Protein AF-A0A183BZL5-F1 (afdb_monomer_lite)

Organism: Globodera pallida (NCBI:txid36090)

Secondary structure (DSSP, 8-state):
----------------------PPPHHHHHHHHHHHHHHHHHHHHHHHHS-TTSHHHHHHHHHHHHHHHHHHHHTHHHHHHHHHHHHHHHHHHHHHHHHHHHSTT---SSHHHHHHHHTTSS-HHHHHHHHHHHHHHHHHHHHHHHHHHHHTTTT-HHHHHHHH--------SS-HHHHHHHHHHHHHHHHHHHHHS-GGGHHHHHHHHHHHHHHHIIIIIS---SSHHHHHHHHTT-TTS-HHHHHIIIIIHHHHHHHHHHHHHHHHHHHHHHHHHHTT-SS-------S----S-----SS-EEEEEEEEETTEEEEEEEEE---EEEEEEEETTTTEEEEEEEE-HHHHHHHHHHSTTTTT--GGGS-GGGS-GGGGEEEE-EEEE---TTS-HHHHHHHHIIIII-B---GGG-EEEEEEESSTTTT--EEEEEEEEE-GGGB-TT--S--GGGT---EEEEEEHHHHHHHHT-SS-SS-HHHHHHHHHHHHHTGGG-

Foldseek 3Di:
DDDDDDDDDDDDDDDDDDDDPLDDDVVLVVVLCVLLVVLLVQLVVLVVPDDCPDLVNLLSLLLSLLLSLLLNVVCLVVQCVPPNLVSLLVSQLVSVLVSLVRSVPHDSFLQVLVLCVVVVNDDPSSSVSNVVSSQNSLQCNVVVNLVVLVVCCVPDPVSVCCNVDDQDAQDFPDPVVVLQVLLQQVLLVLLLVLVPPDPVCSSVVNRSSLSVSQSCCCVHTVGRQLGLSSCCSRPPPHPPDDNVVSCSRRPVRNNNSNNVNVVVVVVVVVVVVVCVVVVVPPPDDQDFDPPDDDDPDDDDDPFKAWDKDWDDDPNDIDIAIAIAGFAKEFEFEQAPVVQWIKWKKWFDVVQLLVQQCPDPVNPPPDPVPRPRRVDGSVSRIATETQMDGPPPPVDDNLRVSQVSCCAAVQFRDDSVQKAWDDKDFDPVRHHRHIYTYIYGYHYPVRGHPPHHQHDVVVVGGMDMDIGHLSRLVVQLVDPDHRYDVVSNVVNVCCVVPPVVVD

Structure (mmCIF, N/CA/C/O backbone):
data_AF-A0A183BZL5-F1
#
_entry.id   AF-A0A183BZL5-F1
#
loop_
_atom_site.group_PDB
_atom_site.id
_atom_site.type_symbol
_atom_site.label_atom_id
_atom_site.label_alt_id
_atom_site.label_comp_id
_atom_site.label_asym_id
_atom_site.label_entity_id
_atom_site.label_seq_id
_atom_site.pdbx_PDB_ins_code
_atom_site.Cartn_x
_atom_site.Cartn_y
_atom_site.Cartn_z
_atom_site.occupancy
_atom_site.B_iso_or_equiv
_atom_site.auth_seq_id
_atom_site.auth_comp_id
_atom_site.auth_asym_id
_atom_site.auth_atom_id
_atom_site.pdbx_PDB_model_num
ATOM 1 N N . MET A 1 1 ? 44.400 -7.873 -55.104 1.00 34.97 1 MET A N 1
ATOM 2 C CA . MET A 1 1 ? 43.386 -8.747 -54.471 1.00 34.97 1 MET A CA 1
ATOM 3 C C . MET A 1 1 ? 42.611 -7.901 -53.474 1.00 34.97 1 MET A C 1
ATOM 5 O O . MET A 1 1 ? 43.172 -7.515 -52.461 1.00 34.97 1 MET A O 1
ATOM 9 N N . GLY A 1 2 ? 41.400 -7.480 -53.845 1.00 29.94 2 GLY A N 1
ATOM 10 C CA . GLY A 1 2 ? 40.611 -6.498 -53.097 1.00 29.94 2 GLY A CA 1
ATOM 11 C C . GLY A 1 2 ? 39.711 -7.141 -52.043 1.00 29.94 2 GLY A C 1
ATOM 12 O O . GLY A 1 2 ? 38.963 -8.066 -52.351 1.00 29.94 2 GLY A O 1
ATOM 13 N N . GLN A 1 3 ? 39.760 -6.620 -50.817 1.00 27.05 3 GLN A N 1
ATOM 14 C CA . GLN A 1 3 ? 38.771 -6.879 -49.772 1.00 27.05 3 GLN A CA 1
ATOM 15 C C . GLN A 1 3 ? 37.568 -5.956 -49.995 1.00 27.05 3 GLN A C 1
ATOM 17 O O . GLN A 1 3 ? 37.682 -4.733 -49.921 1.00 27.05 3 GLN A O 1
ATOM 22 N N . LYS A 1 4 ? 36.416 -6.551 -50.320 1.00 26.05 4 LYS A N 1
ATOM 23 C CA . LYS A 1 4 ? 35.144 -5.839 -50.462 1.00 26.05 4 LYS A CA 1
ATOM 24 C C . LYS A 1 4 ? 34.584 -5.482 -49.085 1.00 26.05 4 LYS A C 1
ATOM 26 O O . LYS A 1 4 ? 34.374 -6.344 -48.240 1.00 26.05 4 LYS A O 1
ATOM 31 N N . ILE A 1 5 ? 34.323 -4.192 -48.928 1.00 29.77 5 ILE A N 1
ATOM 32 C CA . ILE A 1 5 ? 33.533 -3.549 -47.879 1.00 29.77 5 ILE A CA 1
ATOM 33 C C . ILE A 1 5 ? 32.061 -3.953 -48.074 1.00 29.77 5 ILE A C 1
ATOM 35 O O . ILE A 1 5 ? 31.515 -3.751 -49.158 1.00 29.77 5 ILE A O 1
ATOM 39 N N . CYS A 1 6 ? 31.402 -4.494 -47.045 1.00 23.70 6 CYS A N 1
ATOM 40 C CA . CYS A 1 6 ? 29.946 -4.666 -47.042 1.00 23.70 6 CYS A CA 1
ATOM 41 C C . CYS A 1 6 ? 29.282 -3.441 -46.399 1.00 23.70 6 CYS A C 1
ATOM 43 O O . CYS A 1 6 ? 29.187 -3.336 -45.180 1.00 23.70 6 CYS A O 1
ATOM 45 N N . HIS A 1 7 ? 28.807 -2.526 -47.246 1.00 26.36 7 HIS A N 1
ATOM 46 C CA . HIS A 1 7 ? 27.697 -1.633 -46.920 1.00 26.36 7 HIS A CA 1
ATOM 47 C C . HIS A 1 7 ? 26.419 -2.469 -46.765 1.00 26.36 7 HIS A C 1
ATOM 49 O O . HIS A 1 7 ? 26.113 -3.276 -47.640 1.00 26.36 7 HIS A O 1
ATOM 55 N N . ALA A 1 8 ? 25.641 -2.235 -45.709 1.00 25.78 8 ALA A N 1
ATOM 56 C CA . ALA A 1 8 ? 24.261 -2.704 -45.623 1.00 25.78 8 ALA A CA 1
ATOM 57 C C . ALA A 1 8 ? 23.355 -1.515 -45.287 1.00 25.78 8 ALA A C 1
ATOM 59 O O . ALA A 1 8 ? 23.268 -1.077 -44.141 1.00 25.78 8 ALA A O 1
ATOM 60 N N . SER A 1 9 ? 22.727 -0.976 -46.334 1.00 21.95 9 SER A N 1
ATOM 61 C CA . SER A 1 9 ? 21.537 -0.132 -46.253 1.00 21.95 9 SER A CA 1
ATOM 62 C C . SER A 1 9 ? 20.292 -1.019 -46.375 1.00 21.95 9 SER A C 1
ATOM 64 O O . SER A 1 9 ? 20.323 -2.069 -47.012 1.00 21.95 9 SER A O 1
ATOM 66 N N . VAL A 1 10 ? 19.227 -0.564 -45.727 1.00 38.84 10 VAL A N 1
ATOM 67 C CA . VAL A 1 10 ? 17.870 -1.113 -45.582 1.00 38.84 10 VAL A CA 1
ATOM 68 C C . VAL A 1 10 ? 17.249 -1.571 -46.913 1.00 38.84 10 VAL A C 1
ATOM 70 O O . VAL A 1 10 ? 17.376 -0.841 -47.883 1.00 38.84 10 VAL A O 1
ATOM 73 N N . TYR A 1 11 ? 16.556 -2.725 -46.940 1.00 26.97 11 TYR A N 1
ATOM 74 C CA . TYR A 1 11 ? 15.213 -2.972 -47.529 1.00 26.97 11 TYR A CA 1
ATOM 75 C C . TYR A 1 11 ? 14.882 -4.487 -47.550 1.00 26.97 11 TYR A C 1
ATOM 77 O O . TYR A 1 11 ? 15.689 -5.291 -47.993 1.00 26.97 11 TYR A O 1
ATOM 85 N N . GLY A 1 12 ? 13.682 -4.833 -47.054 1.00 27.41 12 GLY A N 1
ATOM 86 C CA . GLY A 1 12 ? 12.854 -6.034 -47.304 1.00 27.41 12 GLY A CA 1
ATOM 87 C C . GLY A 1 12 ? 13.486 -7.415 -47.559 1.00 27.41 12 GLY A C 1
ATOM 88 O O . GLY A 1 12 ? 14.089 -7.644 -48.598 1.00 27.41 12 GLY A O 1
ATOM 89 N N . GLY A 1 13 ? 13.174 -8.401 -46.704 1.00 22.75 13 GLY A N 1
ATOM 90 C CA . GLY A 1 13 ? 13.340 -9.818 -47.056 1.00 22.75 13 GLY A CA 1
ATOM 91 C C . GLY A 1 13 ? 13.371 -10.789 -45.874 1.00 22.75 13 GLY A C 1
ATOM 92 O O . GLY A 1 13 ? 14.402 -10.956 -45.243 1.00 22.75 13 GLY A O 1
ATOM 93 N N . ILE A 1 14 ? 12.215 -11.398 -45.598 1.00 25.92 14 ILE A N 1
ATOM 94 C CA . ILE A 1 14 ? 11.967 -12.775 -45.121 1.00 25.92 14 ILE A CA 1
ATOM 95 C C . ILE A 1 14 ? 13.046 -13.424 -44.222 1.00 25.92 14 ILE A C 1
ATOM 97 O O . ILE A 1 14 ? 14.122 -13.822 -44.659 1.00 25.92 14 ILE A O 1
ATOM 101 N N . PHE A 1 15 ? 12.656 -13.627 -42.959 1.00 35.44 15 PHE A N 1
ATOM 102 C CA . PHE A 1 15 ? 13.316 -14.434 -41.931 1.00 35.44 15 PHE A CA 1
ATOM 103 C C . PHE A 1 15 ? 13.811 -15.796 -42.443 1.00 35.44 15 PHE A C 1
ATOM 105 O O . PHE A 1 15 ? 12.994 -16.682 -42.681 1.00 35.44 15 PHE A O 1
ATOM 112 N N . HIS A 1 16 ? 15.128 -16.007 -42.446 1.00 30.09 16 HIS A N 1
ATOM 113 C CA . HIS A 1 16 ? 15.766 -17.308 -42.214 1.00 30.09 16 HIS A CA 1
ATOM 114 C C . HIS A 1 16 ? 17.109 -17.078 -41.502 1.00 30.09 16 HIS A C 1
ATOM 116 O O . HIS A 1 16 ? 18.087 -16.653 -42.107 1.00 30.09 16 HIS A O 1
ATOM 122 N N . GLY A 1 17 ? 17.136 -17.317 -40.190 1.00 29.19 17 GLY A N 1
ATOM 123 C CA . GLY A 1 17 ? 18.330 -17.224 -39.351 1.00 29.19 17 GLY A CA 1
ATOM 124 C C . GLY A 1 17 ? 18.094 -17.965 -38.037 1.00 29.19 17 GLY A C 1
ATOM 125 O O . GLY A 1 17 ? 17.090 -17.736 -37.367 1.00 29.19 17 GLY A O 1
ATOM 126 N N . GLU A 1 18 ? 18.978 -18.911 -37.737 1.00 30.56 18 GLU A N 1
ATOM 127 C CA . GLU A 1 18 ? 18.892 -19.927 -36.685 1.00 30.56 18 GLU A CA 1
ATOM 128 C C . GLU A 1 18 ? 18.429 -19.404 -35.316 1.00 30.56 18 GLU A C 1
ATOM 130 O O . GLU A 1 18 ? 18.935 -18.414 -34.784 1.00 30.56 18 GLU A O 1
ATOM 135 N N . LYS A 1 19 ? 17.495 -20.141 -34.701 1.00 34.91 19 LYS A N 1
ATOM 136 C CA . LYS A 1 19 ? 17.029 -19.945 -33.324 1.00 34.91 19 LYS A CA 1
ATOM 137 C C . LYS A 1 19 ? 18.171 -20.211 -32.330 1.00 34.91 19 LYS A C 1
ATOM 139 O O . LYS A 1 19 ? 18.250 -21.292 -31.753 1.00 34.91 19 LYS A O 1
ATOM 144 N N . ARG A 1 20 ? 19.040 -19.227 -32.076 1.00 37.06 20 ARG A N 1
ATOM 145 C CA . ARG A 1 20 ? 19.808 -19.202 -30.822 1.00 37.06 20 ARG A CA 1
ATOM 146 C C . ARG A 1 20 ? 18.830 -18.910 -29.692 1.00 37.06 20 ARG A C 1
ATOM 148 O O . ARG A 1 20 ? 18.230 -17.840 -29.641 1.00 37.06 20 ARG A O 1
ATOM 155 N N . LEU A 1 21 ? 18.652 -19.892 -28.812 1.00 37.00 21 LEU A N 1
ATOM 156 C CA . LEU A 1 21 ? 17.966 -19.741 -27.533 1.00 37.00 21 LEU A CA 1
ATOM 157 C C . LEU A 1 21 ? 18.468 -18.454 -26.847 1.00 37.00 21 LEU A C 1
ATOM 159 O O . LEU A 1 21 ? 19.677 -18.226 -26.809 1.00 37.00 21 LEU A O 1
ATOM 163 N N . CYS A 1 22 ? 17.554 -17.611 -26.360 1.00 42.69 22 CYS A N 1
ATOM 164 C CA . CYS A 1 22 ? 17.807 -16.280 -25.791 1.00 42.69 22 CYS A CA 1
ATOM 165 C C . CYS A 1 22 ? 18.589 -16.313 -24.460 1.00 42.69 22 CYS A C 1
ATOM 167 O O . CYS A 1 22 ? 18.112 -15.824 -23.440 1.00 42.69 22 CYS A O 1
ATOM 169 N N . LEU A 1 23 ? 19.778 -16.907 -24.433 1.00 51.31 23 LEU A N 1
ATOM 170 C CA . LEU A 1 23 ? 20.688 -16.826 -23.298 1.00 51.31 23 LEU A CA 1
ATOM 171 C C . LEU A 1 23 ? 21.546 -15.574 -23.461 1.00 51.31 23 LEU A C 1
ATOM 173 O O . LEU A 1 23 ? 22.266 -15.429 -24.450 1.00 51.31 23 LEU A O 1
ATOM 177 N N . LEU A 1 24 ? 21.452 -14.661 -22.489 1.00 59.75 24 LEU A N 1
ATOM 178 C CA . LEU A 1 24 ? 22.355 -13.517 -22.411 1.00 59.75 24 LEU A CA 1
ATOM 179 C C . LEU A 1 24 ? 23.811 -13.997 -22.375 1.00 59.75 24 LEU A C 1
ATOM 181 O O . LEU A 1 24 ? 24.095 -15.028 -21.758 1.00 59.75 24 LEU A O 1
ATOM 185 N N . PRO A 1 25 ? 24.761 -13.235 -22.949 1.00 66.88 25 PRO A N 1
ATOM 186 C CA . PRO A 1 25 ? 26.168 -13.565 -22.822 1.00 66.88 25 PRO A CA 1
ATOM 187 C C . PRO A 1 25 ? 26.530 -13.617 -21.329 1.00 66.88 25 PRO A C 1
ATOM 189 O O . PRO A 1 25 ? 26.138 -12.703 -20.592 1.00 66.88 25 PRO A O 1
ATOM 192 N N . PRO A 1 26 ? 27.322 -14.607 -20.874 1.00 70.69 26 PRO A N 1
ATOM 193 C CA . PRO A 1 26 ? 27.719 -14.739 -19.467 1.00 70.69 26 PRO A CA 1
ATOM 194 C C . PRO A 1 26 ? 28.301 -13.449 -18.871 1.00 70.69 26 PRO A C 1
ATOM 196 O O . PRO A 1 26 ? 28.151 -13.167 -17.687 1.00 70.69 26 PRO A O 1
ATOM 199 N N . ARG A 1 27 ? 28.915 -12.622 -19.721 1.00 75.94 27 ARG A N 1
ATOM 200 C CA . ARG A 1 27 ? 29.516 -11.339 -19.365 1.00 75.94 27 ARG A CA 1
ATOM 201 C C . ARG A 1 27 ? 28.505 -10.252 -18.976 1.00 75.94 27 ARG A C 1
ATOM 203 O O . ARG A 1 27 ? 28.754 -9.537 -18.013 1.00 75.94 27 ARG A O 1
ATOM 210 N N . ASN A 1 28 ? 27.373 -10.133 -19.674 1.00 79.50 28 ASN A N 1
ATOM 211 C CA . ASN A 1 28 ? 26.323 -9.171 -19.307 1.00 79.50 28 ASN A CA 1
ATOM 212 C C . ASN A 1 28 ? 25.621 -9.617 -18.019 1.00 79.50 28 ASN A C 1
ATOM 214 O O . ASN A 1 28 ? 25.334 -8.802 -17.149 1.00 79.50 28 ASN A O 1
ATOM 218 N N . VAL A 1 29 ? 25.419 -10.929 -17.852 1.00 84.81 29 VAL A N 1
ATOM 219 C CA . VAL A 1 29 ? 24.899 -11.492 -16.597 1.00 84.81 29 VAL A CA 1
ATOM 220 C C . VAL A 1 29 ? 25.849 -11.186 -15.435 1.00 84.81 29 VAL A C 1
ATOM 222 O O . VAL A 1 29 ? 25.399 -10.709 -14.397 1.00 84.81 29 VAL A O 1
ATOM 225 N N . ALA A 1 30 ? 27.160 -11.373 -15.618 1.00 88.19 30 ALA A N 1
ATOM 226 C CA . ALA A 1 30 ? 28.162 -11.037 -14.607 1.00 88.19 30 ALA A CA 1
ATOM 227 C C . ALA A 1 30 ? 28.147 -9.545 -14.228 1.00 88.19 30 ALA A C 1
ATOM 229 O O . ALA A 1 30 ? 28.243 -9.224 -13.045 1.00 88.19 30 ALA A O 1
ATOM 230 N N . TYR A 1 31 ? 27.960 -8.642 -15.200 1.00 92.25 31 TYR A N 1
ATOM 231 C CA . TYR A 1 31 ? 27.801 -7.207 -14.941 1.00 92.25 31 TYR A CA 1
ATOM 232 C C . TYR A 1 31 ? 26.607 -6.931 -14.018 1.00 92.25 31 TYR A C 1
ATOM 234 O O . TYR A 1 31 ? 26.756 -6.272 -12.988 1.00 92.25 31 TYR A O 1
ATOM 242 N N . TYR A 1 32 ? 25.426 -7.466 -14.344 1.00 94.56 32 TYR A N 1
ATOM 243 C CA . TYR A 1 32 ? 24.226 -7.249 -13.533 1.00 94.56 32 TYR A CA 1
ATOM 244 C C . TYR A 1 32 ? 24.364 -7.846 -12.132 1.00 94.56 32 TYR A C 1
ATOM 246 O O . TYR A 1 32 ? 24.041 -7.180 -11.149 1.00 94.56 32 TYR A O 1
ATOM 254 N N . LEU A 1 33 ? 24.892 -9.069 -12.023 1.00 94.00 33 LEU A N 1
ATOM 255 C CA . LEU A 1 33 ? 25.125 -9.717 -10.733 1.00 94.00 33 LEU A CA 1
ATOM 256 C C . LEU A 1 33 ? 26.087 -8.911 -9.861 1.00 94.00 33 LEU A C 1
ATOM 258 O O . LEU A 1 33 ? 25.829 -8.756 -8.671 1.00 94.00 33 LEU A O 1
ATOM 262 N N . PHE A 1 34 ? 27.149 -8.350 -10.443 1.00 94.62 34 PHE A N 1
ATOM 263 C CA . PHE A 1 34 ? 28.080 -7.487 -9.722 1.00 94.62 34 PHE A CA 1
ATOM 264 C C . PHE A 1 34 ? 27.379 -6.238 -9.172 1.00 94.62 34 PHE A C 1
ATOM 266 O O . PHE A 1 34 ? 27.505 -5.928 -7.987 1.00 94.62 34 PHE A O 1
ATOM 273 N N . VAL A 1 35 ? 26.595 -5.545 -10.006 1.00 96.69 35 VAL A N 1
ATOM 274 C CA . VAL A 1 35 ? 25.866 -4.330 -9.604 1.00 96.69 35 VAL A CA 1
ATOM 275 C C . VAL A 1 35 ? 24.868 -4.626 -8.479 1.00 96.69 35 VAL A C 1
ATOM 277 O O . VAL A 1 35 ? 24.847 -3.915 -7.474 1.00 96.69 35 VAL A O 1
ATOM 280 N N . PHE A 1 36 ? 24.080 -5.699 -8.602 1.00 96.75 36 PHE A N 1
ATOM 281 C CA . PHE A 1 36 ? 23.129 -6.110 -7.563 1.00 96.75 36 PHE A CA 1
ATOM 282 C C . PHE A 1 36 ? 23.828 -6.575 -6.280 1.00 96.75 36 PHE A C 1
ATOM 284 O O . PHE A 1 36 ? 23.374 -6.234 -5.189 1.00 96.75 36 PHE A O 1
ATOM 291 N N . PHE A 1 37 ? 24.944 -7.301 -6.387 1.00 96.56 37 PHE A N 1
ATOM 292 C CA . PHE A 1 37 ? 25.722 -7.749 -5.232 1.00 96.56 37 PHE A CA 1
ATOM 293 C C . PHE A 1 37 ? 26.256 -6.565 -4.420 1.00 96.56 37 PHE A C 1
ATOM 295 O O 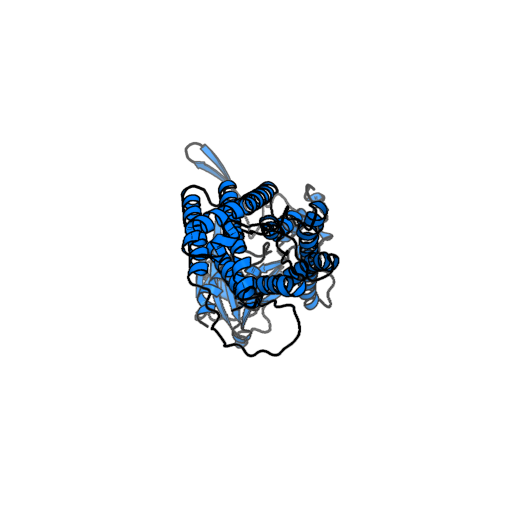. PHE A 1 37 ? 26.018 -6.488 -3.215 1.00 96.56 37 PHE A O 1
ATOM 302 N N . PHE A 1 38 ? 26.921 -5.605 -5.068 1.00 96.19 38 PHE A N 1
ATOM 303 C CA . PHE A 1 38 ? 27.464 -4.431 -4.378 1.00 96.19 38 PHE A CA 1
ATOM 304 C C . PHE A 1 38 ? 26.372 -3.535 -3.796 1.00 96.19 38 PHE A C 1
ATOM 306 O O . PHE A 1 38 ? 26.513 -3.036 -2.676 1.00 96.19 38 PHE A O 1
ATOM 313 N N . ALA A 1 39 ? 25.261 -3.364 -4.511 1.00 97.19 39 ALA A N 1
ATOM 314 C CA . ALA A 1 39 ? 24.109 -2.654 -3.978 1.00 97.19 39 ALA A CA 1
ATOM 315 C C . ALA A 1 39 ? 23.535 -3.360 -2.737 1.00 97.19 39 ALA A C 1
ATOM 317 O O . ALA A 1 39 ? 23.242 -2.696 -1.746 1.00 97.19 39 ALA A O 1
ATOM 318 N N . GLU A 1 40 ? 23.435 -4.692 -2.735 1.00 97.00 40 GLU A N 1
ATOM 319 C CA . GLU A 1 40 ? 22.952 -5.457 -1.580 1.00 97.00 40 GLU A CA 1
ATOM 320 C C . GLU A 1 40 ? 23.900 -5.374 -0.377 1.00 97.00 40 GLU A C 1
ATOM 322 O O . GLU A 1 40 ? 23.442 -5.157 0.745 1.00 97.00 40 GLU A O 1
ATOM 327 N N . VAL A 1 41 ? 25.216 -5.471 -0.597 1.00 97.19 41 VAL A N 1
ATOM 328 C CA . VAL A 1 41 ? 26.221 -5.253 0.459 1.00 97.19 41 VAL A CA 1
ATOM 329 C C . VAL A 1 41 ? 26.060 -3.859 1.065 1.00 97.19 41 VAL A C 1
ATOM 331 O O . VAL A 1 41 ? 25.988 -3.717 2.286 1.00 97.19 41 VAL A O 1
ATOM 334 N N . THR A 1 42 ? 25.924 -2.835 0.222 1.00 96.75 42 THR A N 1
ATOM 335 C CA . THR A 1 42 ? 25.774 -1.446 0.675 1.00 96.75 42 THR A CA 1
ATOM 336 C C . THR A 1 42 ? 24.470 -1.252 1.455 1.00 96.75 42 THR A C 1
ATOM 338 O O . THR A 1 42 ? 24.480 -0.641 2.521 1.00 96.75 42 THR A O 1
ATOM 341 N N . ARG A 1 43 ? 23.348 -1.827 0.996 1.00 96.50 43 ARG A N 1
ATOM 342 C CA . ARG A 1 43 ? 22.070 -1.785 1.730 1.00 96.50 43 ARG A CA 1
ATOM 343 C C . ARG A 1 43 ? 22.154 -2.482 3.084 1.00 96.50 43 ARG A C 1
ATOM 345 O O . ARG A 1 43 ? 21.626 -1.950 4.052 1.00 96.50 43 ARG A O 1
ATOM 352 N N . LYS A 1 44 ? 22.842 -3.625 3.185 1.00 95.44 44 LYS A N 1
ATOM 353 C CA . LYS A 1 44 ? 23.052 -4.306 4.474 1.00 95.44 44 LYS A CA 1
ATOM 354 C C . LYS A 1 44 ? 23.845 -3.448 5.459 1.00 95.44 44 LYS A C 1
ATOM 356 O O . LYS A 1 44 ? 23.500 -3.418 6.634 1.00 95.44 44 LYS A O 1
ATOM 361 N N . LEU A 1 45 ? 24.859 -2.714 5.000 1.00 96.25 45 LEU A N 1
ATOM 362 C CA . LEU A 1 45 ? 25.582 -1.767 5.860 1.00 96.25 45 LEU A CA 1
ATOM 363 C C . LEU A 1 45 ? 24.667 -0.639 6.358 1.00 96.25 45 LEU A C 1
ATOM 365 O O . LEU A 1 45 ? 24.732 -0.267 7.530 1.00 96.25 45 LEU A O 1
ATOM 369 N N . VAL A 1 46 ? 23.773 -0.139 5.501 1.00 96.19 46 VAL A N 1
ATOM 370 C CA . VAL A 1 46 ? 22.751 0.848 5.884 1.00 96.19 46 VAL A CA 1
ATOM 371 C C . VAL A 1 46 ? 21.764 0.263 6.900 1.00 96.19 46 VAL A C 1
ATOM 373 O O . VAL A 1 46 ? 21.486 0.915 7.905 1.00 96.19 46 VAL A O 1
ATOM 376 N N . ASP A 1 47 ? 21.293 -0.971 6.689 1.00 92.12 47 ASP A N 1
ATOM 377 C CA . ASP A 1 47 ? 20.397 -1.690 7.608 1.00 92.12 47 ASP A CA 1
ATOM 378 C C . ASP A 1 47 ? 21.017 -1.875 9.005 1.00 92.12 47 ASP A C 1
ATOM 380 O O . ASP A 1 47 ? 20.301 -1.830 10.005 1.00 92.12 47 ASP A O 1
ATOM 384 N N . LEU A 1 48 ? 22.338 -2.068 9.081 1.00 94.12 48 LEU A N 1
ATOM 385 C CA . LEU A 1 48 ? 23.075 -2.200 10.343 1.00 94.12 48 LEU A CA 1
ATOM 386 C C . LEU A 1 48 ? 23.321 -0.855 11.040 1.00 94.12 48 LEU A C 1
ATOM 388 O O . LEU A 1 48 ? 23.454 -0.816 12.261 1.00 94.12 48 LEU A O 1
ATOM 392 N N . SER A 1 49 ? 23.403 0.235 10.275 1.00 92.62 49 SER A N 1
ATOM 393 C CA . SER A 1 49 ? 23.861 1.534 10.785 1.00 92.62 49 SER A CA 1
ATOM 394 C C . SER A 1 49 ? 22.724 2.502 11.110 1.00 92.62 49 SER A C 1
ATOM 396 O O . SER A 1 49 ? 22.902 3.394 11.937 1.00 92.62 49 SER A O 1
ATOM 398 N N . LEU A 1 50 ? 21.559 2.364 10.468 1.00 93.50 50 LEU A N 1
ATOM 399 C CA . LEU A 1 50 ? 20.467 3.335 10.553 1.00 93.50 50 LEU A CA 1
ATOM 400 C C . LEU A 1 50 ? 19.121 2.689 10.897 1.00 93.50 50 LEU A C 1
ATOM 402 O O . LEU A 1 50 ? 18.795 1.580 10.479 1.00 93.50 50 LEU A O 1
ATOM 406 N N . LYS A 1 51 ? 18.277 3.436 11.618 1.00 86.62 51 LYS A N 1
ATOM 407 C CA . LYS A 1 51 ? 16.886 3.039 11.887 1.00 86.62 51 LYS A CA 1
ATOM 408 C C . LYS A 1 51 ? 16.050 3.142 10.610 1.00 86.62 51 LYS A C 1
ATOM 410 O O . LYS A 1 51 ? 16.053 4.191 9.967 1.00 86.62 51 LYS A O 1
ATOM 415 N N . LYS A 1 52 ? 15.252 2.111 10.313 1.00 81.88 52 LYS A N 1
ATOM 416 C CA . LYS A 1 52 ? 14.425 2.022 9.091 1.00 81.88 52 LYS A CA 1
ATOM 417 C C . LYS A 1 52 ? 13.417 3.165 8.906 1.00 81.88 52 LYS A C 1
ATOM 419 O O . LYS A 1 52 ? 13.068 3.492 7.780 1.00 81.88 52 LYS A O 1
ATOM 424 N N . SER A 1 53 ? 12.957 3.783 9.995 1.00 77.38 53 SER A N 1
ATOM 425 C CA . SER A 1 53 ? 12.039 4.931 9.958 1.00 77.38 53 SER A CA 1
ATOM 426 C C . SER A 1 53 ? 12.734 6.280 9.747 1.00 77.38 53 SER A C 1
ATOM 428 O O . SER A 1 53 ? 12.057 7.290 9.582 1.00 77.38 53 SER A O 1
ATOM 430 N N . SER A 1 54 ? 14.070 6.328 9.778 1.00 90.38 54 SER A N 1
ATOM 431 C CA . SER A 1 54 ? 14.811 7.582 9.651 1.00 90.38 54 SER A CA 1
ATOM 432 C C . SER A 1 54 ? 14.856 8.080 8.206 1.00 90.38 54 SER A C 1
ATOM 434 O O . SER A 1 54 ? 14.948 7.302 7.257 1.00 90.38 54 SER A O 1
ATOM 436 N N . ILE A 1 55 ? 14.868 9.400 8.042 1.00 92.06 55 ILE A N 1
ATOM 437 C CA . ILE A 1 55 ? 14.978 10.057 6.732 1.00 92.06 55 ILE A CA 1
ATOM 438 C C . ILE A 1 55 ? 16.292 9.687 6.040 1.00 92.06 55 ILE A C 1
ATOM 440 O O . ILE A 1 55 ? 16.297 9.408 4.845 1.00 92.06 55 ILE A O 1
ATOM 444 N N . ALA A 1 56 ? 17.388 9.593 6.798 1.00 94.44 56 ALA A N 1
ATOM 445 C CA . ALA A 1 56 ? 18.682 9.145 6.288 1.00 94.44 56 ALA A CA 1
ATOM 446 C C . ALA A 1 56 ? 18.627 7.713 5.725 1.00 94.44 56 ALA A C 1
ATOM 448 O O . ALA A 1 56 ? 19.226 7.438 4.687 1.00 94.44 56 ALA A O 1
ATOM 449 N N . TYR A 1 57 ? 17.877 6.809 6.366 1.00 94.81 57 TYR A N 1
ATOM 450 C CA . TYR A 1 57 ? 17.663 5.459 5.841 1.00 94.81 57 TYR A CA 1
ATOM 451 C C . TYR A 1 57 ? 16.890 5.494 4.519 1.00 94.81 57 TYR A C 1
ATOM 453 O O . TYR A 1 57 ? 17.344 4.913 3.536 1.00 94.81 57 TYR A O 1
ATOM 461 N N . ILE A 1 58 ? 15.767 6.222 4.470 1.00 93.94 58 ILE A N 1
ATOM 462 C CA . ILE A 1 58 ? 14.947 6.369 3.255 1.00 93.94 58 ILE A CA 1
ATOM 463 C C . ILE A 1 58 ? 15.790 6.936 2.107 1.00 93.94 58 ILE A C 1
ATOM 465 O O . ILE A 1 58 ? 15.782 6.386 1.008 1.00 93.94 58 ILE A O 1
ATOM 469 N N . PHE A 1 59 ? 16.562 7.990 2.383 1.00 97.94 59 PHE A N 1
ATOM 470 C CA . PHE A 1 59 ? 17.477 8.608 1.431 1.00 97.94 59 PHE A CA 1
ATOM 471 C C . PHE A 1 59 ? 18.467 7.598 0.843 1.00 97.94 59 PHE A C 1
ATOM 473 O O . PHE A 1 59 ? 18.562 7.462 -0.374 1.00 97.94 59 PHE A O 1
ATOM 480 N N . LEU A 1 60 ? 19.198 6.870 1.693 1.00 98.00 60 LEU A N 1
ATOM 481 C CA . LEU A 1 60 ? 20.243 5.955 1.234 1.00 98.00 60 LEU A CA 1
ATOM 482 C C . LEU A 1 60 ? 19.671 4.750 0.484 1.00 98.00 60 LEU A C 1
ATOM 484 O O . LEU A 1 60 ? 20.226 4.360 -0.540 1.00 98.00 60 LEU A O 1
ATOM 488 N N . ILE A 1 61 ? 18.559 4.176 0.949 1.00 97.56 61 ILE A N 1
ATOM 489 C CA . ILE A 1 61 ? 17.915 3.049 0.263 1.00 97.56 61 ILE A CA 1
ATOM 490 C C . ILE A 1 61 ? 17.429 3.459 -1.132 1.00 97.56 61 ILE A C 1
ATOM 492 O O . ILE A 1 61 ? 17.690 2.740 -2.101 1.00 97.56 61 ILE A O 1
ATOM 496 N N . GLU A 1 62 ? 16.799 4.630 -1.252 1.00 98.06 62 GLU A N 1
ATOM 497 C CA . GLU A 1 62 ? 16.338 5.170 -2.533 1.00 98.06 62 GLU A CA 1
ATOM 498 C C . GLU A 1 62 ? 17.512 5.504 -3.468 1.00 98.06 62 GLU A C 1
ATOM 500 O O . GLU A 1 62 ? 17.479 5.170 -4.656 1.00 98.06 62 GLU A O 1
ATOM 505 N N . LEU A 1 63 ? 18.585 6.094 -2.931 1.00 98.44 63 LEU A N 1
ATOM 506 C CA . LEU A 1 63 ? 19.794 6.445 -3.679 1.00 98.44 63 LEU A CA 1
ATOM 507 C C . LEU A 1 63 ? 20.486 5.197 -4.236 1.00 98.44 63 LEU A C 1
ATOM 509 O O . LEU A 1 63 ? 20.789 5.145 -5.429 1.00 98.44 63 LEU A O 1
ATOM 513 N N . ILE A 1 64 ? 20.687 4.170 -3.403 1.00 98.25 64 ILE A N 1
ATOM 514 C CA . ILE A 1 64 ? 21.330 2.912 -3.808 1.00 98.25 64 ILE A CA 1
ATOM 515 C C . ILE A 1 64 ? 20.481 2.190 -4.855 1.00 98.25 64 ILE A C 1
ATOM 517 O O . ILE A 1 64 ? 21.010 1.725 -5.863 1.00 98.25 64 ILE A O 1
ATOM 521 N N . ALA A 1 65 ? 19.163 2.096 -4.647 1.00 97.94 65 ALA A N 1
ATOM 522 C CA . ALA A 1 65 ? 18.269 1.467 -5.613 1.00 97.94 65 ALA A CA 1
ATOM 523 C C . ALA A 1 65 ? 18.254 2.210 -6.953 1.00 97.94 65 ALA A C 1
ATOM 525 O O . ALA A 1 65 ? 18.346 1.573 -8.004 1.00 97.94 65 ALA A O 1
ATOM 526 N N . THR A 1 66 ? 18.204 3.542 -6.930 1.00 98.19 66 THR A N 1
ATOM 527 C CA . THR A 1 66 ? 18.197 4.343 -8.156 1.00 98.19 66 THR A CA 1
ATOM 528 C C . THR A 1 66 ? 19.517 4.223 -8.910 1.00 98.19 66 THR A C 1
ATOM 530 O O . THR A 1 66 ? 19.496 3.980 -10.118 1.00 98.19 66 THR A O 1
ATOM 533 N N . ALA A 1 67 ? 20.654 4.309 -8.211 1.00 98.25 67 ALA A N 1
ATOM 534 C CA . ALA A 1 67 ? 21.973 4.103 -8.803 1.00 98.25 67 ALA A CA 1
ATOM 535 C C . ALA A 1 67 ? 22.100 2.698 -9.416 1.00 98.25 67 ALA A C 1
ATOM 537 O O . ALA A 1 67 ? 22.431 2.579 -10.591 1.00 98.25 67 ALA A O 1
ATOM 538 N N . GLN A 1 68 ? 21.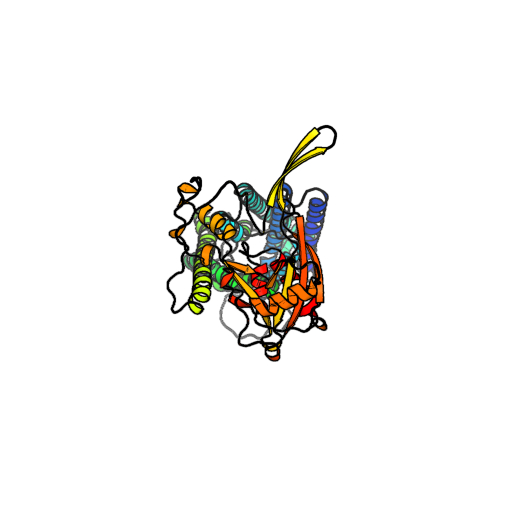740 1.640 -8.674 1.00 97.44 68 GLN A N 1
ATOM 539 C CA . GLN A 1 68 ? 21.765 0.249 -9.151 1.00 97.44 68 GLN A CA 1
ATOM 540 C C . GLN A 1 68 ? 20.959 0.077 -10.445 1.00 97.44 68 GLN A C 1
ATOM 542 O O . GLN A 1 68 ? 21.468 -0.454 -11.436 1.00 97.44 68 GLN A O 1
ATOM 547 N N . MET A 1 69 ? 19.698 0.519 -10.443 1.00 96.62 69 MET A N 1
ATOM 548 C CA . MET A 1 69 ? 18.805 0.340 -11.587 1.00 96.62 69 MET A CA 1
ATOM 549 C C . MET A 1 69 ? 19.264 1.165 -12.793 1.00 96.62 69 MET A C 1
ATOM 551 O O . MET A 1 69 ? 19.293 0.639 -13.904 1.00 96.62 69 MET A O 1
ATOM 555 N N . CYS A 1 70 ? 19.682 2.419 -12.593 1.00 96.88 70 CYS A N 1
ATOM 556 C CA . CYS A 1 70 ? 20.178 3.267 -13.680 1.00 96.88 70 CYS A CA 1
ATOM 557 C C . CYS A 1 70 ? 21.518 2.765 -14.244 1.00 96.88 70 CYS A C 1
ATOM 559 O O . CYS A 1 70 ? 21.709 2.790 -15.457 1.00 96.88 70 CYS A O 1
ATOM 561 N N . THR A 1 71 ? 22.422 2.234 -13.414 1.00 96.69 71 THR A N 1
ATOM 562 C CA . THR A 1 71 ? 23.679 1.628 -13.884 1.00 96.69 71 THR A CA 1
ATOM 563 C C . THR A 1 71 ? 23.404 0.420 -14.778 1.00 96.69 71 THR A C 1
ATOM 565 O O . THR A 1 71 ? 23.966 0.330 -15.866 1.00 96.69 71 THR A O 1
ATOM 568 N N . CYS A 1 72 ? 22.463 -0.455 -14.402 1.00 95.69 72 CYS A N 1
ATOM 569 C CA . CYS A 1 72 ? 22.073 -1.597 -15.240 1.00 95.69 72 CYS A CA 1
ATOM 570 C C . CYS A 1 72 ? 21.505 -1.172 -16.604 1.00 95.69 72 CYS A C 1
ATOM 572 O O . CYS A 1 72 ? 21.661 -1.879 -17.597 1.00 95.69 72 CYS A O 1
ATOM 574 N N . VAL A 1 73 ? 20.863 -0.007 -16.679 1.00 93.25 73 VAL A N 1
ATOM 575 C CA . VAL A 1 73 ? 20.258 0.500 -17.914 1.00 93.25 73 VAL A CA 1
ATOM 576 C C . VAL A 1 73 ? 21.304 0.891 -18.972 1.00 93.25 73 VAL A C 1
ATOM 578 O O . VAL A 1 73 ? 20.983 0.886 -20.164 1.00 93.25 73 VAL A O 1
ATOM 581 N N . TYR A 1 74 ? 22.557 1.175 -18.599 1.00 91.69 74 TYR A N 1
ATOM 582 C CA . TYR A 1 74 ? 23.615 1.469 -19.575 1.00 91.69 74 TYR A CA 1
ATOM 583 C C . TYR A 1 74 ? 23.981 0.260 -20.450 1.00 91.69 74 TYR A C 1
ATOM 585 O O . TYR A 1 74 ? 24.263 0.435 -21.636 1.00 91.69 74 TYR A O 1
ATOM 593 N N . GLU A 1 75 ? 23.853 -0.963 -19.929 1.00 90.94 75 GLU A N 1
ATOM 594 C CA . GLU A 1 75 ? 24.039 -2.199 -20.706 1.00 90.94 75 GLU A CA 1
ATOM 595 C C . GLU A 1 75 ? 22.956 -2.403 -21.775 1.00 90.94 75 GLU A C 1
ATOM 597 O O . GLU A 1 75 ? 23.157 -3.157 -22.729 1.00 90.94 75 GLU A O 1
ATOM 602 N N . ASN A 1 76 ? 21.816 -1.704 -21.685 1.00 90.00 76 ASN A N 1
ATOM 603 C CA . ASN A 1 76 ? 20.723 -1.873 -22.643 1.00 90.00 76 ASN A CA 1
ATOM 604 C C . ASN A 1 76 ? 21.165 -1.597 -24.083 1.00 90.00 76 ASN A C 1
ATOM 606 O O . ASN A 1 76 ? 20.660 -2.244 -24.991 1.00 90.00 76 ASN A O 1
ATOM 610 N N . ALA A 1 77 ? 22.110 -0.680 -24.320 1.00 86.88 77 ALA A N 1
ATOM 611 C CA . ALA A 1 77 ? 22.615 -0.428 -25.673 1.00 86.88 77 ALA A CA 1
ATOM 612 C C . ALA A 1 77 ? 23.284 -1.676 -26.285 1.00 86.88 77 ALA A C 1
ATOM 614 O O . ALA A 1 77 ? 23.081 -1.970 -27.463 1.00 86.88 77 ALA A O 1
ATOM 615 N N . ILE A 1 78 ? 24.011 -2.449 -25.472 1.00 88.62 78 ILE A N 1
ATOM 616 C CA . ILE A 1 78 ? 24.649 -3.711 -25.871 1.00 88.62 78 ILE A CA 1
ATOM 617 C C . ILE A 1 78 ? 23.584 -4.779 -26.122 1.00 88.62 78 ILE A C 1
ATOM 619 O O . ILE A 1 78 ? 23.626 -5.470 -27.140 1.00 88.62 78 ILE A O 1
ATOM 623 N N . ILE A 1 79 ? 22.584 -4.873 -25.240 1.00 90.44 79 ILE A N 1
ATOM 624 C CA . ILE A 1 79 ? 21.468 -5.812 -25.410 1.00 90.44 79 ILE A CA 1
ATOM 625 C C . ILE A 1 79 ? 20.706 -5.533 -26.705 1.00 90.44 79 ILE A C 1
ATOM 627 O O . ILE A 1 79 ? 20.439 -6.453 -27.470 1.00 90.44 79 ILE A O 1
ATOM 631 N N . ILE A 1 80 ? 20.400 -4.268 -26.988 1.00 89.38 80 ILE A N 1
ATOM 632 C CA . ILE A 1 80 ? 19.676 -3.864 -28.197 1.00 89.38 80 ILE A CA 1
ATOM 633 C C . ILE A 1 80 ? 20.499 -4.176 -29.449 1.00 89.38 80 ILE A C 1
ATOM 635 O O . ILE A 1 80 ? 19.945 -4.693 -30.418 1.00 89.38 80 ILE A O 1
ATOM 639 N N . LYS A 1 81 ? 21.813 -3.914 -29.421 1.00 87.06 81 LYS A N 1
ATOM 640 C CA . LYS A 1 81 ? 22.733 -4.196 -30.532 1.00 87.06 81 LYS A CA 1
ATOM 641 C C . LYS A 1 81 ? 22.741 -5.679 -30.924 1.00 87.06 81 LYS A C 1
ATOM 643 O O . LYS A 1 81 ? 22.754 -5.975 -32.113 1.00 87.06 81 LYS A O 1
ATOM 648 N N . HIS A 1 82 ? 22.726 -6.592 -29.950 1.00 87.94 82 HIS A N 1
ATOM 649 C CA . HIS A 1 82 ? 22.873 -8.037 -30.203 1.00 87.94 82 HIS A CA 1
ATOM 650 C C . HIS A 1 82 ? 21.555 -8.821 -30.239 1.00 87.94 82 HIS A C 1
ATOM 652 O O . HIS A 1 82 ? 21.468 -9.831 -30.929 1.00 87.94 82 HIS A O 1
ATOM 658 N N . TYR A 1 83 ? 20.531 -8.376 -29.508 1.00 88.00 83 TYR A N 1
ATOM 659 C CA . TYR A 1 83 ? 19.281 -9.121 -29.293 1.00 88.00 83 TYR A CA 1
ATOM 660 C C . TYR A 1 83 ? 18.015 -8.327 -29.650 1.00 88.00 83 TYR A C 1
ATOM 662 O O . TYR A 1 83 ? 16.900 -8.836 -29.500 1.00 88.00 83 TYR A O 1
ATOM 670 N N . GLY A 1 84 ? 18.164 -7.081 -30.106 1.00 89.94 84 GLY A N 1
ATOM 671 C CA . GLY A 1 84 ? 17.057 -6.228 -30.524 1.00 89.94 84 GLY A CA 1
ATOM 672 C C . GLY A 1 84 ? 16.056 -5.907 -29.408 1.00 89.94 84 GLY A C 1
ATOM 673 O O . GLY A 1 84 ? 16.350 -5.987 -28.213 1.00 89.94 84 GLY A O 1
ATOM 674 N N . SER A 1 85 ? 14.839 -5.531 -29.814 1.00 90.31 85 SER A N 1
ATOM 675 C CA . SER A 1 85 ? 13.760 -5.148 -28.888 1.00 90.31 85 SER A CA 1
ATOM 676 C C . SER A 1 85 ? 13.283 -6.321 -28.014 1.00 90.31 85 SER A C 1
ATOM 678 O O . SER A 1 85 ? 12.975 -6.127 -26.841 1.00 90.31 85 SER A O 1
ATOM 680 N N . SER A 1 86 ? 13.307 -7.557 -28.526 1.00 90.38 86 SER A N 1
ATOM 681 C CA . SER A 1 86 ? 12.949 -8.752 -27.748 1.00 90.38 86 SER A CA 1
ATOM 682 C C . SER A 1 86 ? 13.934 -9.031 -26.613 1.00 90.38 86 SER A C 1
ATOM 684 O O . SER A 1 86 ? 13.513 -9.323 -25.497 1.00 90.38 86 SER A O 1
ATOM 686 N N . GLY A 1 87 ? 15.243 -8.903 -26.856 1.00 91.06 87 GLY A N 1
ATOM 687 C CA . GLY A 1 87 ? 16.237 -9.040 -25.789 1.00 91.06 87 GLY A CA 1
ATOM 688 C C . GLY A 1 87 ? 16.096 -7.950 -24.733 1.00 91.06 87 GLY A C 1
ATOM 689 O O . GLY A 1 87 ? 16.134 -8.236 -23.538 1.00 91.06 87 GLY A O 1
ATOM 690 N N . PHE A 1 88 ? 15.855 -6.713 -25.175 1.00 93.69 88 PHE A N 1
ATOM 691 C CA . PHE A 1 88 ? 15.571 -5.593 -24.282 1.00 93.69 88 PHE A CA 1
ATOM 692 C C . PHE A 1 88 ? 14.353 -5.875 -23.387 1.00 93.69 88 PHE A C 1
ATOM 694 O O . PHE A 1 88 ? 14.449 -5.693 -22.175 1.00 93.69 88 PHE A O 1
ATOM 701 N N . PHE A 1 89 ? 13.256 -6.403 -23.943 1.00 95.62 89 PHE A N 1
ATOM 702 C CA . PHE A 1 89 ? 12.066 -6.786 -23.178 1.00 95.62 89 PHE A CA 1
ATOM 703 C C . PHE A 1 89 ? 12.386 -7.766 -22.041 1.00 95.62 89 PHE A C 1
ATOM 705 O O . PHE A 1 89 ? 12.061 -7.496 -20.882 1.00 95.62 89 PHE A O 1
ATOM 712 N N . PHE A 1 90 ? 13.042 -8.890 -22.347 1.00 94.75 90 PHE A N 1
ATOM 713 C CA . PHE A 1 90 ? 13.324 -9.923 -21.345 1.00 94.75 90 PHE A CA 1
ATOM 714 C C . PHE A 1 90 ? 14.314 -9.445 -20.281 1.00 94.75 90 PHE A C 1
ATOM 716 O O . PHE A 1 90 ? 14.104 -9.698 -19.096 1.00 94.75 90 PHE A O 1
ATOM 723 N N . VAL A 1 91 ? 15.356 -8.710 -20.679 1.00 94.38 91 VAL A N 1
ATOM 724 C CA . VAL A 1 91 ? 16.352 -8.169 -19.743 1.00 94.38 91 VAL A CA 1
ATOM 725 C C . VAL A 1 91 ? 15.732 -7.138 -18.813 1.00 94.38 91 VAL A C 1
ATOM 727 O O . VAL A 1 91 ? 15.899 -7.233 -17.600 1.00 94.38 91 VAL A O 1
ATOM 730 N N . VAL A 1 92 ? 14.979 -6.176 -19.352 1.00 94.25 92 VAL A N 1
ATOM 731 C CA . VAL A 1 92 ? 14.319 -5.152 -18.533 1.00 94.25 92 VAL A CA 1
ATOM 732 C C . VAL A 1 92 ? 13.295 -5.791 -17.599 1.00 94.25 92 VAL A C 1
ATOM 734 O O . VAL A 1 92 ? 13.257 -5.430 -16.425 1.00 94.25 92 VAL A O 1
ATOM 737 N N . THR A 1 93 ? 12.535 -6.784 -18.074 1.00 95.31 93 THR A N 1
ATOM 738 C CA . THR A 1 93 ? 11.614 -7.558 -17.227 1.00 95.31 93 THR A CA 1
ATOM 739 C C . THR A 1 93 ? 12.361 -8.222 -16.072 1.00 95.31 93 THR A C 1
ATOM 741 O O . THR A 1 93 ? 11.976 -8.039 -14.920 1.00 95.31 93 THR A O 1
ATOM 744 N N . ALA A 1 94 ? 13.452 -8.942 -16.353 1.00 94.25 94 ALA A N 1
ATOM 745 C CA . ALA A 1 94 ? 14.231 -9.646 -15.337 1.00 94.25 94 ALA A CA 1
ATOM 746 C C . ALA A 1 94 ? 14.871 -8.689 -14.316 1.00 94.25 94 ALA A C 1
ATOM 748 O O . ALA A 1 94 ? 14.800 -8.935 -13.114 1.00 94.25 94 ALA A O 1
ATOM 749 N N . LEU A 1 95 ? 15.448 -7.573 -14.774 1.00 94.31 95 LEU A N 1
ATOM 750 C CA . LEU A 1 95 ? 16.068 -6.571 -13.902 1.00 94.31 95 LEU A CA 1
ATOM 751 C C . LEU A 1 95 ? 15.042 -5.868 -13.014 1.00 94.31 95 LEU A C 1
ATOM 753 O O . LEU A 1 95 ? 15.290 -5.669 -11.826 1.00 94.31 95 LEU A O 1
ATOM 757 N N . GLN A 1 96 ? 13.885 -5.494 -13.566 1.00 93.25 96 GLN A N 1
ATOM 758 C CA . GLN A 1 96 ? 12.813 -4.887 -12.780 1.00 93.25 96 GLN A CA 1
ATOM 759 C C . GLN A 1 96 ? 12.229 -5.876 -11.775 1.00 93.25 96 GLN A C 1
ATOM 761 O O . GLN A 1 96 ? 12.007 -5.497 -10.628 1.00 93.25 96 GLN A O 1
ATOM 766 N N . PHE A 1 97 ? 12.040 -7.134 -12.176 1.00 93.38 97 PHE A N 1
ATOM 767 C CA . PHE A 1 97 ? 11.559 -8.187 -11.290 1.00 93.38 97 PHE A CA 1
ATOM 768 C C . PHE A 1 97 ? 12.542 -8.426 -10.141 1.00 93.38 97 PHE A C 1
ATOM 770 O O . PHE A 1 97 ? 12.138 -8.380 -8.983 1.00 93.38 97 PHE A O 1
ATOM 777 N N . ALA A 1 98 ? 13.845 -8.539 -10.422 1.00 92.88 98 ALA A N 1
ATOM 778 C CA . ALA A 1 98 ? 14.875 -8.578 -9.383 1.00 92.88 98 ALA A CA 1
ATOM 779 C C . ALA A 1 98 ? 14.787 -7.338 -8.472 1.00 92.88 98 ALA A C 1
ATOM 781 O O . ALA A 1 98 ? 14.776 -7.454 -7.246 1.00 92.88 98 ALA A O 1
ATOM 782 N N . GLY A 1 99 ? 14.627 -6.149 -9.058 1.00 91.06 99 GLY A N 1
ATOM 783 C CA . GLY A 1 99 ? 14.409 -4.903 -8.327 1.00 91.06 99 GLY A CA 1
ATOM 784 C C . GLY A 1 99 ? 13.265 -4.973 -7.310 1.00 91.06 99 GLY A C 1
ATOM 785 O O . GLY A 1 99 ? 13.430 -4.464 -6.203 1.00 91.06 99 GLY A O 1
ATOM 786 N N . THR A 1 100 ? 12.151 -5.651 -7.617 1.00 87.44 100 THR A N 1
ATOM 787 C CA . THR A 1 100 ? 11.026 -5.776 -6.667 1.00 87.44 100 THR A CA 1
ATOM 788 C C . THR A 1 100 ? 11.386 -6.514 -5.375 1.00 87.44 100 THR A C 1
ATOM 790 O O . THR A 1 100 ? 10.807 -6.209 -4.335 1.00 87.44 100 THR A O 1
ATOM 793 N N . PHE A 1 101 ? 12.379 -7.411 -5.401 1.00 87.06 101 PHE A N 1
ATOM 794 C CA . PHE A 1 101 ? 12.840 -8.136 -4.212 1.00 87.06 101 PHE A CA 1
ATOM 795 C C . PHE A 1 101 ? 13.993 -7.420 -3.502 1.00 87.06 101 PHE A C 1
ATOM 797 O O . PHE A 1 101 ? 14.019 -7.349 -2.274 1.00 87.06 101 PHE A O 1
ATOM 804 N N . PHE A 1 102 ? 14.949 -6.866 -4.254 1.00 90.12 102 PHE A N 1
ATOM 805 C CA . PHE A 1 102 ? 16.195 -6.338 -3.679 1.00 90.12 102 PHE A CA 1
ATOM 806 C C . PHE A 1 102 ? 16.124 -4.862 -3.260 1.00 90.12 102 PHE A C 1
ATOM 808 O O . PHE A 1 102 ? 16.864 -4.435 -2.370 1.00 90.12 102 PHE A O 1
ATOM 815 N N . ASN A 1 103 ? 15.227 -4.065 -3.850 1.00 90.25 103 ASN A N 1
ATOM 816 C CA . ASN A 1 103 ? 15.226 -2.611 -3.654 1.00 90.25 103 ASN A CA 1
ATOM 817 C C . ASN A 1 103 ? 14.572 -2.143 -2.340 1.00 90.25 103 ASN A C 1
ATOM 819 O O . ASN A 1 103 ? 14.488 -0.939 -2.120 1.00 90.25 103 ASN A O 1
ATOM 823 N N . ARG A 1 104 ? 14.124 -3.054 -1.459 1.00 86.81 104 ARG A N 1
ATOM 824 C CA . ARG A 1 104 ? 13.525 -2.734 -0.139 1.00 86.81 104 ARG A CA 1
ATOM 825 C C . ARG A 1 104 ? 12.392 -1.690 -0.207 1.00 86.81 104 ARG A C 1
ATOM 827 O O . ARG A 1 104 ? 12.232 -0.884 0.703 1.00 86.81 104 ARG A O 1
ATOM 834 N N . GLY A 1 105 ? 11.608 -1.700 -1.286 1.00 84.19 105 GLY A N 1
ATOM 835 C CA . GLY A 1 105 ? 10.487 -0.772 -1.481 1.00 84.19 105 GLY A CA 1
ATOM 836 C C . GLY A 1 105 ? 10.864 0.625 -1.991 1.00 84.19 105 GLY A C 1
ATOM 837 O O . GLY A 1 105 ? 9.996 1.493 -2.010 1.00 84.19 105 GLY A O 1
ATOM 838 N N . ALA A 1 106 ? 12.114 0.851 -2.415 1.00 92.12 106 ALA A N 1
ATOM 839 C CA . ALA A 1 106 ? 12.503 2.081 -3.105 1.00 92.12 106 ALA A CA 1
ATOM 840 C C . ALA A 1 106 ? 11.727 2.271 -4.420 1.00 92.12 106 ALA A C 1
ATOM 842 O O . ALA A 1 106 ? 11.458 1.303 -5.140 1.00 92.12 106 ALA A O 1
ATOM 843 N N . PHE A 1 107 ? 11.412 3.520 -4.756 1.00 93.06 107 PHE A N 1
ATOM 844 C CA . PHE A 1 107 ? 10.563 3.856 -5.898 1.00 93.06 107 PHE A CA 1
ATOM 845 C C . PHE A 1 107 ? 11.320 3.853 -7.226 1.00 93.06 107 PHE A C 1
ATOM 847 O O . PHE A 1 107 ? 10.781 3.377 -8.225 1.00 93.06 107 PHE A O 1
ATOM 854 N N . VAL A 1 108 ? 12.544 4.394 -7.258 1.00 94.88 108 VAL A N 1
ATOM 855 C CA . VAL A 1 108 ? 13.416 4.597 -8.439 1.00 94.88 108 VAL A CA 1
ATOM 856 C C . VAL A 1 108 ? 12.848 5.564 -9.492 1.00 94.88 108 VAL A C 1
ATOM 858 O O . VAL A 1 108 ? 13.598 6.229 -10.204 1.00 94.88 108 VAL A O 1
ATOM 861 N N . SER A 1 109 ? 11.525 5.656 -9.611 1.00 94.69 109 SER A N 1
ATOM 862 C CA . SER A 1 109 ? 10.799 6.610 -10.441 1.00 94.69 109 SER A CA 1
ATOM 863 C C . SER A 1 109 ? 10.124 7.674 -9.571 1.00 94.69 109 SER A C 1
ATOM 865 O O . SER A 1 109 ? 9.583 7.335 -8.514 1.00 94.69 109 SER A O 1
ATOM 867 N N . PRO A 1 110 ? 10.065 8.939 -10.019 1.00 96.69 110 PRO A N 1
ATOM 868 C CA . PRO A 1 110 ? 9.393 10.000 -9.281 1.00 96.69 110 PRO A CA 1
ATOM 869 C C . PRO A 1 110 ? 7.870 9.997 -9.484 1.00 96.69 110 PRO A C 1
ATOM 871 O O . PRO A 1 110 ? 7.173 10.680 -8.744 1.00 96.69 110 PRO A O 1
ATOM 874 N N . LEU A 1 111 ? 7.323 9.228 -10.437 1.00 96.25 111 LEU A N 1
ATOM 875 C CA . LEU A 1 111 ? 5.893 9.276 -10.783 1.00 96.25 111 LEU A CA 1
ATOM 876 C C . LEU A 1 111 ? 4.978 8.915 -9.601 1.00 96.25 111 LEU A C 1
ATOM 878 O O . LEU A 1 111 ? 4.063 9.668 -9.271 1.00 96.25 111 LEU A O 1
ATOM 882 N N . ALA A 1 112 ? 5.255 7.797 -8.925 1.00 91.69 112 ALA A N 1
ATOM 883 C CA . ALA A 1 112 ? 4.485 7.375 -7.757 1.00 91.69 112 ALA A CA 1
ATOM 884 C C . ALA A 1 112 ? 4.696 8.291 -6.528 1.00 91.69 112 ALA A C 1
ATOM 886 O O . ALA A 1 112 ? 3.697 8.658 -5.909 1.00 91.69 112 ALA A O 1
ATOM 887 N N . PRO A 1 113 ? 5.927 8.727 -6.180 1.00 94.75 113 PRO A N 1
ATOM 888 C CA . PRO A 1 113 ? 6.138 9.750 -5.154 1.00 94.75 113 PRO A CA 1
ATOM 889 C C . PRO A 1 113 ? 5.402 11.070 -5.420 1.00 94.75 113 PRO A C 1
ATOM 891 O O . PRO A 1 113 ? 4.804 11.614 -4.497 1.00 94.75 113 PRO A O 1
ATOM 894 N N . ILE A 1 114 ? 5.400 11.566 -6.664 1.00 96.06 114 ILE A N 1
ATOM 895 C CA . ILE A 1 114 ? 4.674 12.788 -7.050 1.00 96.06 114 ILE A CA 1
ATOM 896 C C . ILE A 1 114 ? 3.167 12.598 -6.858 1.00 96.06 114 ILE A C 1
ATOM 898 O O . ILE A 1 114 ? 2.515 13.461 -6.275 1.00 96.06 114 ILE A O 1
ATOM 902 N N . GLU A 1 115 ? 2.615 11.461 -7.294 1.00 92.06 115 GLU A N 1
ATOM 903 C CA . GLU A 1 115 ? 1.205 11.122 -7.062 1.00 92.06 115 GLU A CA 1
ATOM 904 C C . GLU A 1 115 ? 0.866 11.109 -5.563 1.00 92.06 115 GLU A C 1
ATOM 906 O O . GLU A 1 115 ? -0.115 11.720 -5.144 1.00 92.06 115 GLU A O 1
ATOM 911 N N . GLN A 1 116 ? 1.682 10.439 -4.743 1.00 86.69 116 GLN A N 1
ATOM 912 C CA . GLN A 1 116 ? 1.454 10.353 -3.299 1.00 86.69 116 GLN A CA 1
ATOM 913 C C . GLN A 1 116 ? 1.541 11.721 -2.618 1.00 86.69 116 GLN A C 1
ATOM 915 O O . GLN A 1 116 ? 0.738 12.007 -1.734 1.00 86.69 116 GLN A O 1
ATOM 920 N N . PHE A 1 117 ? 2.481 12.571 -3.030 1.00 91.69 117 PHE A N 1
ATOM 921 C CA . PHE A 1 117 ? 2.623 13.923 -2.497 1.00 91.69 117 PHE A CA 1
ATOM 922 C C . PHE A 1 117 ? 1.419 14.807 -2.853 1.00 91.69 117 PHE A C 1
ATOM 924 O O . PHE A 1 117 ? 0.824 15.415 -1.966 1.00 91.69 117 PHE A O 1
ATOM 931 N N . LEU A 1 118 ? 1.001 14.828 -4.124 1.00 86.50 118 LEU A N 1
ATOM 932 C CA . LEU A 1 118 ? -0.124 15.655 -4.581 1.00 86.50 118 LEU A CA 1
ATOM 933 C C . LEU A 1 118 ? -1.476 15.222 -4.000 1.00 86.50 118 LEU A C 1
ATOM 935 O O . LEU A 1 118 ? -2.366 16.052 -3.850 1.00 86.50 118 LEU A O 1
ATOM 939 N N . HIS A 1 119 ? -1.629 13.945 -3.648 1.00 82.50 119 HIS A N 1
ATOM 940 C CA . HIS A 1 119 ? -2.820 13.426 -2.971 1.00 82.50 119 HIS A CA 1
ATOM 941 C C . HIS A 1 119 ? -2.733 13.474 -1.434 1.00 82.50 119 HIS A C 1
ATOM 943 O O . HIS A 1 119 ? -3.570 12.875 -0.766 1.00 82.50 119 HIS A O 1
ATOM 949 N N . GLY A 1 120 ? -1.722 14.134 -0.857 1.00 75.00 120 GLY A N 1
ATOM 950 C CA . GLY A 1 120 ? -1.584 14.289 0.597 1.00 75.00 120 GLY A CA 1
ATOM 951 C C . GLY A 1 120 ? -1.141 13.031 1.355 1.00 75.00 120 GLY A C 1
ATOM 952 O O . GLY A 1 120 ? -1.109 13.044 2.581 1.00 75.00 120 GLY A O 1
ATOM 953 N N . LYS A 1 121 ? -0.750 11.956 0.657 1.00 70.56 121 LYS A N 1
ATOM 954 C CA . LYS A 1 121 ? -0.300 10.680 1.252 1.00 70.56 121 LYS A CA 1
ATOM 955 C C . LYS A 1 121 ? 1.174 10.671 1.665 1.00 70.56 121 LYS A C 1
ATOM 957 O O . LYS A 1 121 ? 1.640 9.732 2.308 1.00 70.56 121 LYS A O 1
ATOM 962 N N . MET A 1 122 ? 1.949 11.676 1.257 1.00 83.06 122 MET A N 1
ATOM 963 C CA . MET A 1 122 ? 3.374 11.784 1.569 1.00 83.06 122 MET A CA 1
ATOM 964 C C . MET A 1 122 ? 3.715 13.187 2.066 1.00 83.06 122 MET A C 1
ATOM 966 O O . MET A 1 122 ? 3.449 14.172 1.386 1.00 83.06 122 MET A O 1
ATOM 970 N N . HIS A 1 123 ? 4.363 13.273 3.230 1.00 84.88 123 HIS A N 1
ATOM 971 C CA . HIS A 1 123 ? 4.857 14.541 3.769 1.00 84.88 123 HIS A CA 1
ATOM 972 C C . HIS A 1 123 ? 5.996 15.129 2.922 1.00 84.88 123 HIS A C 1
ATOM 974 O O . HIS A 1 123 ? 6.831 14.396 2.382 1.00 84.88 123 HIS A O 1
ATOM 980 N N . THR A 1 124 ? 6.075 16.462 2.887 1.00 93.00 124 THR A N 1
ATOM 981 C CA . THR A 1 124 ? 7.046 17.235 2.095 1.00 93.00 124 THR A CA 1
ATOM 982 C C . THR A 1 124 ? 8.495 16.811 2.327 1.00 93.00 124 THR A C 1
ATOM 984 O O . THR A 1 124 ? 9.242 16.630 1.370 1.00 93.00 124 THR A O 1
ATOM 987 N N . GLU A 1 125 ? 8.897 16.595 3.580 1.00 92.81 125 GLU A N 1
ATOM 988 C CA . GLU A 1 125 ? 10.272 16.215 3.928 1.00 92.81 125 GLU A CA 1
ATOM 989 C C . GLU A 1 125 ? 10.678 14.871 3.306 1.00 92.81 125 GLU A C 1
ATOM 991 O O . GLU A 1 125 ? 11.733 14.750 2.676 1.00 92.81 125 GLU A O 1
ATOM 996 N N . LYS A 1 126 ? 9.800 13.866 3.404 1.00 91.62 126 LYS A N 1
ATOM 997 C CA . LYS A 1 126 ? 10.011 12.546 2.802 1.00 91.62 126 LYS A CA 1
ATOM 998 C C . LYS A 1 126 ? 10.042 12.631 1.275 1.00 91.62 126 LYS A C 1
ATOM 1000 O O . LYS A 1 126 ? 10.902 12.012 0.652 1.00 91.62 126 LYS A O 1
ATOM 1005 N N . PHE A 1 127 ? 9.144 13.416 0.683 1.00 95.44 127 PHE A N 1
ATOM 1006 C CA . PHE A 1 127 ? 9.075 13.613 -0.764 1.00 95.44 127 PHE A CA 1
ATOM 1007 C C . PHE A 1 127 ? 10.354 14.246 -1.330 1.00 95.44 127 PHE A C 1
ATOM 1009 O O . PHE A 1 127 ? 10.963 13.690 -2.245 1.00 95.44 127 PHE A O 1
ATOM 1016 N N . LEU A 1 128 ? 10.811 15.357 -0.743 1.00 97.12 128 LEU A N 1
ATOM 1017 C CA . LEU A 1 128 ? 12.045 16.031 -1.161 1.00 97.12 128 LEU A CA 1
ATOM 1018 C C . LEU A 1 128 ? 13.274 15.134 -0.978 1.00 97.12 128 LEU A C 1
ATOM 1020 O O . LEU A 1 128 ? 14.153 15.110 -1.838 1.00 97.12 128 LEU A O 1
ATOM 1024 N N . THR A 1 129 ? 13.306 14.349 0.101 1.00 96.88 129 THR A N 1
ATOM 1025 C CA . THR A 1 129 ? 14.373 13.372 0.351 1.00 96.88 129 THR A CA 1
ATOM 1026 C C . THR A 1 129 ? 14.446 12.319 -0.755 1.00 96.88 129 THR A C 1
ATOM 1028 O O . THR A 1 129 ? 15.531 12.039 -1.263 1.00 96.88 129 THR A O 1
ATOM 1031 N N . ILE A 1 130 ? 13.302 11.754 -1.154 1.00 97.69 130 ILE A N 1
ATOM 1032 C CA . ILE A 1 130 ? 13.225 10.757 -2.230 1.00 97.69 130 ILE A CA 1
ATOM 1033 C C . ILE A 1 130 ? 13.673 11.369 -3.561 1.00 97.69 130 ILE A C 1
ATOM 1035 O O . ILE A 1 130 ? 14.511 10.783 -4.242 1.00 97.69 130 ILE A O 1
ATOM 1039 N N . LEU A 1 131 ? 13.185 12.562 -3.917 1.00 97.56 131 LEU A N 1
ATOM 1040 C CA . LEU A 1 131 ? 13.588 13.232 -5.159 1.00 97.56 131 LEU A CA 1
ATOM 1041 C C . LEU A 1 131 ? 15.090 13.535 -5.202 1.00 97.56 131 LEU A C 1
ATOM 1043 O O . LEU A 1 131 ? 15.736 13.326 -6.234 1.00 97.56 131 LEU A O 1
ATOM 1047 N N . LEU A 1 132 ? 15.665 13.990 -4.087 1.00 98.12 132 LEU A N 1
ATOM 1048 C CA . LEU A 1 132 ? 17.100 14.240 -3.983 1.00 98.12 132 LEU A CA 1
ATOM 1049 C C . LEU A 1 132 ? 17.900 12.940 -4.143 1.00 98.12 132 LEU A C 1
ATOM 1051 O O . LEU A 1 132 ? 18.856 12.897 -4.918 1.00 98.12 132 LEU A O 1
ATOM 1055 N N . ALA A 1 133 ? 17.485 11.871 -3.461 1.00 98.31 133 ALA A N 1
ATOM 1056 C CA . ALA A 1 133 ? 18.112 10.557 -3.557 1.00 98.31 133 ALA A CA 1
ATOM 1057 C C . ALA A 1 133 ? 18.068 9.996 -4.986 1.00 98.31 133 ALA A C 1
ATOM 1059 O O . ALA A 1 133 ? 19.081 9.509 -5.489 1.00 98.31 133 ALA A O 1
ATOM 1060 N N . GLN A 1 134 ? 16.923 10.116 -5.663 1.00 98.19 134 GLN A N 1
ATOM 1061 C CA . GLN A 1 134 ? 16.752 9.688 -7.051 1.00 98.19 134 GLN A CA 1
ATOM 1062 C C . GLN A 1 134 ? 17.636 10.492 -8.012 1.00 98.19 134 GLN A C 1
ATOM 1064 O O . GLN A 1 134 ? 18.290 9.918 -8.883 1.00 98.19 134 GLN A O 1
ATOM 1069 N N . THR A 1 135 ? 17.708 11.811 -7.827 1.00 96.69 135 THR A N 1
ATOM 1070 C CA . THR A 1 135 ? 18.543 12.695 -8.654 1.00 96.69 135 THR A CA 1
ATOM 1071 C C . THR A 1 135 ? 20.023 12.341 -8.511 1.00 96.69 135 THR A C 1
ATOM 1073 O O . THR A 1 135 ? 20.711 12.130 -9.510 1.00 96.69 135 THR A O 1
ATOM 1076 N N . LEU A 1 136 ? 20.513 12.206 -7.275 1.00 98.00 136 LEU A N 1
ATOM 1077 C CA . LEU A 1 136 ? 21.908 11.850 -7.000 1.00 98.00 136 LEU A CA 1
ATOM 1078 C C . LEU A 1 136 ? 22.240 10.423 -7.457 1.00 98.00 136 LEU A C 1
ATOM 1080 O O . LEU A 1 136 ? 23.285 10.197 -8.071 1.00 98.00 136 LEU A O 1
ATOM 1084 N N . GLY A 1 137 ? 21.337 9.469 -7.216 1.00 97.88 137 GLY A N 1
ATOM 1085 C CA . GLY A 1 137 ? 21.475 8.091 -7.678 1.00 97.88 137 GLY A CA 1
ATOM 1086 C C . GLY A 1 137 ? 21.570 8.011 -9.203 1.00 97.88 137 GLY A C 1
ATOM 1087 O O . GLY A 1 137 ? 22.529 7.445 -9.728 1.00 97.88 137 GLY A O 1
ATOM 1088 N N . GLY A 1 138 ? 20.639 8.652 -9.915 1.00 96.81 138 GLY A N 1
ATOM 1089 C CA . GLY A 1 138 ? 20.630 8.719 -11.377 1.00 96.81 138 GLY A CA 1
ATOM 1090 C C . GLY A 1 138 ? 21.862 9.417 -11.960 1.00 96.81 138 GLY A C 1
ATOM 1091 O O . GLY A 1 138 ? 22.433 8.924 -12.934 1.00 96.81 138 GLY A O 1
ATOM 1092 N N . TYR A 1 139 ? 22.325 10.507 -11.341 1.00 95.69 139 TYR A N 1
ATOM 1093 C CA . TYR A 1 139 ? 23.537 11.224 -11.756 1.00 95.69 139 TYR A CA 1
ATOM 1094 C C . TYR A 1 139 ? 24.812 10.380 -11.581 1.00 95.69 139 TYR A C 1
ATOM 1096 O O . TYR A 1 139 ? 25.683 10.359 -12.451 1.00 95.69 139 TYR A O 1
ATOM 1104 N N . SER A 1 140 ? 24.921 9.634 -10.477 1.00 96.50 140 SER A N 1
ATOM 1105 C CA . SER A 1 140 ? 26.088 8.780 -10.203 1.00 96.50 140 SER A CA 1
ATOM 1106 C C . SER A 1 140 ? 26.189 7.555 -11.124 1.00 96.50 140 SER A C 1
ATOM 1108 O O . SER A 1 140 ? 27.284 7.026 -11.341 1.00 96.50 140 SER A O 1
ATOM 1110 N N . ALA A 1 141 ? 25.066 7.120 -11.701 1.00 96.12 141 ALA A N 1
ATOM 1111 C CA . ALA A 1 141 ? 24.952 5.852 -12.412 1.00 96.12 141 ALA A CA 1
ATOM 1112 C C . ALA A 1 141 ? 25.903 5.722 -13.609 1.00 96.12 141 ALA A C 1
ATOM 1114 O O . ALA A 1 141 ? 26.470 4.645 -13.814 1.00 96.12 141 ALA A O 1
ATOM 1115 N N . PHE A 1 142 ? 26.125 6.811 -14.358 1.00 93.19 142 PHE A N 1
ATOM 1116 C CA . PHE A 1 142 ? 27.066 6.817 -15.479 1.00 93.19 142 PHE A CA 1
ATOM 1117 C C . PHE A 1 142 ? 28.494 6.519 -15.026 1.00 93.19 142 PHE A C 1
ATOM 1119 O O . PHE A 1 142 ? 29.192 5.707 -15.627 1.00 93.19 142 PHE A O 1
ATOM 1126 N N . ARG A 1 143 ? 28.938 7.164 -13.941 1.00 93.38 143 ARG A N 1
ATOM 1127 C CA . ARG A 1 143 ? 30.297 6.991 -13.412 1.00 93.38 143 ARG A CA 1
ATOM 1128 C C . ARG A 1 143 ? 30.525 5.558 -12.946 1.00 93.38 143 ARG A C 1
ATOM 1130 O O . ARG A 1 143 ? 31.595 5.003 -13.198 1.00 93.38 143 ARG A O 1
ATOM 1137 N N . LEU A 1 144 ? 29.515 4.954 -12.321 1.00 95.06 144 LEU A N 1
ATOM 1138 C CA . LEU A 1 144 ? 29.541 3.545 -11.931 1.00 95.06 144 LEU A CA 1
ATOM 1139 C C . LEU A 1 144 ? 29.622 2.633 -13.161 1.00 95.06 144 LEU A C 1
ATOM 1141 O O . LEU A 1 144 ? 30.509 1.785 -13.225 1.00 95.06 144 LEU A O 1
ATOM 1145 N N . ALA A 1 145 ? 28.771 2.853 -14.169 1.00 93.25 145 ALA A N 1
ATOM 1146 C CA . ALA A 1 145 ? 28.785 2.069 -15.402 1.00 93.25 145 ALA A CA 1
ATOM 1147 C C . ALA A 1 145 ? 30.130 2.171 -16.137 1.00 93.25 145 ALA A C 1
ATOM 1149 O O . ALA A 1 145 ? 30.721 1.153 -16.489 1.00 93.25 145 ALA A O 1
ATOM 1150 N N . ASN A 1 146 ? 30.658 3.388 -16.282 1.00 92.56 146 ASN A N 1
ATOM 1151 C CA . ASN A 1 146 ? 31.935 3.641 -16.939 1.00 92.56 146 ASN A CA 1
ATOM 1152 C C . ASN A 1 146 ? 33.114 2.979 -16.208 1.00 92.56 146 ASN A C 1
ATOM 1154 O O . ASN A 1 146 ? 34.022 2.450 -16.844 1.00 92.56 146 ASN A O 1
ATOM 1158 N N . SER A 1 147 ? 33.082 2.959 -14.871 1.00 93.25 147 SER A N 1
ATOM 1159 C CA . SER A 1 147 ? 34.096 2.267 -14.064 1.00 93.25 147 SER A CA 1
ATOM 1160 C C . SER A 1 147 ? 34.037 0.753 -14.272 1.00 93.25 147 SER A C 1
ATOM 1162 O O . SER A 1 147 ? 35.069 0.105 -14.424 1.00 93.25 147 SER A O 1
ATOM 1164 N N . LEU A 1 148 ? 32.836 0.174 -14.338 1.00 92.06 148 LEU A N 1
ATOM 1165 C CA . LEU A 1 148 ? 32.666 -1.252 -14.623 1.00 92.06 148 LEU A CA 1
ATOM 1166 C C . LEU A 1 148 ? 33.148 -1.614 -16.030 1.00 92.06 148 LEU A C 1
ATOM 1168 O O . LEU A 1 148 ? 33.804 -2.642 -16.206 1.00 92.06 148 LEU A O 1
ATOM 1172 N N . TRP A 1 149 ? 32.884 -0.760 -17.021 1.00 91.94 149 TRP A N 1
ATOM 1173 C CA . TRP A 1 149 ? 33.403 -0.933 -18.378 1.00 91.94 149 TRP A CA 1
ATOM 1174 C C . TRP A 1 149 ? 34.928 -0.886 -18.425 1.00 91.94 149 TRP A C 1
ATOM 1176 O O . TRP A 1 149 ? 35.522 -1.746 -19.070 1.00 91.94 149 TRP A O 1
ATOM 1186 N N . TYR A 1 150 ? 35.562 0.025 -17.679 1.00 91.25 150 TYR A N 1
ATOM 1187 C CA . TYR A 1 150 ? 37.021 0.092 -17.555 1.00 91.25 150 TYR A CA 1
ATOM 1188 C C . TYR A 1 150 ? 37.632 -1.231 -17.060 1.00 91.25 150 TYR A C 1
ATOM 1190 O O . TYR A 1 150 ? 38.559 -1.767 -17.665 1.00 91.25 150 TYR A O 1
ATOM 1198 N N . TYR A 1 151 ? 37.073 -1.823 -16.002 1.00 89.56 151 TYR A N 1
ATOM 1199 C CA . TYR A 1 151 ? 37.576 -3.099 -15.473 1.00 89.56 151 TYR A CA 1
ATOM 1200 C C . TYR A 1 151 ? 37.270 -4.308 -16.361 1.00 89.56 151 TYR A C 1
ATOM 1202 O O . TYR A 1 151 ? 37.767 -5.405 -16.113 1.00 89.56 151 TYR A O 1
ATOM 1210 N N . SER A 1 152 ? 36.464 -4.124 -17.405 1.00 88.25 152 SER A N 1
ATOM 1211 C CA . SER A 1 152 ? 36.065 -5.189 -18.320 1.00 88.25 152 SER A CA 1
ATOM 1212 C C . SER A 1 152 ? 36.511 -4.967 -19.767 1.00 88.25 152 SER A C 1
ATOM 1214 O O . SER A 1 152 ? 36.092 -5.716 -20.653 1.00 88.25 152 SER A O 1
ATOM 1216 N N . LEU A 1 153 ? 37.419 -4.011 -20.003 1.00 87.25 153 LEU A N 1
ATOM 1217 C CA . LEU A 1 153 ? 37.979 -3.695 -21.324 1.00 87.25 153 LEU A CA 1
ATOM 1218 C C . LEU A 1 153 ? 38.639 -4.905 -21.995 1.00 87.25 153 LEU A C 1
ATOM 1220 O O . LEU A 1 153 ? 38.433 -5.136 -23.182 1.00 87.25 153 LEU A O 1
ATOM 1224 N N . SER A 1 154 ? 39.390 -5.707 -21.236 1.00 84.62 154 SER A N 1
ATOM 1225 C CA . SER A 1 154 ? 40.071 -6.906 -21.747 1.00 84.62 154 SER A CA 1
ATOM 1226 C C . SER A 1 154 ? 39.118 -8.061 -22.074 1.00 84.62 154 SER A C 1
ATOM 1228 O O . SER A 1 154 ? 39.493 -8.978 -22.800 1.00 84.62 154 SER A O 1
ATOM 1230 N N . TYR A 1 155 ? 37.884 -8.022 -21.563 1.00 83.88 155 TYR A N 1
ATOM 1231 C CA . TYR A 1 155 ? 36.904 -9.105 -21.687 1.00 83.88 155 TYR A CA 1
ATOM 1232 C C . TYR A 1 155 ? 35.736 -8.763 -22.628 1.00 83.88 155 TYR A C 1
ATOM 1234 O O . TYR A 1 155 ? 34.949 -9.648 -22.986 1.00 83.88 155 TYR A O 1
ATOM 1242 N N . SER A 1 156 ? 35.575 -7.491 -23.014 1.00 85.25 156 SER A N 1
ATOM 1243 C CA . SER A 1 156 ? 34.450 -6.996 -23.814 1.00 85.25 156 SER A CA 1
ATOM 1244 C C . SER A 1 156 ? 34.889 -5.932 -24.814 1.00 85.25 156 SER A C 1
ATOM 1246 O O . SER A 1 156 ? 35.164 -4.788 -24.450 1.00 85.25 156 SER A O 1
ATOM 1248 N N . THR A 1 157 ? 34.847 -6.273 -26.101 1.00 86.94 157 THR A N 1
ATOM 1249 C CA . THR A 1 157 ? 35.044 -5.300 -27.185 1.00 86.94 157 THR A CA 1
ATOM 1250 C C . THR A 1 157 ? 33.968 -4.217 -27.179 1.00 86.94 157 THR A C 1
ATOM 1252 O O . THR A 1 157 ? 34.261 -3.066 -27.489 1.00 86.94 157 THR A O 1
ATOM 1255 N N . ASP A 1 158 ? 32.736 -4.560 -26.786 1.00 87.31 158 ASP A N 1
ATOM 1256 C CA . ASP A 1 158 ? 31.661 -3.581 -26.633 1.00 87.31 158 ASP A CA 1
ATOM 1257 C C . ASP A 1 158 ? 31.990 -2.599 -25.503 1.00 87.31 158 ASP A C 1
ATOM 1259 O O . ASP A 1 158 ? 31.921 -1.396 -25.726 1.00 87.31 158 ASP A O 1
ATOM 1263 N N . HIS A 1 159 ? 32.439 -3.060 -24.327 1.00 89.88 159 HIS A N 1
ATOM 1264 C CA . HIS A 1 159 ? 32.804 -2.137 -23.237 1.00 89.88 159 HIS A CA 1
ATOM 1265 C C . HIS A 1 159 ? 34.005 -1.273 -23.614 1.00 89.88 159 HIS A C 1
ATOM 1267 O O . HIS A 1 159 ? 34.033 -0.098 -23.271 1.00 89.88 159 HIS A O 1
ATOM 1273 N N . HIS A 1 160 ? 34.955 -1.811 -24.384 1.00 88.44 160 HIS A N 1
ATOM 1274 C CA . HIS A 1 160 ? 36.044 -1.019 -24.948 1.00 88.44 160 HIS A CA 1
ATOM 1275 C C . HIS A 1 160 ? 35.547 0.076 -25.896 1.00 88.44 160 HIS A C 1
ATOM 1277 O O . HIS A 1 160 ? 36.041 1.202 -25.857 1.00 88.44 160 HIS A O 1
ATOM 1283 N N . GLN A 1 161 ? 34.550 -0.221 -26.729 1.00 87.50 161 GLN A N 1
ATOM 1284 C CA . GLN A 1 161 ? 33.930 0.774 -27.597 1.00 87.50 161 GLN A CA 1
ATOM 1285 C C . GLN A 1 161 ? 33.162 1.831 -26.788 1.00 87.50 161 GLN A C 1
ATOM 1287 O O . GLN A 1 161 ? 33.374 3.017 -27.014 1.00 87.50 161 GLN A O 1
ATOM 1292 N N . PHE A 1 162 ? 32.315 1.417 -25.841 1.00 85.88 162 PHE A N 1
ATOM 1293 C CA . PHE A 1 162 ? 31.499 2.320 -25.020 1.00 85.88 162 PHE A CA 1
ATOM 1294 C C . PHE A 1 162 ? 32.335 3.172 -24.054 1.00 85.88 162 PHE A C 1
ATOM 1296 O O . PHE A 1 162 ? 31.991 4.325 -23.830 1.00 85.88 162 PHE A O 1
ATOM 1303 N N . TYR A 1 163 ? 33.446 2.656 -23.521 1.00 87.94 163 TYR A N 1
ATOM 1304 C CA . TYR A 1 163 ? 34.359 3.421 -22.664 1.00 87.94 163 TYR A CA 1
ATOM 1305 C C . TYR A 1 163 ? 35.096 4.523 -23.439 1.00 87.94 163 TYR A C 1
ATOM 1307 O O . TYR A 1 163 ? 35.239 5.639 -22.947 1.00 87.94 163 TYR A O 1
ATOM 1315 N N . ASN A 1 164 ? 35.558 4.219 -24.658 1.00 86.31 164 ASN A N 1
ATOM 1316 C CA . ASN A 1 164 ? 36.342 5.162 -25.461 1.00 86.31 164 ASN A CA 1
ATOM 1317 C C . ASN A 1 164 ? 35.478 6.137 -26.272 1.00 86.31 164 ASN A C 1
ATOM 1319 O O . ASN A 1 164 ? 35.896 7.262 -26.522 1.00 86.31 164 ASN A O 1
ATOM 1323 N N . ASN A 1 165 ? 34.284 5.715 -26.688 1.00 75.56 165 ASN A N 1
ATOM 1324 C CA . ASN A 1 165 ? 33.382 6.492 -27.528 1.00 75.56 165 ASN A CA 1
ATOM 1325 C C . ASN A 1 165 ? 31.977 6.473 -26.927 1.00 75.56 165 ASN A C 1
ATOM 1327 O O . ASN A 1 165 ? 31.168 5.609 -27.272 1.00 75.56 165 ASN A O 1
ATOM 1331 N N . LEU A 1 166 ? 31.661 7.455 -26.080 1.00 67.19 166 LEU A N 1
ATOM 1332 C CA . LEU A 1 166 ? 30.289 7.642 -25.608 1.00 67.19 166 LEU A CA 1
ATOM 1333 C C . LEU A 1 166 ? 29.692 9.016 -25.927 1.00 67.19 166 LEU A C 1
ATOM 1335 O O . LEU A 1 166 ? 29.405 9.795 -25.018 1.00 67.19 166 LEU A O 1
ATOM 1339 N N . PRO A 1 167 ? 29.411 9.319 -27.203 1.00 65.12 167 PRO A N 1
ATOM 1340 C CA . PRO A 1 167 ? 28.405 10.315 -27.513 1.00 65.12 167 PRO A CA 1
ATOM 1341 C C . PRO A 1 167 ? 27.018 9.676 -27.353 1.00 65.12 167 PRO A C 1
ATOM 1343 O O . PRO A 1 167 ? 26.632 8.771 -28.092 1.00 65.12 167 PRO A O 1
ATOM 1346 N N . CYS A 1 168 ? 26.255 10.137 -26.369 1.00 83.69 168 CYS A N 1
ATOM 1347 C CA . CYS A 1 168 ? 24.818 9.899 -26.338 1.00 83.69 168 CYS A CA 1
ATOM 1348 C C . CYS A 1 168 ? 24.124 10.849 -27.330 1.00 83.69 168 CYS A C 1
ATOM 1350 O O . CYS A 1 168 ? 24.573 11.975 -27.520 1.00 83.69 168 CYS A O 1
ATOM 1352 N N . ALA A 1 169 ? 23.043 10.415 -27.980 1.00 86.56 169 ALA A N 1
ATOM 1353 C CA . ALA A 1 169 ? 22.261 11.259 -28.884 1.00 86.56 169 ALA A CA 1
ATOM 1354 C C . ALA A 1 169 ? 20.806 10.787 -28.948 1.00 86.56 169 ALA A C 1
ATOM 1356 O O . ALA A 1 169 ? 20.530 9.583 -28.887 1.00 86.56 169 ALA A O 1
ATOM 1357 N N . PHE A 1 170 ? 19.874 11.727 -29.105 1.00 89.12 170 PHE A N 1
ATOM 1358 C CA . PHE A 1 170 ? 18.473 11.394 -29.347 1.00 89.12 170 PHE A CA 1
ATOM 1359 C C . PHE A 1 170 ? 18.292 10.840 -30.761 1.00 89.12 170 PHE A C 1
ATOM 1361 O O . PHE A 1 170 ? 18.662 11.476 -31.745 1.00 89.12 170 PHE A O 1
ATOM 1368 N N . THR A 1 171 ? 17.697 9.652 -30.861 1.00 88.62 171 THR A N 1
ATOM 1369 C CA . THR A 1 171 ? 17.425 8.978 -32.137 1.00 88.62 171 THR A CA 1
ATOM 1370 C C . THR A 1 171 ? 15.953 8.589 -32.215 1.00 88.62 171 THR A C 1
ATOM 1372 O O . THR A 1 171 ? 15.548 7.485 -31.854 1.00 88.62 171 THR A O 1
ATOM 1375 N N . TYR A 1 172 ? 15.124 9.529 -32.670 1.00 93.50 172 TYR A N 1
ATOM 1376 C CA . TYR A 1 172 ? 13.702 9.280 -32.895 1.00 93.50 172 TYR A CA 1
ATOM 1377 C C . TYR A 1 172 ? 13.478 8.581 -34.239 1.00 93.50 172 TYR A C 1
ATOM 1379 O O . TYR A 1 172 ? 14.059 8.958 -35.253 1.00 93.50 172 TYR A O 1
ATOM 1387 N N . LYS A 1 173 ? 12.610 7.568 -34.249 1.00 93.31 173 LYS A N 1
ATOM 1388 C CA . LYS A 1 173 ? 12.159 6.859 -35.463 1.00 93.31 173 LYS A CA 1
ATOM 1389 C C . LYS A 1 173 ? 10.928 7.498 -36.100 1.00 93.31 173 LYS A C 1
ATOM 1391 O O . LYS A 1 173 ? 10.561 7.169 -37.223 1.00 93.31 173 LYS A O 1
ATOM 1396 N N . VAL A 1 174 ? 10.293 8.395 -35.359 1.00 94.06 174 VAL A N 1
ATOM 1397 C CA . VAL A 1 174 ? 9.080 9.121 -35.722 1.00 94.06 174 VAL A CA 1
ATOM 1398 C C . VAL A 1 174 ? 9.312 10.614 -35.508 1.00 94.06 174 VAL A C 1
ATOM 1400 O O . VAL A 1 174 ? 10.215 10.992 -34.757 1.00 94.06 174 VAL A O 1
ATOM 1403 N N . PRO A 1 175 ? 8.498 11.482 -36.126 1.00 95.44 175 PRO A N 1
ATOM 1404 C CA . PRO A 1 175 ? 8.490 12.898 -35.788 1.00 95.44 175 PRO A CA 1
ATOM 1405 C C . PRO A 1 175 ? 8.384 13.137 -34.274 1.00 95.44 175 PRO A C 1
ATOM 1407 O O . PRO A 1 175 ? 7.614 12.468 -33.586 1.00 95.44 175 PRO A O 1
ATOM 1410 N N . PHE A 1 176 ? 9.132 14.118 -33.765 1.00 93.81 176 PHE A N 1
ATOM 1411 C CA . PHE A 1 176 ? 9.296 14.370 -32.327 1.00 93.81 176 PHE A CA 1
ATOM 1412 C C . PHE A 1 176 ? 7.976 14.512 -31.548 1.00 93.81 176 PHE A C 1
ATOM 1414 O O . PHE A 1 176 ? 7.869 14.036 -30.421 1.00 93.81 176 PHE A O 1
ATOM 1421 N N . TYR A 1 177 ? 6.933 15.088 -32.150 1.00 93.19 177 TYR A N 1
ATOM 1422 C CA . TYR A 1 177 ? 5.635 15.233 -31.484 1.00 93.19 177 TYR A CA 1
ATOM 1423 C C . TYR A 1 177 ? 4.987 13.888 -31.109 1.00 93.19 177 TYR A C 1
ATOM 1425 O O . TYR A 1 177 ? 4.256 13.822 -30.125 1.00 93.19 177 TYR A O 1
ATOM 1433 N N . TYR A 1 178 ? 5.288 12.793 -31.816 1.00 94.56 178 TYR A N 1
ATOM 1434 C CA . TYR A 1 178 ? 4.836 11.462 -31.402 1.00 94.56 178 TYR A CA 1
ATOM 1435 C C . TYR A 1 178 ? 5.542 10.970 -30.137 1.00 94.56 178 TYR A C 1
ATOM 1437 O O . TYR A 1 178 ? 4.940 10.212 -29.382 1.00 94.56 178 TYR A O 1
ATOM 1445 N N . ALA A 1 179 ? 6.776 11.411 -29.866 1.00 94.81 179 ALA A N 1
ATOM 1446 C CA . ALA A 1 179 ? 7.450 11.113 -28.604 1.00 94.81 179 ALA A CA 1
ATOM 1447 C C . ALA A 1 179 ? 6.749 11.818 -27.432 1.00 94.81 179 ALA A C 1
ATOM 1449 O O . ALA A 1 179 ? 6.448 11.172 -26.435 1.00 94.81 179 ALA A O 1
ATOM 1450 N N . LEU A 1 180 ? 6.380 13.097 -27.591 1.00 95.31 180 LEU A N 1
ATOM 1451 C CA . LEU A 1 180 ? 5.572 13.837 -26.607 1.00 95.31 180 LEU A CA 1
ATOM 1452 C C . LEU A 1 180 ? 4.247 13.127 -26.296 1.00 95.31 180 LEU A C 1
ATOM 1454 O O . LEU A 1 180 ? 3.902 12.908 -25.133 1.00 95.31 180 LEU A O 1
ATOM 1458 N N . LEU A 1 181 ? 3.512 12.742 -27.345 1.00 95.94 181 LEU A N 1
ATOM 1459 C CA . LEU A 1 181 ? 2.246 12.024 -27.198 1.00 95.94 181 LEU A CA 1
ATOM 1460 C C . LEU A 1 181 ? 2.460 10.667 -26.523 1.00 95.94 181 LEU A C 1
ATOM 1462 O O . LEU A 1 181 ? 1.688 10.300 -25.641 1.00 95.94 181 LEU A O 1
ATOM 1466 N N . PHE A 1 182 ? 3.510 9.934 -26.892 1.00 97.25 182 PHE A N 1
ATOM 1467 C CA . PHE A 1 182 ? 3.810 8.644 -26.285 1.00 97.25 182 PHE A CA 1
ATOM 1468 C C . PHE A 1 182 ? 4.136 8.763 -24.793 1.00 97.25 182 PHE A C 1
ATOM 1470 O O . PHE A 1 182 ? 3.617 7.982 -24.005 1.00 97.25 182 PHE A O 1
ATOM 1477 N N . GLU A 1 183 ? 4.936 9.743 -24.380 1.00 97.56 183 GLU A N 1
ATOM 1478 C CA . GLU A 1 183 ? 5.267 9.932 -22.965 1.00 97.56 183 GLU A CA 1
ATOM 1479 C C . GLU A 1 183 ? 4.027 10.293 -22.127 1.00 97.56 183 GLU A C 1
ATOM 1481 O O . GLU A 1 183 ? 3.839 9.773 -21.026 1.00 97.56 183 GLU A O 1
ATOM 1486 N N . LEU A 1 184 ? 3.118 11.105 -22.678 1.00 97.38 184 LEU A N 1
ATOM 1487 C CA . LEU A 1 184 ? 1.847 11.454 -22.038 1.00 97.38 184 LEU A CA 1
ATOM 1488 C C . LEU A 1 184 ? 0.873 10.262 -21.984 1.00 97.38 184 LEU A C 1
ATOM 1490 O O . LEU A 1 184 ? 0.460 9.823 -20.908 1.00 97.38 184 LEU A O 1
ATOM 1494 N N . PHE A 1 185 ? 0.488 9.731 -23.146 1.00 97.00 185 PHE A N 1
ATOM 1495 C CA . PHE A 1 185 ? -0.525 8.677 -23.256 1.00 97.00 185 PHE A CA 1
ATOM 1496 C C . PHE A 1 185 ? -0.010 7.319 -22.784 1.00 97.00 185 PHE A C 1
ATOM 1498 O O . PHE A 1 185 ? -0.764 6.546 -22.194 1.00 97.00 185 PHE A O 1
ATOM 1505 N N . GLY A 1 186 ? 1.270 7.028 -23.005 1.00 96.88 186 GLY A N 1
ATOM 1506 C CA . GLY A 1 186 ? 1.928 5.818 -22.530 1.00 96.88 186 GLY A CA 1
ATOM 1507 C C . GLY A 1 186 ? 1.967 5.768 -21.008 1.00 96.88 186 GLY A C 1
ATOM 1508 O O . GLY A 1 186 ? 1.583 4.751 -20.438 1.00 96.88 186 GLY A O 1
ATOM 1509 N N . SER A 1 187 ? 2.325 6.872 -20.343 1.00 96.88 187 SER A N 1
ATOM 1510 C CA . SER A 1 187 ? 2.301 6.955 -18.876 1.00 96.88 187 SER A CA 1
ATOM 1511 C C . SER A 1 187 ? 0.876 6.844 -18.314 1.00 96.88 187 SER A C 1
ATOM 1513 O O . SER A 1 187 ? 0.634 6.084 -17.373 1.00 96.88 187 SER A O 1
ATOM 1515 N N . PHE A 1 188 ? -0.098 7.512 -18.949 1.00 97.25 188 PHE A N 1
ATOM 1516 C CA . PHE A 1 188 ? -1.520 7.384 -18.610 1.00 97.25 188 PHE A CA 1
ATOM 1517 C C . PHE A 1 188 ? -2.009 5.931 -18.692 1.00 97.25 188 PHE A C 1
ATOM 1519 O O . PHE A 1 188 ? -2.598 5.403 -17.744 1.00 97.25 188 PHE A O 1
ATOM 1526 N N . LEU A 1 189 ? -1.752 5.262 -19.818 1.00 96.62 189 LEU A N 1
ATOM 1527 C CA . LEU A 1 189 ? -2.213 3.897 -20.046 1.00 96.62 189 LEU A CA 1
ATOM 1528 C C . LEU A 1 189 ? -1.498 2.906 -19.126 1.00 96.62 189 LEU A C 1
ATOM 1530 O O . LEU A 1 189 ? -2.150 2.036 -18.548 1.00 96.62 189 LEU A O 1
ATOM 1534 N N . LEU A 1 190 ? -0.187 3.070 -18.936 1.00 95.19 190 LEU A N 1
ATOM 1535 C CA . LEU A 1 190 ? 0.598 2.260 -18.012 1.00 95.19 190 LEU A CA 1
ATOM 1536 C C . LEU A 1 190 ? 0.023 2.343 -16.592 1.00 95.19 190 LEU A C 1
ATOM 1538 O O . LEU A 1 190 ? -0.247 1.308 -15.984 1.00 95.19 190 LEU A O 1
ATOM 1542 N N . ARG A 1 191 ? -0.253 3.550 -16.080 1.00 94.06 191 ARG A N 1
ATOM 1543 C CA . ARG A 1 191 ? -0.848 3.740 -14.747 1.00 94.06 191 ARG A CA 1
ATOM 1544 C C . ARG A 1 191 ? -2.246 3.129 -14.621 1.00 94.06 191 ARG A C 1
ATOM 1546 O O . ARG A 1 191 ? -2.578 2.584 -13.564 1.00 94.06 191 ARG A O 1
ATOM 1553 N N . LEU A 1 192 ? -3.063 3.208 -15.671 1.00 92.44 192 LEU A N 1
ATOM 1554 C CA . LEU A 1 192 ? -4.405 2.618 -15.698 1.00 92.44 192 LEU A CA 1
ATOM 1555 C C . LEU A 1 192 ? -4.343 1.086 -15.669 1.00 92.44 192 LEU A C 1
ATOM 1557 O O . LEU A 1 192 ? -5.072 0.459 -14.901 1.00 92.44 192 LEU A O 1
ATOM 1561 N N . ILE A 1 193 ? -3.448 0.482 -16.455 1.00 93.12 193 ILE A N 1
ATOM 1562 C CA . ILE A 1 193 ? -3.235 -0.970 -16.458 1.00 93.12 193 ILE A CA 1
ATOM 1563 C C . ILE A 1 193 ? -2.724 -1.426 -15.093 1.00 93.12 193 ILE A C 1
ATOM 1565 O O . ILE A 1 193 ? -3.304 -2.336 -14.508 1.00 93.12 193 ILE A O 1
ATOM 1569 N N . VAL A 1 194 ? -1.699 -0.761 -14.547 1.00 88.25 194 VAL A N 1
ATOM 1570 C CA . VAL A 1 194 ? -1.117 -1.103 -13.237 1.00 88.25 194 VAL A CA 1
ATOM 1571 C C . VAL A 1 194 ? -2.162 -1.065 -12.121 1.00 88.25 194 VAL A C 1
ATOM 1573 O O . VAL A 1 194 ? -2.149 -1.933 -11.249 1.00 88.25 194 VAL A O 1
ATOM 1576 N N . HIS A 1 195 ? -3.099 -0.114 -12.165 1.00 84.50 195 HIS A N 1
ATOM 1577 C CA . HIS A 1 195 ? -4.207 -0.051 -11.210 1.00 84.50 195 HIS A CA 1
ATOM 1578 C C . HIS A 1 195 ? -5.108 -1.289 -11.261 1.00 84.50 195 HIS A C 1
ATOM 1580 O O . HIS A 1 195 ? -5.507 -1.801 -10.219 1.00 84.50 195 HIS A O 1
ATOM 1586 N N . ARG A 1 196 ? -5.401 -1.776 -12.471 1.00 84.19 196 ARG A N 1
ATOM 1587 C CA . ARG A 1 196 ? -6.282 -2.926 -12.710 1.00 84.19 196 ARG A CA 1
ATOM 1588 C C . ARG A 1 196 ? -5.604 -4.276 -12.503 1.00 84.19 196 ARG A C 1
ATOM 1590 O O . ARG A 1 196 ? -6.287 -5.295 -12.529 1.00 84.19 196 ARG A O 1
ATOM 1597 N N . LEU A 1 197 ? -4.284 -4.311 -12.314 1.00 82.38 197 LEU A N 1
ATOM 1598 C CA . LEU A 1 197 ? -3.588 -5.560 -12.022 1.00 82.38 197 LEU A CA 1
ATOM 1599 C C . LEU A 1 197 ? -4.058 -6.120 -10.665 1.00 82.38 197 LEU A C 1
ATOM 1601 O O . LEU A 1 197 ? -3.971 -5.393 -9.661 1.00 82.38 197 LEU A O 1
ATOM 1605 N N . PRO A 1 198 ? -4.483 -7.402 -10.612 1.00 72.62 198 PRO A N 1
ATOM 1606 C CA . PRO A 1 198 ? -4.871 -8.067 -9.373 1.00 72.62 198 PRO A CA 1
ATOM 1607 C C . PRO A 1 198 ? -3.744 -8.008 -8.344 1.00 72.62 198 PRO A C 1
ATOM 1609 O O . PRO A 1 198 ? -2.577 -8.222 -8.680 1.00 72.62 198 PRO A O 1
ATOM 1612 N N . GLN A 1 199 ? -4.079 -7.737 -7.083 1.00 69.50 199 GLN A N 1
ATOM 1613 C CA . GLN A 1 199 ? -3.082 -7.545 -6.027 1.00 69.50 199 GLN A CA 1
ATOM 1614 C C . GLN A 1 199 ? -2.205 -8.796 -5.827 1.00 69.50 199 GLN A C 1
ATOM 1616 O O . GLN A 1 199 ? -0.989 -8.666 -5.688 1.00 69.50 199 GLN A O 1
ATOM 1621 N N . SER A 1 200 ? -2.791 -9.995 -5.945 1.00 66.69 200 SER A N 1
ATOM 1622 C CA . SER A 1 200 ? -2.102 -11.290 -5.833 1.00 66.69 200 SER A CA 1
ATOM 1623 C C . SER A 1 200 ? -0.997 -11.488 -6.874 1.00 66.69 200 SER A C 1
ATOM 1625 O O . SER A 1 200 ? 0.024 -12.095 -6.574 1.00 66.69 200 SER A O 1
ATOM 1627 N N . SER A 1 201 ? -1.160 -10.951 -8.086 1.00 75.56 201 SER A N 1
ATOM 1628 C CA . SER A 1 201 ? -0.215 -11.121 -9.200 1.00 75.56 201 SER A CA 1
ATOM 1629 C C . SER A 1 201 ? 0.525 -9.835 -9.573 1.00 75.56 201 SER A C 1
ATOM 1631 O O . SER A 1 201 ? 1.323 -9.834 -10.510 1.00 75.56 201 SER A O 1
ATOM 1633 N N . ARG A 1 202 ? 0.284 -8.724 -8.864 1.00 77.75 202 ARG A N 1
ATOM 1634 C CA . ARG A 1 202 ? 0.840 -7.404 -9.203 1.00 77.75 202 ARG A CA 1
ATOM 1635 C C . ARG A 1 202 ? 2.366 -7.409 -9.227 1.00 77.75 202 ARG A C 1
ATOM 1637 O O . ARG A 1 202 ? 2.953 -6.842 -10.140 1.00 77.75 202 ARG A O 1
ATOM 1644 N N . HIS A 1 203 ? 2.999 -8.085 -8.271 1.00 76.62 203 HIS A N 1
ATOM 1645 C CA . HIS A 1 203 ? 4.458 -8.198 -8.197 1.00 76.62 203 HIS A CA 1
ATOM 1646 C C . HIS A 1 203 ? 5.061 -8.948 -9.402 1.00 76.62 203 HIS A C 1
ATOM 1648 O O . HIS A 1 203 ? 6.154 -8.610 -9.843 1.00 76.62 203 HIS A O 1
ATOM 1654 N N . LEU A 1 204 ? 4.332 -9.913 -9.976 1.00 84.62 204 LEU A N 1
ATOM 1655 C CA . LEU A 1 204 ? 4.771 -10.685 -11.142 1.00 84.62 204 LEU A CA 1
ATOM 1656 C C . LEU A 1 204 ? 4.479 -9.966 -12.467 1.00 84.62 204 LEU A C 1
ATOM 1658 O O . LEU A 1 204 ? 5.286 -10.016 -13.391 1.00 84.62 204 LEU A O 1
ATOM 1662 N N . LEU A 1 205 ? 3.329 -9.294 -12.570 1.00 89.31 205 LEU A N 1
ATOM 1663 C CA . LEU A 1 205 ? 2.848 -8.695 -13.821 1.00 89.31 205 LEU A CA 1
ATOM 1664 C C . LEU A 1 205 ? 3.328 -7.255 -14.048 1.00 89.31 205 LEU A C 1
ATOM 1666 O O . LEU A 1 205 ? 3.320 -6.786 -15.187 1.00 89.31 205 LEU A O 1
ATOM 1670 N N . LEU A 1 206 ? 3.765 -6.543 -13.005 1.00 89.44 206 LEU A N 1
ATOM 1671 C CA . LEU A 1 206 ? 4.209 -5.152 -13.125 1.00 89.44 206 LEU A CA 1
ATOM 1672 C C . LEU A 1 206 ? 5.438 -5.014 -14.037 1.00 89.44 206 LEU A C 1
ATOM 1674 O O . LEU A 1 206 ? 5.410 -4.237 -14.991 1.00 89.44 206 LEU A O 1
ATOM 1678 N N . SER A 1 207 ? 6.493 -5.787 -13.774 1.00 93.38 207 SER A N 1
ATOM 1679 C CA . SER A 1 207 ? 7.749 -5.744 -14.536 1.00 93.38 207 SER A CA 1
ATOM 1680 C C . SER A 1 207 ? 7.574 -6.029 -16.036 1.00 93.38 207 SER A C 1
ATOM 1682 O O . SER A 1 207 ? 8.011 -5.201 -16.837 1.00 93.38 207 SER A O 1
ATOM 1684 N N . PRO A 1 208 ? 6.902 -7.118 -16.470 1.00 94.75 208 PRO A N 1
ATOM 1685 C CA . PRO A 1 208 ? 6.682 -7.354 -17.896 1.00 94.75 208 PRO A CA 1
ATOM 1686 C C . PRO A 1 208 ? 5.774 -6.295 -18.533 1.00 94.75 208 PRO A C 1
ATOM 1688 O O . PRO A 1 208 ? 5.974 -5.950 -19.695 1.00 94.75 208 PRO A O 1
ATOM 1691 N N . THR A 1 209 ? 4.823 -5.717 -17.789 1.00 95.12 209 THR A N 1
ATOM 1692 C CA . THR A 1 209 ? 3.973 -4.631 -18.309 1.00 95.12 209 THR A CA 1
ATOM 1693 C C . THR A 1 209 ? 4.804 -3.389 -18.624 1.00 95.12 209 THR A C 1
ATOM 1695 O O . THR A 1 209 ? 4.758 -2.880 -19.743 1.00 95.12 209 THR A O 1
ATOM 1698 N N . VAL A 1 210 ? 5.615 -2.914 -17.675 1.00 94.88 210 VAL A N 1
ATOM 1699 C CA . VAL A 1 210 ? 6.487 -1.748 -17.895 1.00 94.88 210 VAL A CA 1
ATOM 1700 C C . VAL A 1 210 ? 7.495 -2.039 -19.011 1.00 94.88 210 VAL A C 1
ATOM 1702 O O . VAL A 1 210 ? 7.683 -1.213 -19.907 1.00 94.88 210 VAL A O 1
ATOM 1705 N N . ALA A 1 211 ? 8.109 -3.225 -19.010 1.00 95.88 211 ALA A N 1
ATOM 1706 C CA . ALA A 1 211 ? 9.048 -3.632 -20.049 1.00 95.88 211 ALA A CA 1
ATOM 1707 C C . ALA A 1 211 ? 8.406 -3.666 -21.444 1.00 95.88 211 ALA A C 1
ATOM 1709 O O . ALA A 1 211 ? 9.057 -3.262 -22.408 1.00 95.88 211 ALA A O 1
ATOM 1710 N N . ALA A 1 212 ? 7.141 -4.081 -21.576 1.00 96.69 212 ALA A N 1
ATOM 1711 C CA . ALA A 1 212 ? 6.419 -4.069 -22.850 1.00 96.69 212 ALA A CA 1
ATOM 1712 C C . ALA A 1 212 ? 6.280 -2.646 -23.408 1.00 96.69 212 ALA A C 1
ATOM 1714 O O . ALA A 1 212 ? 6.604 -2.409 -24.572 1.00 96.69 212 ALA A O 1
ATOM 1715 N N . PHE A 1 213 ? 5.884 -1.685 -22.569 1.00 97.06 213 PHE A N 1
ATOM 1716 C CA . PHE A 1 213 ? 5.777 -0.277 -22.963 1.00 97.06 213 PHE A CA 1
ATOM 1717 C C . PHE A 1 213 ? 7.129 0.306 -23.383 1.00 97.06 213 PHE A C 1
ATOM 1719 O O . PHE A 1 213 ? 7.231 0.943 -24.430 1.00 97.06 213 PHE A O 1
ATOM 1726 N N . LEU A 1 214 ? 8.188 0.047 -22.610 1.00 95.81 214 LEU A N 1
ATOM 1727 C CA . LEU A 1 214 ? 9.536 0.507 -22.951 1.00 95.81 214 LEU A CA 1
ATOM 1728 C C . LEU A 1 214 ? 10.053 -0.151 -24.243 1.00 95.81 214 LEU A C 1
ATOM 1730 O O . LEU A 1 214 ? 10.707 0.503 -25.053 1.00 95.81 214 LEU A O 1
ATOM 1734 N N . SER A 1 215 ? 9.741 -1.429 -24.471 1.00 96.06 215 SER A N 1
ATOM 1735 C CA . SER A 1 215 ? 10.144 -2.162 -25.682 1.00 96.06 215 SER A CA 1
ATOM 1736 C C . SER A 1 215 ? 9.405 -1.657 -26.918 1.00 96.06 215 SER A C 1
ATOM 1738 O O . SER A 1 215 ? 10.013 -1.505 -27.980 1.00 96.06 215 SER A O 1
ATOM 1740 N N . PHE A 1 216 ? 8.117 -1.330 -26.769 1.00 95.50 216 PHE A N 1
ATOM 1741 C CA . PHE A 1 216 ? 7.322 -0.664 -27.795 1.00 95.50 216 PHE A CA 1
ATOM 1742 C C . PHE A 1 216 ? 7.890 0.719 -28.128 1.00 95.50 216 PHE A C 1
ATOM 1744 O O . PHE A 1 216 ? 8.073 1.031 -29.306 1.00 95.50 216 PHE A O 1
ATOM 1751 N N . ALA A 1 217 ? 8.216 1.520 -27.108 1.00 95.00 217 ALA A N 1
ATOM 1752 C CA . ALA A 1 217 ? 8.828 2.836 -27.274 1.00 95.00 217 ALA A CA 1
ATOM 1753 C C . ALA A 1 217 ? 10.141 2.734 -28.055 1.00 95.00 217 ALA A C 1
ATOM 1755 O O . ALA A 1 217 ? 10.345 3.426 -29.047 1.00 95.00 217 ALA A O 1
ATOM 1756 N N . LEU A 1 218 ? 11.006 1.795 -27.676 1.00 93.75 218 LEU A N 1
ATOM 1757 C CA . LEU A 1 218 ? 12.260 1.536 -28.373 1.00 93.75 218 LEU A CA 1
ATOM 1758 C C . LEU A 1 218 ? 12.044 1.091 -29.833 1.00 93.75 218 LEU A C 1
ATOM 1760 O O . LEU A 1 218 ? 12.769 1.511 -30.742 1.00 93.75 218 LEU A O 1
ATOM 1764 N N . ALA A 1 219 ? 11.070 0.213 -30.076 1.00 93.44 219 ALA A N 1
ATOM 1765 C CA . ALA A 1 219 ? 10.805 -0.329 -31.404 1.00 93.44 219 ALA A CA 1
ATOM 1766 C C . ALA A 1 219 ? 10.236 0.731 -32.360 1.00 93.44 219 ALA A C 1
ATOM 1768 O O . ALA A 1 219 ? 10.723 0.822 -33.488 1.00 93.44 219 ALA A O 1
ATOM 1769 N N . ASN A 1 220 ? 9.288 1.548 -31.892 1.00 94.00 220 ASN A N 1
ATOM 1770 C CA . ASN A 1 220 ? 8.470 2.418 -32.741 1.00 94.00 220 ASN A CA 1
ATOM 1771 C C . ASN A 1 220 ? 8.778 3.912 -32.585 1.00 94.00 220 ASN A C 1
ATOM 1773 O O . ASN A 1 220 ? 8.761 4.629 -33.575 1.00 94.00 220 ASN A O 1
ATOM 1777 N N . ILE A 1 221 ? 9.086 4.388 -31.376 1.00 94.75 221 ILE A N 1
ATOM 1778 C CA . ILE A 1 221 ? 9.367 5.811 -31.112 1.00 94.75 221 ILE A CA 1
ATOM 1779 C C . ILE A 1 221 ? 10.866 6.111 -31.240 1.00 94.75 221 ILE A C 1
ATOM 1781 O O . ILE A 1 221 ? 11.258 7.145 -31.775 1.00 94.75 221 ILE A O 1
ATOM 1785 N N . GLY A 1 222 ? 11.710 5.181 -30.794 1.00 89.25 222 GLY A N 1
ATOM 1786 C CA . GLY A 1 222 ? 13.173 5.271 -30.797 1.00 89.25 222 GLY A CA 1
ATOM 1787 C C . GLY A 1 222 ? 13.775 5.532 -29.415 1.00 89.25 222 GLY A C 1
ATOM 1788 O O . GLY A 1 222 ? 14.877 5.065 -29.139 1.00 89.25 222 GLY A O 1
ATOM 1789 N N . VAL A 1 223 ? 13.029 6.171 -28.507 1.00 89.19 223 VAL A N 1
ATOM 1790 C CA . VAL A 1 223 ? 13.494 6.495 -27.150 1.00 89.19 223 VAL A CA 1
ATOM 1791 C C . VAL A 1 223 ? 12.502 5.975 -26.102 1.00 89.19 223 VAL A C 1
ATOM 1793 O O . VAL A 1 223 ? 11.331 6.342 -26.152 1.00 89.19 223 VAL A O 1
ATOM 1796 N N . PRO A 1 224 ? 12.933 5.120 -25.155 1.00 87.81 224 PRO A N 1
ATOM 1797 C CA . PRO A 1 224 ? 12.086 4.646 -24.063 1.00 87.81 224 PRO A CA 1
ATOM 1798 C C . PRO A 1 224 ? 12.149 5.596 -22.855 1.00 87.81 224 PRO A C 1
ATOM 1800 O O . PRO A 1 224 ? 13.067 5.480 -22.042 1.00 87.81 224 PRO A O 1
ATOM 1803 N N . GLY A 1 225 ? 11.196 6.531 -22.740 1.00 88.06 225 GLY A N 1
ATOM 1804 C CA . GLY A 1 225 ? 11.296 7.668 -21.816 1.00 88.06 225 GLY A CA 1
ATOM 1805 C C . GLY A 1 225 ? 10.416 7.660 -20.556 1.00 88.06 225 GLY A C 1
ATOM 1806 O O . GLY A 1 225 ? 10.627 8.515 -19.696 1.00 88.06 225 GLY A O 1
ATOM 1807 N N . LEU A 1 226 ? 9.519 6.674 -20.392 1.00 93.56 226 LEU A N 1
ATOM 1808 C CA . LEU A 1 226 ? 8.430 6.628 -19.387 1.00 93.56 226 LEU A CA 1
ATOM 1809 C C . LEU A 1 226 ? 8.844 6.687 -17.900 1.00 93.56 226 LEU A C 1
ATOM 1811 O O . LEU A 1 226 ? 7.994 6.600 -17.015 1.00 93.56 226 LEU A O 1
ATOM 1815 N N . ASN A 1 227 ? 10.136 6.799 -17.592 1.00 95.31 227 ASN A N 1
ATOM 1816 C CA . ASN A 1 227 ? 10.638 7.061 -16.249 1.00 95.31 227 ASN A CA 1
ATOM 1817 C C . ASN A 1 227 ? 11.573 8.286 -16.278 1.00 95.31 227 ASN A C 1
ATOM 1819 O O . ASN A 1 227 ? 12.716 8.146 -16.724 1.00 95.31 227 ASN A O 1
ATOM 1823 N N . PRO A 1 228 ? 11.147 9.443 -15.732 1.00 97.06 228 PRO A N 1
ATOM 1824 C CA . PRO A 1 228 ? 11.917 10.684 -15.803 1.00 97.06 228 PRO A CA 1
ATOM 1825 C C . PRO A 1 228 ? 13.361 10.573 -15.299 1.00 97.06 228 PRO A C 1
ATOM 1827 O O . PRO A 1 228 ? 14.278 11.091 -15.934 1.00 97.06 228 PRO A O 1
ATOM 1830 N N . VAL A 1 229 ? 13.597 9.858 -14.194 1.00 96.81 229 VAL A N 1
ATOM 1831 C CA . VAL A 1 229 ? 14.934 9.733 -13.584 1.00 96.81 229 VAL A CA 1
ATOM 1832 C C . VAL A 1 229 ? 15.846 8.848 -14.426 1.00 96.81 229 VAL A C 1
ATOM 1834 O O . VAL A 1 229 ? 16.992 9.212 -14.684 1.00 96.81 229 VAL A O 1
ATOM 1837 N N . VAL A 1 230 ? 15.334 7.718 -14.921 1.00 95.19 230 VAL A N 1
ATOM 1838 C CA . VAL A 1 230 ? 16.104 6.817 -15.795 1.00 95.19 230 VAL A CA 1
ATOM 1839 C C . VAL A 1 230 ? 16.436 7.506 -17.117 1.00 95.19 230 VAL A C 1
ATOM 1841 O O . VAL A 1 230 ? 17.566 7.415 -17.597 1.00 95.19 230 VAL A O 1
ATOM 1844 N N . THR A 1 231 ? 15.480 8.236 -17.691 1.00 94.81 231 THR A N 1
ATOM 1845 C CA . THR A 1 231 ? 15.692 8.996 -18.926 1.00 94.81 231 THR A CA 1
ATOM 1846 C C . THR A 1 231 ? 16.700 10.120 -18.720 1.00 94.81 231 THR A C 1
ATOM 1848 O O . THR A 1 231 ? 17.597 10.289 -19.543 1.00 94.81 231 THR A O 1
ATOM 1851 N N . SER A 1 232 ? 16.616 10.833 -17.593 1.00 95.56 232 SER A N 1
ATOM 1852 C CA . SER A 1 232 ? 17.569 11.892 -17.236 1.00 95.56 232 SER A CA 1
ATOM 1853 C C . SER A 1 232 ? 18.980 11.355 -17.064 1.00 95.56 232 SER A C 1
ATOM 1855 O O . SER A 1 232 ? 19.906 11.893 -17.661 1.00 95.56 232 SER A O 1
ATOM 1857 N N . SER A 1 233 ? 19.132 10.236 -16.349 1.00 95.06 233 SER A N 1
ATOM 1858 C CA . SER A 1 233 ? 20.423 9.569 -16.163 1.00 95.06 233 SER A CA 1
ATOM 1859 C C . SER A 1 233 ? 21.122 9.291 -17.499 1.00 95.06 233 SER A C 1
ATOM 1861 O O . SER A 1 233 ? 22.310 9.557 -17.647 1.00 95.06 233 SER A O 1
ATOM 1863 N N . ARG A 1 234 ? 20.381 8.818 -18.509 1.00 92.00 234 ARG A N 1
ATOM 1864 C CA . ARG A 1 234 ? 20.962 8.417 -19.797 1.00 92.00 234 ARG A CA 1
ATOM 1865 C C . ARG A 1 234 ? 21.113 9.526 -20.831 1.00 92.00 234 ARG A C 1
ATOM 1867 O O . ARG A 1 234 ? 22.031 9.443 -21.643 1.00 92.00 234 ARG A O 1
ATOM 1874 N N . LEU A 1 235 ? 20.132 10.425 -20.912 1.00 92.62 235 LEU A N 1
ATOM 1875 C CA . LEU A 1 235 ? 19.898 11.246 -22.105 1.00 92.62 235 LEU A CA 1
ATOM 1876 C C . LEU A 1 235 ? 19.901 12.755 -21.839 1.00 92.62 235 LEU A C 1
ATOM 1878 O O . LEU A 1 235 ? 19.911 13.537 -22.791 1.00 92.62 235 LEU A O 1
ATOM 1882 N N . GLN A 1 236 ? 19.891 13.192 -20.579 1.00 91.75 236 GLN A N 1
ATOM 1883 C CA . GLN A 1 236 ? 19.921 14.620 -20.280 1.00 91.75 236 GLN A CA 1
ATOM 1884 C C . GLN A 1 236 ? 21.262 15.229 -20.712 1.00 91.75 236 GLN A C 1
ATOM 1886 O O . GLN A 1 236 ? 22.327 14.743 -20.344 1.00 91.75 236 GLN A O 1
ATOM 1891 N N . GLY A 1 237 ? 21.204 16.310 -21.495 1.00 87.31 237 GLY A N 1
ATOM 1892 C CA . GLY A 1 237 ? 22.393 16.983 -22.033 1.00 87.31 237 GLY A CA 1
ATOM 1893 C C . GLY A 1 237 ? 22.972 16.344 -23.299 1.00 87.31 237 GLY A C 1
ATOM 1894 O O . GLY A 1 237 ? 23.969 16.837 -23.822 1.00 87.31 237 GLY A O 1
ATOM 1895 N N . CYS A 1 238 ? 22.353 15.283 -23.821 1.00 90.50 238 CYS A N 1
ATOM 1896 C CA . CYS A 1 238 ? 22.760 14.678 -25.083 1.00 90.50 238 CYS A CA 1
ATOM 1897 C C . CYS A 1 238 ? 22.284 15.509 -26.285 1.00 90.50 238 CYS A C 1
ATOM 1899 O O . CYS A 1 238 ? 21.157 16.011 -26.274 1.00 90.50 238 CYS A O 1
ATOM 1901 N N . PRO A 1 239 ? 23.086 15.628 -27.356 1.00 89.12 239 PRO A N 1
ATOM 1902 C CA . PRO A 1 239 ? 22.672 16.300 -28.582 1.00 89.12 239 PRO A CA 1
ATOM 1903 C C . PRO A 1 239 ? 21.390 15.701 -29.185 1.00 89.12 239 PRO A C 1
ATOM 1905 O O . PRO A 1 239 ? 21.153 14.490 -29.147 1.00 89.12 239 PRO A O 1
ATOM 1908 N N . GLY A 1 240 ? 20.570 16.575 -29.772 1.00 88.19 240 GLY A N 1
ATOM 1909 C CA . GLY A 1 240 ? 19.310 16.228 -30.440 1.00 88.19 240 GLY A CA 1
ATOM 1910 C C . GLY A 1 240 ? 18.043 16.690 -29.714 1.00 88.19 240 GLY A C 1
ATOM 1911 O O . GLY A 1 240 ? 16.975 16.665 -30.318 1.00 88.19 240 GLY A O 1
ATOM 1912 N N . LEU A 1 241 ? 18.143 17.148 -28.461 1.00 92.12 241 LEU A N 1
ATOM 1913 C CA . LEU A 1 241 ? 17.044 17.793 -27.740 1.00 92.12 241 LEU A CA 1
ATOM 1914 C C . LEU A 1 241 ? 17.598 18.796 -26.725 1.00 92.12 241 LEU A C 1
ATOM 1916 O O . LEU A 1 241 ? 18.498 18.457 -25.958 1.00 92.12 241 LEU A O 1
ATOM 1920 N N . ASP A 1 242 ? 17.080 20.022 -26.715 1.00 92.75 242 ASP A N 1
ATOM 1921 C CA . ASP A 1 242 ? 17.466 20.998 -25.697 1.00 92.75 242 ASP A CA 1
ATOM 1922 C C . ASP A 1 242 ? 16.857 20.662 -24.324 1.00 92.75 242 ASP A C 1
ATOM 1924 O O . ASP A 1 242 ? 15.986 19.798 -24.181 1.00 92.75 242 ASP A O 1
ATOM 1928 N N . LEU A 1 243 ? 17.329 21.348 -23.281 1.00 94.25 243 LEU A N 1
ATOM 1929 C CA . LEU A 1 243 ? 16.881 21.087 -21.915 1.00 94.25 243 LEU A CA 1
ATOM 1930 C C . LEU A 1 243 ? 15.388 21.396 -21.715 1.00 94.25 243 LEU A C 1
ATOM 1932 O O . LEU A 1 243 ? 14.723 20.694 -20.957 1.00 94.25 243 LEU A O 1
ATOM 1936 N N . GLN A 1 244 ? 14.851 22.424 -22.376 1.00 95.88 244 GLN A N 1
ATOM 1937 C CA . GLN A 1 244 ? 13.449 22.816 -22.206 1.00 95.88 244 GLN A CA 1
ATOM 1938 C C . GLN A 1 244 ? 12.519 21.728 -22.744 1.00 95.88 244 GLN A C 1
ATOM 1940 O O . GLN A 1 244 ? 11.659 21.227 -22.017 1.00 95.88 244 GLN A O 1
ATOM 1945 N N . TRP A 1 245 ? 12.745 21.290 -23.982 1.00 95.00 245 TRP A N 1
ATOM 1946 C CA . TRP A 1 245 ? 11.989 20.204 -24.590 1.00 95.00 245 TRP A CA 1
ATOM 1947 C C . TRP A 1 245 ? 12.241 18.867 -23.905 1.00 95.00 245 TRP A C 1
ATOM 1949 O O . TRP A 1 245 ? 11.321 18.054 -23.820 1.00 95.00 245 TRP A O 1
ATOM 1959 N N . PHE A 1 246 ? 13.435 18.644 -23.351 1.00 96.25 246 PHE A N 1
ATOM 1960 C CA . PHE A 1 246 ? 13.708 17.481 -22.514 1.00 96.25 246 PHE A CA 1
ATOM 1961 C C . PHE A 1 246 ? 12.804 17.441 -21.277 1.00 96.25 246 PHE A C 1
ATOM 1963 O O . PHE A 1 246 ? 12.150 16.426 -21.031 1.00 96.25 246 PHE A O 1
ATOM 1970 N N . MET A 1 247 ? 12.722 18.544 -20.524 1.00 96.94 247 MET A N 1
ATOM 1971 C CA . MET A 1 247 ? 11.875 18.626 -19.331 1.00 96.94 247 MET A CA 1
ATOM 1972 C C . MET A 1 247 ? 10.393 18.478 -19.684 1.00 96.94 247 MET A C 1
ATOM 1974 O O . MET A 1 247 ? 9.677 17.721 -19.032 1.00 96.94 247 MET A O 1
ATOM 1978 N N . ILE A 1 248 ? 9.930 19.125 -20.755 1.00 96.94 248 ILE A N 1
ATOM 1979 C CA . ILE A 1 248 ? 8.541 18.983 -21.209 1.00 96.94 248 ILE A CA 1
ATOM 1980 C C . ILE A 1 248 ? 8.238 17.517 -21.555 1.00 96.94 248 ILE A C 1
ATOM 1982 O O . ILE A 1 248 ? 7.256 16.955 -21.072 1.00 96.94 248 ILE A O 1
ATOM 1986 N N . THR A 1 249 ? 9.108 16.877 -22.339 1.00 96.50 249 THR A N 1
ATOM 1987 C CA . THR A 1 249 ? 8.853 15.540 -22.894 1.00 96.50 249 THR A CA 1
ATOM 1988 C C . THR A 1 249 ? 9.000 14.430 -21.872 1.00 96.50 249 THR A C 1
ATOM 1990 O O . THR A 1 249 ? 8.158 13.546 -21.827 1.00 96.50 249 THR A O 1
ATOM 1993 N N . TYR A 1 250 ? 10.048 14.457 -21.051 1.00 96.94 250 TYR A N 1
ATOM 1994 C CA . TYR A 1 250 ? 10.416 13.318 -20.207 1.00 96.94 250 TYR A CA 1
ATOM 1995 C C . TYR A 1 250 ? 10.178 13.549 -18.717 1.00 96.94 250 TYR A C 1
ATOM 1997 O O . TYR A 1 250 ? 10.342 12.617 -17.936 1.00 96.94 250 TYR A O 1
ATOM 2005 N N . TRP A 1 251 ? 9.754 14.751 -18.314 1.00 97.25 251 TRP A N 1
ATOM 2006 C CA . TRP A 1 251 ? 9.274 15.023 -16.957 1.00 97.25 251 TRP A CA 1
ATOM 2007 C C . TRP A 1 251 ? 7.797 15.407 -16.950 1.00 97.25 251 TRP A C 1
ATOM 2009 O O . TRP A 1 251 ? 6.995 14.711 -16.328 1.00 97.25 251 TRP A O 1
ATOM 2019 N N . CYS A 1 252 ? 7.409 16.473 -17.656 1.00 97.44 252 CYS A N 1
ATOM 2020 C CA . CYS A 1 252 ? 6.037 16.978 -17.599 1.00 97.44 252 CYS A CA 1
ATOM 2021 C C . CYS A 1 252 ? 5.031 15.997 -18.214 1.00 97.44 252 CYS A C 1
ATOM 2023 O O . CYS A 1 252 ? 4.054 15.654 -17.550 1.00 97.44 252 CYS A O 1
ATOM 2025 N N . CYS A 1 253 ? 5.260 15.506 -19.438 1.00 97.81 253 CYS A N 1
ATOM 2026 C CA . CYS A 1 253 ? 4.332 14.582 -20.100 1.00 97.81 253 CYS A CA 1
ATOM 2027 C C . CYS A 1 253 ? 4.088 13.288 -19.291 1.00 97.81 253 CYS A C 1
ATOM 2029 O O . CYS A 1 253 ? 2.918 12.993 -19.028 1.00 97.81 253 CYS A O 1
ATOM 2031 N N . PRO A 1 254 ? 5.114 12.557 -18.802 1.00 97.75 254 PRO A N 1
ATOM 2032 C CA . PRO A 1 254 ? 4.903 11.365 -17.987 1.00 97.75 254 PRO A CA 1
ATOM 2033 C C . PRO A 1 254 ? 4.153 11.649 -16.688 1.00 97.75 254 PRO A C 1
ATOM 2035 O O . PRO A 1 254 ? 3.263 10.878 -16.329 1.00 97.75 254 PRO A O 1
ATOM 2038 N N . VAL A 1 255 ? 4.470 12.752 -15.999 1.00 97.69 255 VAL A N 1
ATOM 2039 C CA . VAL A 1 255 ? 3.800 13.145 -14.748 1.00 97.69 255 VAL A CA 1
ATOM 2040 C C . VAL A 1 255 ? 2.333 13.482 -14.998 1.00 97.69 255 VAL A C 1
ATOM 2042 O O . VAL A 1 255 ? 1.462 12.947 -14.316 1.00 97.69 255 VAL A O 1
ATOM 2045 N N . ILE A 1 256 ? 2.036 14.315 -15.999 1.00 97.69 256 ILE A N 1
ATOM 2046 C CA . ILE A 1 256 ? 0.659 14.687 -16.345 1.00 97.69 256 ILE A CA 1
ATOM 2047 C C . ILE A 1 256 ? -0.139 13.438 -16.733 1.00 97.69 256 ILE A C 1
ATOM 2049 O O . ILE A 1 256 ? -1.233 13.227 -16.214 1.00 97.69 256 ILE A O 1
ATOM 2053 N N . GLY A 1 257 ? 0.417 12.579 -17.591 1.00 97.25 257 GLY A N 1
ATOM 2054 C CA . GLY A 1 257 ? -0.231 11.339 -18.015 1.00 97.25 257 GLY A CA 1
ATOM 2055 C C . GLY A 1 257 ? -0.563 10.431 -16.832 1.00 97.25 257 GLY A C 1
ATOM 2056 O O . GLY A 1 257 ? -1.700 9.976 -16.687 1.00 97.25 257 GLY A O 1
ATOM 2057 N N . TRP A 1 258 ? 0.406 10.236 -15.938 1.00 97.19 258 TRP A N 1
ATOM 2058 C CA . TRP A 1 258 ? 0.254 9.432 -14.727 1.00 97.19 258 TRP A CA 1
ATOM 2059 C C . TRP A 1 258 ? -0.839 9.981 -13.795 1.00 97.19 258 TRP A C 1
ATOM 2061 O O . TRP A 1 258 ? -1.715 9.235 -13.354 1.00 97.19 258 TRP A O 1
ATOM 2071 N N . LEU A 1 259 ? -0.838 11.292 -13.534 1.00 95.31 259 LEU A N 1
ATOM 2072 C CA . LEU A 1 259 ? -1.805 11.945 -12.644 1.00 95.31 259 LEU A CA 1
ATOM 2073 C C . LEU A 1 259 ? -3.226 11.964 -13.219 1.00 95.31 259 LEU A C 1
ATOM 2075 O O . LEU A 1 259 ? -4.188 11.750 -12.480 1.00 95.31 259 LEU A O 1
ATOM 2079 N N . LEU A 1 260 ? -3.380 12.156 -14.533 1.00 95.25 260 LEU A N 1
ATOM 2080 C CA . LEU A 1 260 ? -4.684 12.064 -15.199 1.00 95.25 260 LEU A CA 1
ATOM 2081 C C . LEU A 1 260 ? -5.298 10.667 -15.036 1.00 95.25 260 LEU A C 1
ATOM 2083 O O . LEU A 1 260 ? -6.498 10.541 -14.777 1.00 95.25 260 LEU A O 1
ATOM 2087 N N . ALA A 1 261 ? -4.481 9.616 -15.142 1.00 93.00 261 ALA A N 1
ATOM 2088 C CA . ALA A 1 261 ? -4.930 8.251 -14.890 1.00 93.00 261 ALA A CA 1
ATOM 2089 C C . ALA A 1 261 ? -5.292 8.040 -13.415 1.00 93.00 261 ALA A C 1
ATOM 2091 O O . ALA A 1 261 ? -6.338 7.459 -13.129 1.00 93.00 261 ALA A O 1
ATOM 2092 N N . ALA A 1 262 ? -4.480 8.554 -12.485 1.00 86.06 262 ALA A N 1
ATOM 2093 C CA . ALA A 1 262 ? -4.747 8.456 -11.053 1.00 86.06 262 ALA A CA 1
ATOM 2094 C C . ALA A 1 262 ? -6.091 9.107 -10.673 1.00 86.06 262 ALA A C 1
ATOM 2096 O O . ALA A 1 262 ? -6.936 8.448 -10.061 1.00 86.06 262 ALA A O 1
ATOM 2097 N N . LYS A 1 263 ? -6.352 10.337 -11.144 1.00 86.88 263 LYS A N 1
ATOM 2098 C CA . LYS A 1 263 ? -7.632 11.040 -10.950 1.00 86.88 263 LYS A CA 1
ATOM 2099 C C . LYS A 1 263 ? -8.817 10.234 -11.488 1.00 86.88 263 LYS A C 1
ATOM 2101 O O . LYS A 1 263 ? -9.830 10.098 -10.808 1.00 86.88 263 LYS A O 1
ATOM 2106 N N . LYS A 1 264 ? -8.682 9.652 -12.686 1.00 83.44 264 LYS A N 1
ATOM 2107 C CA . LYS A 1 264 ? -9.723 8.800 -13.280 1.00 83.44 264 LYS A CA 1
ATOM 2108 C C . LYS A 1 264 ? -9.991 7.552 -12.437 1.00 83.44 264 LYS A C 1
ATOM 2110 O O . LYS A 1 264 ? -11.147 7.211 -12.222 1.00 83.44 264 LYS A O 1
ATOM 2115 N N . THR A 1 265 ? -8.948 6.887 -11.941 1.00 78.19 265 THR A N 1
ATOM 2116 C CA . THR A 1 265 ? -9.109 5.693 -11.094 1.00 78.19 265 THR A CA 1
ATOM 2117 C C . THR A 1 265 ? -9.742 6.013 -9.741 1.00 78.19 265 THR A C 1
ATOM 2119 O O . THR A 1 265 ? -10.549 5.232 -9.254 1.00 78.19 265 THR A O 1
ATOM 2122 N N . MET A 1 266 ? -9.452 7.181 -9.162 1.00 68.25 266 MET A N 1
ATOM 2123 C CA . MET A 1 266 ? -10.105 7.632 -7.930 1.00 68.25 266 MET A CA 1
ATOM 2124 C C . MET A 1 266 ? -11.598 7.893 -8.136 1.00 68.25 266 MET A C 1
ATOM 2126 O O . MET A 1 266 ? -12.400 7.422 -7.339 1.00 68.25 266 MET A O 1
ATOM 2130 N N . ALA A 1 267 ? -11.972 8.566 -9.229 1.00 66.12 267 ALA A N 1
ATOM 2131 C CA . ALA A 1 267 ? -13.377 8.772 -9.582 1.00 66.12 267 ALA A CA 1
ATOM 2132 C C . ALA A 1 267 ? -14.109 7.440 -9.820 1.00 66.12 267 ALA A C 1
ATOM 2134 O O . ALA A 1 267 ? -15.210 7.252 -9.323 1.00 66.12 267 ALA A O 1
ATOM 2135 N N . GLN A 1 268 ? -13.468 6.484 -10.503 1.00 63.00 268 GLN A N 1
ATOM 2136 C CA . GLN A 1 268 ? -14.036 5.150 -10.723 1.00 63.00 268 GLN A CA 1
ATOM 2137 C C . GLN A 1 268 ? -14.214 4.359 -9.428 1.00 63.00 268 GLN A C 1
ATOM 2139 O O . GLN A 1 268 ? -15.231 3.699 -9.276 1.00 63.00 268 GLN A O 1
ATOM 2144 N N . ASN A 1 269 ? -13.261 4.425 -8.495 1.00 55.06 269 ASN A N 1
ATOM 2145 C CA . ASN A 1 269 ? -13.392 3.755 -7.200 1.00 55.06 269 ASN A CA 1
ATOM 2146 C C . ASN A 1 269 ? -14.463 4.416 -6.329 1.00 55.06 269 ASN A C 1
ATOM 2148 O O . ASN A 1 269 ? -15.203 3.707 -5.660 1.00 55.06 269 ASN A O 1
ATOM 2152 N N . ALA A 1 270 ? -14.593 5.745 -6.380 1.00 48.75 270 ALA A N 1
ATOM 2153 C CA . ALA A 1 270 ? -15.690 6.455 -5.729 1.00 48.75 270 ALA A CA 1
ATOM 2154 C C . ALA A 1 270 ? -17.048 6.058 -6.332 1.00 48.75 270 ALA A C 1
ATOM 2156 O O . ALA A 1 270 ? -17.980 5.762 -5.596 1.00 48.75 270 ALA A O 1
ATOM 2157 N N . GLU A 1 271 ? -17.151 5.957 -7.661 1.00 49.59 271 GLU A N 1
ATOM 2158 C CA . GLU A 1 271 ? -18.354 5.465 -8.340 1.00 49.59 271 GLU A CA 1
ATOM 2159 C C . GLU A 1 271 ? -18.643 3.987 -8.051 1.00 49.59 271 GLU A C 1
ATOM 2161 O O . GLU A 1 271 ? -19.808 3.628 -7.947 1.00 49.59 271 GLU A O 1
ATOM 2166 N N . LEU A 1 272 ? -17.628 3.125 -7.917 1.00 50.16 272 LEU A N 1
ATOM 2167 C CA . LEU A 1 272 ? -17.810 1.712 -7.563 1.00 50.16 272 LEU A CA 1
ATOM 2168 C C . LEU A 1 272 ? -18.255 1.554 -6.106 1.00 50.16 272 LEU A C 1
ATOM 2170 O O . LEU A 1 272 ? -19.152 0.765 -5.839 1.00 50.16 272 LEU A O 1
ATOM 2174 N N . CYS A 1 273 ? -17.677 2.327 -5.180 1.00 38.03 273 CYS A N 1
ATOM 2175 C CA . CYS A 1 273 ? -18.151 2.401 -3.798 1.00 38.03 273 CYS A CA 1
ATOM 2176 C C . CYS A 1 273 ? -19.597 2.897 -3.754 1.00 38.03 273 CYS A C 1
ATOM 2178 O O . CYS A 1 273 ? -20.432 2.256 -3.126 1.00 38.03 273 CYS A O 1
ATOM 2180 N N . ASN A 1 274 ? -19.915 3.962 -4.495 1.00 43.53 274 ASN A N 1
ATOM 2181 C CA . ASN A 1 274 ? -21.274 4.489 -4.571 1.00 43.53 274 ASN A CA 1
ATOM 2182 C C . ASN A 1 274 ? -22.236 3.501 -5.243 1.00 43.53 274 ASN A C 1
ATOM 2184 O O . ASN A 1 274 ? -23.372 3.404 -4.810 1.00 43.53 274 ASN A O 1
ATOM 2188 N N . LYS A 1 275 ? -21.804 2.740 -6.260 1.00 39.97 275 LYS A N 1
ATOM 2189 C CA . LYS A 1 275 ? -22.626 1.716 -6.927 1.00 39.97 275 LYS A CA 1
ATOM 2190 C C . LYS A 1 275 ? -22.832 0.465 -6.089 1.00 39.97 275 LYS A C 1
ATOM 2192 O O . LYS A 1 275 ? -23.916 -0.094 -6.125 1.00 39.97 275 LYS A O 1
ATOM 2197 N N . ASN A 1 276 ? -21.832 0.034 -5.329 1.00 40.12 276 ASN A N 1
ATOM 2198 C CA . ASN A 1 276 ? -21.984 -1.071 -4.384 1.00 40.12 276 ASN A CA 1
ATOM 2199 C C . ASN A 1 276 ? -22.841 -0.653 -3.178 1.00 40.12 276 ASN A C 1
ATOM 2201 O O . ASN A 1 276 ? -23.522 -1.488 -2.592 1.00 40.12 276 ASN A O 1
ATOM 2205 N N . GLN A 1 277 ? -22.857 0.641 -2.840 1.00 42.94 277 GLN A N 1
ATOM 2206 C CA . GLN A 1 277 ? -23.808 1.218 -1.888 1.00 42.94 277 GLN A CA 1
ATOM 2207 C C . GLN A 1 277 ? -25.215 1.360 -2.499 1.00 42.94 277 GLN A C 1
ATOM 2209 O O . GLN A 1 277 ? -26.185 1.004 -1.841 1.00 42.94 277 GLN A O 1
ATOM 2214 N N . SER A 1 278 ? -25.347 1.793 -3.759 1.00 36.47 278 SER A N 1
ATOM 2215 C CA . SER A 1 278 ? -26.644 2.033 -4.411 1.00 36.47 278 SER A CA 1
ATOM 2216 C C . SER A 1 278 ? -27.316 0.769 -4.955 1.00 36.47 278 SER A C 1
ATOM 2218 O O . SER A 1 278 ? -28.535 0.720 -5.019 1.00 36.47 278 SER A O 1
ATOM 2220 N N . ALA A 1 279 ? -26.564 -0.277 -5.310 1.00 37.94 279 ALA A N 1
ATOM 2221 C CA . ALA A 1 279 ? -27.123 -1.581 -5.685 1.00 37.94 279 ALA A CA 1
ATOM 2222 C C . ALA A 1 279 ? -27.773 -2.310 -4.492 1.00 37.94 279 ALA A C 1
ATOM 2224 O O . ALA A 1 279 ? -28.575 -3.215 -4.699 1.00 37.94 279 ALA A O 1
ATOM 2225 N N . ASN A 1 280 ? -27.466 -1.881 -3.263 1.00 40.97 280 ASN A N 1
ATOM 2226 C CA . ASN A 1 280 ? -28.137 -2.306 -2.034 1.00 40.97 280 ASN A CA 1
ATOM 2227 C C . ASN A 1 280 ? -29.183 -1.285 -1.539 1.00 40.97 280 ASN A C 1
ATOM 2229 O O . ASN A 1 280 ? -29.748 -1.488 -0.470 1.00 40.97 280 ASN A O 1
ATOM 2233 N N . ALA A 1 281 ? -29.423 -0.195 -2.279 1.00 40.16 281 ALA A N 1
ATOM 2234 C CA . ALA A 1 281 ? -30.251 0.933 -1.849 1.00 40.16 281 ALA A CA 1
ATOM 2235 C C . ALA A 1 281 ? -31.080 1.532 -3.006 1.00 40.16 281 ALA A C 1
ATOM 2237 O O . ALA A 1 281 ? -31.148 2.749 -3.173 1.00 40.16 281 ALA A O 1
ATOM 2238 N N . GLU A 1 282 ? -31.715 0.697 -3.831 1.00 34.28 282 GLU A N 1
ATOM 2239 C CA . GLU A 1 282 ? -32.813 1.168 -4.685 1.00 34.28 282 GLU A CA 1
ATOM 2240 C C . GLU A 1 282 ? -34.133 1.041 -3.915 1.00 34.28 282 GLU A C 1
ATOM 2242 O O . GLU A 1 282 ? -34.784 -0.001 -3.951 1.00 34.28 282 GLU A O 1
ATOM 2247 N N . GLY A 1 283 ? -34.521 2.112 -3.211 1.00 42.75 283 GLY A N 1
ATOM 2248 C CA . GLY A 1 283 ? -35.886 2.262 -2.698 1.00 42.75 283 GLY A CA 1
ATOM 2249 C C . GLY A 1 283 ? -36.090 3.220 -1.525 1.00 42.75 283 GLY A C 1
ATOM 2250 O O . GLY A 1 283 ? -37.127 3.878 -1.493 1.00 42.75 283 GLY A O 1
ATOM 2251 N N . ASP A 1 284 ? -35.132 3.341 -0.606 1.00 44.69 284 ASP A N 1
ATOM 2252 C CA . ASP A 1 284 ? -35.404 3.966 0.694 1.00 44.69 284 ASP A CA 1
ATOM 2253 C C . ASP A 1 284 ? -34.904 5.412 0.820 1.00 44.69 284 ASP A C 1
ATOM 2255 O O . ASP A 1 284 ? -33.840 5.803 0.331 1.00 44.69 284 ASP A O 1
ATOM 2259 N N . GLU A 1 285 ? -35.725 6.226 1.482 1.00 57.28 285 GLU A N 1
ATOM 2260 C CA . GLU A 1 285 ? -35.375 7.554 1.979 1.00 57.28 285 GLU A CA 1
ATOM 2261 C C . GLU A 1 285 ? -34.062 7.485 2.776 1.00 57.28 285 GLU A C 1
ATOM 2263 O O . GLU A 1 285 ? -33.885 6.601 3.608 1.00 57.28 285 GLU A O 1
ATOM 2268 N N . VAL A 1 286 ? -33.135 8.424 2.546 1.00 70.06 286 VAL A N 1
ATOM 2269 C CA . VAL A 1 286 ? -31.865 8.474 3.294 1.00 70.06 286 VAL A CA 1
ATOM 2270 C C . VAL A 1 286 ? -32.161 8.686 4.780 1.00 70.06 286 VAL A C 1
ATOM 2272 O O . VAL A 1 286 ? -32.573 9.786 5.176 1.00 70.06 286 VAL A O 1
ATOM 2275 N N . GLU A 1 287 ? -31.933 7.646 5.579 1.00 80.31 287 GLU A N 1
ATOM 2276 C CA . GLU A 1 287 ? -32.206 7.630 7.010 1.00 80.31 287 GLU A CA 1
ATOM 2277 C C . GLU A 1 287 ? -31.284 8.610 7.752 1.00 80.31 287 GLU A C 1
ATOM 2279 O O . GLU A 1 287 ? -30.081 8.733 7.488 1.00 80.31 287 GLU A O 1
ATOM 2284 N N . ARG A 1 288 ? -31.863 9.370 8.685 1.00 85.19 288 ARG A N 1
ATOM 2285 C CA . ARG A 1 288 ? -31.154 10.372 9.485 1.00 85.19 288 ARG A CA 1
ATOM 2286 C C . ARG A 1 288 ? -31.618 10.314 10.926 1.00 85.19 288 ARG A C 1
ATOM 2288 O O . ARG A 1 288 ? -32.808 10.178 11.202 1.00 85.19 288 ARG A O 1
ATOM 2295 N N . ILE A 1 289 ? -30.677 10.523 11.840 1.00 87.25 289 ILE A N 1
ATOM 2296 C CA . ILE A 1 289 ? -31.005 10.744 13.245 1.00 87.25 289 ILE A CA 1
ATOM 2297 C C . ILE A 1 289 ? -31.692 12.103 13.420 1.00 87.25 289 ILE A C 1
ATOM 2299 O O . ILE A 1 289 ? -31.433 13.055 12.681 1.00 87.25 289 ILE A O 1
ATOM 2303 N N . SER A 1 290 ? -32.566 12.201 14.418 1.00 89.25 290 SER A N 1
ATOM 2304 C CA . SER A 1 290 ? -33.282 13.432 14.752 1.00 89.25 290 SER A CA 1
ATOM 2305 C C . SER A 1 290 ? -33.267 13.683 16.258 1.00 89.25 290 SER A C 1
ATOM 2307 O O . SER A 1 290 ? -33.072 12.759 17.046 1.00 89.25 290 SER A O 1
ATOM 2309 N N . ASN A 1 291 ? -33.484 14.941 16.659 1.00 89.81 291 ASN A N 1
ATOM 2310 C CA . ASN A 1 291 ? -33.534 15.366 18.062 1.00 89.81 291 ASN A CA 1
ATOM 2311 C C . ASN A 1 291 ? -32.255 15.031 18.849 1.00 89.81 291 ASN A C 1
ATOM 2313 O O . ASN A 1 291 ? -32.324 14.549 19.984 1.00 89.81 291 ASN A O 1
ATOM 2317 N N . VAL A 1 292 ? -31.086 15.290 18.258 1.00 90.19 292 VAL A N 1
ATOM 2318 C CA . VAL A 1 292 ? -29.805 14.893 18.851 1.00 90.19 292 VAL A CA 1
ATOM 2319 C C . VAL A 1 292 ? -29.499 15.750 20.078 1.00 90.19 292 VAL A C 1
ATOM 2321 O O . VAL A 1 292 ? -29.452 16.978 20.013 1.00 90.19 292 VAL A O 1
ATOM 2324 N N . LYS A 1 293 ? -29.264 15.092 21.217 1.00 88.56 293 LYS A N 1
ATOM 2325 C CA . LYS A 1 293 ? -28.844 15.724 22.473 1.00 88.56 293 LYS A CA 1
ATOM 2326 C C . LYS A 1 293 ? -27.612 15.012 23.007 1.00 88.56 293 LYS A C 1
ATOM 2328 O O . LYS A 1 293 ? -27.606 13.790 23.113 1.00 88.56 293 LYS A O 1
ATOM 2333 N N . LEU A 1 294 ? -26.588 15.785 23.350 1.00 87.81 294 LEU A N 1
ATOM 2334 C CA . LEU A 1 294 ? -25.353 15.274 23.935 1.00 87.81 294 LEU A CA 1
ATOM 2335 C C . LEU A 1 294 ? -25.303 15.661 25.412 1.00 87.81 294 LEU A C 1
ATOM 2337 O O . LEU A 1 294 ? -25.408 16.839 25.751 1.00 87.81 294 LEU A O 1
ATOM 2341 N N . GLU A 1 295 ? -25.152 14.665 26.279 1.00 85.81 295 GLU A N 1
ATOM 2342 C CA . GLU A 1 295 ? -24.968 14.848 27.716 1.00 85.81 295 GLU A CA 1
ATOM 2343 C C . GLU A 1 295 ? -23.491 14.634 28.062 1.00 85.81 295 GLU A C 1
ATOM 2345 O O . GLU A 1 295 ? -22.943 13.552 27.865 1.00 85.81 295 GLU A O 1
ATOM 2350 N N . GLU A 1 296 ? -22.826 15.676 28.561 1.00 79.94 296 GLU A N 1
ATOM 2351 C CA . GLU A 1 296 ? -21.391 15.614 28.877 1.00 79.94 296 GLU A CA 1
ATOM 2352 C C . GLU A 1 296 ? -21.103 14.910 30.212 1.00 79.94 296 GLU A C 1
ATOM 2354 O O . GLU A 1 296 ? -19.999 14.409 30.427 1.00 79.94 296 GLU A O 1
ATOM 2359 N N . GLN A 1 297 ? -22.086 14.857 31.115 1.00 83.88 297 GLN A N 1
ATOM 2360 C CA . GLN A 1 297 ? -21.957 14.233 32.432 1.00 83.88 297 GLN A CA 1
ATOM 2361 C C . GLN A 1 297 ? -22.856 13.006 32.544 1.00 83.88 297 GLN A C 1
ATOM 2363 O O . GLN A 1 297 ? -23.978 13.074 33.033 1.00 83.88 297 GLN A O 1
ATOM 2368 N N . VAL A 1 298 ? -22.333 11.856 32.131 1.00 84.31 298 VAL A N 1
ATOM 2369 C CA . VAL A 1 298 ? -23.060 10.586 32.212 1.00 84.31 298 VAL A CA 1
ATOM 2370 C C . VAL A 1 298 ? -22.935 10.009 33.622 1.00 84.31 298 VAL A C 1
ATOM 2372 O O . VAL A 1 298 ? -21.856 9.583 34.032 1.00 84.31 298 VAL A O 1
ATOM 2375 N N . THR A 1 299 ? -24.043 9.986 34.366 1.00 80.00 299 THR A N 1
ATOM 2376 C CA . THR A 1 299 ? -24.081 9.480 35.755 1.00 80.00 299 THR A CA 1
ATOM 2377 C C . THR A 1 299 ? -24.870 8.178 35.924 1.00 80.00 299 THR A C 1
ATOM 2379 O O . THR A 1 299 ? -24.605 7.441 36.870 1.00 80.00 299 THR A O 1
ATOM 2382 N N . ASN A 1 300 ? -25.773 7.845 34.991 1.00 79.88 300 ASN A N 1
ATOM 2383 C CA . ASN A 1 300 ? -26.711 6.718 35.103 1.00 79.88 300 ASN A CA 1
ATOM 2384 C C . ASN A 1 300 ? -26.737 5.853 33.828 1.00 79.88 300 ASN A C 1
ATOM 2386 O O . ASN A 1 300 ? -27.750 5.788 33.138 1.00 79.88 300 ASN A O 1
ATOM 2390 N N . SER A 1 301 ? -25.617 5.210 33.489 1.00 84.81 301 SER A N 1
ATOM 2391 C CA . SER A 1 301 ? -25.534 4.302 32.335 1.00 84.81 301 SER A CA 1
ATOM 2392 C C . SER A 1 301 ? -25.550 2.835 32.770 1.00 84.81 301 SER A C 1
ATOM 2394 O O . SER A 1 301 ? -24.871 2.449 33.725 1.00 84.81 301 SER A O 1
ATOM 2396 N N . ASN A 1 302 ? -26.325 2.021 32.047 1.00 81.44 302 ASN A N 1
ATOM 2397 C CA . ASN A 1 302 ? -26.463 0.584 32.297 1.00 81.44 302 ASN A CA 1
ATOM 2398 C C . ASN A 1 302 ? -25.258 -0.222 31.788 1.00 81.44 302 ASN A C 1
ATOM 2400 O O . ASN A 1 302 ? -24.964 -1.276 32.341 1.00 81.44 302 ASN A O 1
ATOM 2404 N N . PHE A 1 303 ? -24.547 0.289 30.779 1.00 83.06 303 PHE A N 1
ATOM 2405 C CA . PHE A 1 303 ? -23.522 -0.469 30.050 1.00 83.06 303 PHE A CA 1
ATOM 2406 C C . PHE A 1 303 ? -22.098 0.034 30.293 1.00 83.06 303 PHE A C 1
ATOM 2408 O O . PHE A 1 303 ? -21.157 -0.755 30.328 1.00 83.06 303 PHE A O 1
ATOM 2415 N N . ILE A 1 304 ? -21.931 1.349 30.471 1.00 87.19 304 ILE A N 1
ATOM 2416 C CA . ILE A 1 304 ? -20.619 1.997 30.577 1.00 87.19 304 ILE A CA 1
ATOM 2417 C C . ILE A 1 304 ? -20.574 2.861 31.831 1.00 87.19 304 ILE A C 1
ATOM 2419 O O . ILE A 1 304 ? -21.457 3.684 32.045 1.00 87.19 304 ILE A O 1
ATOM 2423 N N . LYS A 1 305 ? -19.517 2.744 32.637 1.00 89.56 305 LYS A N 1
ATOM 2424 C CA . LYS A 1 305 ? -19.334 3.534 33.865 1.00 89.56 305 LYS A CA 1
ATOM 2425 C C . LYS A 1 305 ? -18.086 4.415 33.763 1.00 89.56 305 LYS A C 1
ATOM 2427 O O . LYS A 1 305 ? -16.988 3.926 34.049 1.00 89.56 305 LYS A O 1
ATOM 2432 N N . PRO A 1 306 ? -18.224 5.697 33.369 1.00 91.31 306 PRO A N 1
ATOM 2433 C CA . PRO A 1 306 ? -17.122 6.654 33.392 1.00 91.31 306 PRO A CA 1
ATOM 2434 C C . PRO A 1 306 ? -16.619 6.862 34.821 1.00 91.31 306 PRO A C 1
ATOM 2436 O O . PRO A 1 306 ? -17.408 7.057 35.745 1.00 91.31 306 PRO A O 1
ATOM 2439 N N . MET A 1 307 ? -15.305 6.830 35.022 1.00 90.56 307 MET A N 1
ATOM 2440 C CA . MET A 1 307 ? -14.695 7.040 36.331 1.00 90.56 307 MET A CA 1
ATOM 2441 C C . MET A 1 307 ? -13.258 7.547 36.232 1.00 90.56 307 MET A C 1
ATOM 2443 O O . MET A 1 307 ? -12.563 7.336 35.240 1.00 90.56 307 MET A O 1
ATOM 2447 N N . ARG A 1 308 ? -12.796 8.178 37.314 1.00 93.81 308 ARG A N 1
ATOM 2448 C CA . ARG A 1 308 ? -11.404 8.587 37.500 1.00 93.81 308 ARG A CA 1
ATOM 2449 C C . ARG A 1 308 ? -10.788 7.800 38.643 1.00 93.81 308 ARG A C 1
ATOM 2451 O O . ARG A 1 308 ? -11.274 7.856 39.771 1.00 93.81 308 ARG A O 1
ATOM 2458 N N . ILE A 1 309 ? -9.684 7.114 38.374 1.00 94.88 309 ILE A N 1
ATOM 2459 C CA . ILE A 1 309 ? -8.873 6.483 39.416 1.00 94.88 309 ILE A CA 1
ATOM 2460 C C . ILE A 1 309 ? -7.757 7.433 39.849 1.00 94.88 309 ILE A C 1
ATOM 2462 O O . ILE A 1 309 ? -7.049 7.985 39.011 1.00 94.88 309 ILE A O 1
ATOM 2466 N N . HIS A 1 310 ? -7.573 7.595 41.159 1.00 97.50 310 HIS A N 1
ATOM 2467 C CA . HIS A 1 310 ? -6.428 8.282 41.759 1.00 97.50 310 HIS A CA 1
ATOM 2468 C C . HIS A 1 310 ? -5.504 7.247 42.397 1.00 97.50 310 HIS A C 1
ATOM 2470 O O . HIS A 1 310 ? -5.956 6.396 43.161 1.00 97.50 310 HIS A O 1
ATOM 2476 N N . PHE A 1 311 ? -4.210 7.295 42.088 1.00 96.44 311 PHE A N 1
ATOM 2477 C CA . PHE A 1 311 ? -3.254 6.303 42.576 1.00 96.44 311 PHE A CA 1
ATOM 2478 C C . PHE A 1 311 ? -1.849 6.885 42.714 1.00 96.44 311 PHE A C 1
ATOM 2480 O O . PHE A 1 311 ? -1.461 7.811 42.006 1.00 96.44 311 PHE A O 1
ATOM 2487 N N . ARG A 1 312 ? -1.047 6.309 43.613 1.00 97.00 312 ARG A N 1
ATOM 2488 C CA . ARG A 1 312 ? 0.344 6.721 43.830 1.00 97.00 312 ARG A CA 1
ATOM 2489 C C . ARG A 1 312 ? 1.298 5.734 43.172 1.00 97.00 312 ARG A C 1
ATOM 2491 O O . ARG A 1 312 ? 1.252 4.538 43.449 1.00 97.00 312 ARG A O 1
ATOM 2498 N N . ARG A 1 313 ? 2.216 6.219 42.332 1.00 91.88 313 ARG A N 1
ATOM 2499 C CA . ARG A 1 313 ? 3.244 5.390 41.678 1.00 91.88 313 ARG A CA 1
ATOM 2500 C C . ARG A 1 313 ? 4.602 6.077 41.732 1.00 91.88 313 ARG A C 1
ATOM 2502 O O . ARG A 1 313 ? 4.755 7.208 41.280 1.00 91.88 313 ARG A O 1
ATOM 2509 N N . ARG A 1 314 ? 5.614 5.372 42.260 1.00 94.19 314 ARG A N 1
ATOM 2510 C CA . ARG A 1 314 ? 6.981 5.904 42.470 1.00 94.19 314 ARG A CA 1
ATOM 2511 C C . ARG A 1 314 ? 6.979 7.231 43.248 1.00 94.19 314 ARG A C 1
ATOM 2513 O O . ARG A 1 314 ? 7.624 8.192 42.849 1.00 94.19 314 ARG A O 1
ATOM 2520 N N . GLY A 1 315 ? 6.190 7.289 44.322 1.00 94.69 315 GLY A N 1
ATOM 2521 C CA . GLY A 1 315 ? 6.098 8.462 45.195 1.00 94.69 315 GLY A CA 1
ATOM 2522 C C . GLY A 1 315 ? 5.345 9.667 44.619 1.00 94.69 315 GLY A C 1
ATOM 2523 O O . GLY A 1 315 ? 5.256 10.672 45.312 1.00 94.69 315 GLY A O 1
ATOM 2524 N N . ARG A 1 316 ? 4.798 9.578 43.400 1.00 94.25 316 ARG A N 1
ATOM 2525 C CA . ARG A 1 316 ? 3.985 10.633 42.780 1.00 94.25 316 ARG A CA 1
ATOM 2526 C C . ARG A 1 316 ? 2.521 10.228 42.743 1.00 94.25 316 ARG A C 1
ATOM 2528 O O . ARG A 1 316 ? 2.224 9.088 42.382 1.00 94.25 316 ARG A O 1
ATOM 2535 N N . ASP A 1 317 ? 1.646 11.162 43.088 1.00 97.06 317 ASP A N 1
ATOM 2536 C CA . ASP A 1 317 ? 0.202 10.997 42.961 1.00 97.06 317 ASP A CA 1
ATOM 2537 C C . ASP A 1 317 ? -0.201 11.270 41.504 1.00 97.06 317 ASP A C 1
ATOM 2539 O O . ASP A 1 317 ? 0.244 12.240 40.888 1.00 97.06 317 ASP A O 1
ATOM 2543 N N . LEU A 1 318 ? -0.976 10.355 40.933 1.00 97.31 318 LEU A N 1
ATOM 2544 C CA . LEU A 1 318 ? -1.411 10.333 39.540 1.00 97.31 318 LEU A CA 1
ATOM 2545 C C . LEU A 1 318 ? -2.923 10.108 39.492 1.00 97.31 318 LEU A C 1
ATOM 2547 O O . LEU A 1 318 ? -3.523 9.614 40.451 1.00 97.31 318 LEU A O 1
ATOM 2551 N N . PHE A 1 319 ? -3.528 10.426 38.353 1.00 95.88 319 PHE A N 1
ATOM 2552 C CA . PHE A 1 319 ? -4.903 10.050 38.053 1.00 95.88 319 PHE A CA 1
ATOM 2553 C C . PHE A 1 319 ? -5.024 9.527 36.617 1.00 95.88 319 PHE A C 1
ATOM 2555 O O . PHE A 1 319 ? -4.150 9.792 35.789 1.00 95.88 319 PHE A O 1
ATOM 2562 N N . TRP A 1 320 ? -6.084 8.770 36.338 1.00 94.88 320 TRP A N 1
ATOM 2563 C CA . TRP A 1 320 ? -6.428 8.283 34.999 1.00 94.88 320 TRP A CA 1
ATOM 2564 C C . TRP A 1 320 ? -7.948 8.233 34.828 1.00 94.88 320 TRP A C 1
ATOM 2566 O O . TRP A 1 320 ? -8.645 7.821 35.755 1.00 94.88 320 TRP A O 1
ATOM 2576 N N . ASP A 1 321 ? -8.442 8.636 33.658 1.00 93.56 321 ASP A N 1
ATOM 2577 C CA . ASP A 1 321 ? -9.860 8.568 33.290 1.00 93.56 321 ASP A CA 1
ATOM 2578 C C . ASP A 1 321 ? -10.127 7.302 32.479 1.00 93.56 321 ASP A C 1
ATOM 2580 O O . ASP A 1 321 ? -9.396 6.997 31.537 1.00 93.56 321 ASP A O 1
ATOM 2584 N N . LEU A 1 322 ? -11.155 6.555 32.862 1.00 92.62 322 LEU A N 1
ATOM 2585 C CA . LEU A 1 322 ? -11.526 5.282 32.259 1.00 92.62 322 LEU A CA 1
ATOM 2586 C C . LEU A 1 322 ? -13.053 5.148 32.185 1.00 92.62 322 LEU A C 1
ATOM 2588 O O . LEU A 1 322 ? -13.789 5.874 32.851 1.00 92.62 322 LEU A O 1
ATOM 2592 N N . ALA A 1 323 ? -13.530 4.210 31.380 1.00 91.94 323 ALA A N 1
ATOM 2593 C CA . ALA A 1 323 ? -14.937 3.886 31.229 1.00 91.94 323 ALA A CA 1
ATOM 2594 C C . ALA A 1 323 ? -15.085 2.363 31.286 1.00 91.94 323 ALA A C 1
ATOM 2596 O O . ALA A 1 323 ? -14.749 1.672 30.329 1.00 91.94 323 ALA A O 1
ATOM 2597 N N . LEU A 1 324 ? -15.518 1.838 32.436 1.00 89.31 324 LEU A N 1
ATOM 2598 C CA . LEU A 1 324 ? -15.686 0.392 32.600 1.00 89.31 324 LEU A CA 1
ATOM 2599 C C . LEU A 1 324 ? -16.879 -0.094 31.780 1.00 89.31 324 LEU A C 1
ATOM 2601 O O . LEU A 1 324 ? -17.940 0.522 31.833 1.00 89.31 324 LEU A O 1
ATOM 2605 N N . GLU A 1 325 ? -16.701 -1.214 31.091 1.00 90.94 325 GLU A N 1
ATOM 2606 C CA . GLU A 1 325 ? -17.719 -1.913 30.301 1.00 90.94 325 GLU A CA 1
ATOM 2607 C C . GLU A 1 325 ? -17.637 -3.425 30.582 1.00 90.94 325 GLU A C 1
ATOM 2609 O O . GLU A 1 325 ? -16.743 -3.877 31.307 1.00 90.94 325 GLU A O 1
ATOM 2614 N N . HIS A 1 326 ? -18.569 -4.201 30.030 1.00 91.50 326 HIS A N 1
ATOM 2615 C CA . HIS A 1 326 ? -18.563 -5.660 30.137 1.00 91.50 326 HIS A CA 1
ATOM 2616 C C . HIS A 1 326 ? -17.507 -6.300 29.221 1.00 91.50 326 HIS A C 1
ATOM 2618 O O . HIS A 1 326 ? -17.206 -5.799 28.135 1.00 91.50 326 HIS A O 1
ATOM 2624 N N . ASP A 1 327 ? -16.988 -7.459 29.633 1.00 95.00 327 ASP A N 1
ATOM 2625 C CA . ASP A 1 327 ? -16.307 -8.365 28.705 1.00 95.00 327 ASP A CA 1
ATOM 2626 C C . ASP A 1 327 ? -17.284 -8.779 27.591 1.00 95.00 327 ASP A C 1
ATOM 2628 O O . ASP A 1 327 ? -18.502 -8.731 27.764 1.00 95.00 327 ASP A O 1
ATOM 2632 N N . ASN A 1 328 ? -16.770 -9.171 26.429 1.00 95.81 328 ASN A N 1
ATOM 2633 C CA . ASN A 1 328 ? -17.601 -9.446 25.259 1.00 95.81 328 ASN A CA 1
ATOM 2634 C C . ASN A 1 328 ? -17.083 -10.633 24.438 1.00 95.81 328 ASN A C 1
ATOM 2636 O O . ASN A 1 328 ? -15.980 -11.156 24.641 1.00 95.81 328 ASN A O 1
ATOM 2640 N N . VAL A 1 329 ? -17.913 -11.081 23.507 1.00 97.94 329 VAL A N 1
ATOM 2641 C CA . VAL A 1 329 ? -17.652 -12.194 22.598 1.00 97.94 329 VAL A CA 1
ATOM 2642 C C . VAL A 1 329 ? -17.758 -11.722 21.156 1.00 97.94 329 VAL A C 1
ATOM 2644 O O . VAL A 1 329 ? -18.488 -10.783 20.868 1.00 97.94 329 VAL A O 1
ATOM 2647 N N . ALA A 1 330 ? -17.028 -12.362 20.246 1.00 98.31 330 ALA A N 1
ATOM 2648 C CA . ALA A 1 330 ? -17.156 -12.126 18.812 1.00 98.31 330 ALA A CA 1
ATOM 2649 C C . ALA A 1 330 ? -16.897 -13.410 18.015 1.00 98.31 330 ALA A C 1
ATOM 2651 O O . ALA A 1 330 ? -16.070 -14.232 18.419 1.00 98.31 330 ALA A O 1
ATOM 2652 N N . ALA A 1 331 ? -17.537 -13.569 16.859 1.00 98.38 331 ALA A N 1
ATOM 2653 C CA . ALA A 1 331 ? -17.340 -14.702 15.961 1.00 98.38 331 ALA A CA 1
ATOM 2654 C C . ALA A 1 331 ? -16.973 -14.256 14.546 1.00 98.38 331 ALA A C 1
ATOM 2656 O O . ALA A 1 331 ? -17.632 -13.419 13.933 1.00 98.38 331 ALA A O 1
ATOM 2657 N N . LEU A 1 332 ? -15.945 -14.900 13.996 1.00 98.25 332 LEU A N 1
ATOM 2658 C CA . LEU A 1 332 ? -15.749 -14.970 12.560 1.00 98.25 332 LEU A CA 1
ATOM 2659 C C . LEU A 1 332 ? -16.563 -16.132 11.998 1.00 98.25 332 LEU A C 1
ATOM 2661 O O . LEU A 1 332 ? -16.350 -17.287 12.375 1.00 98.25 332 LEU A O 1
ATOM 2665 N N . ILE A 1 333 ? -17.442 -15.822 11.055 1.00 98.38 333 ILE A N 1
ATOM 2666 C CA . ILE A 1 333 ? -18.386 -16.776 10.490 1.00 98.38 333 ILE A CA 1
ATOM 2667 C C . ILE A 1 333 ? -18.044 -17.010 9.020 1.00 98.38 333 ILE A C 1
ATOM 2669 O O . ILE A 1 333 ? -18.028 -16.073 8.223 1.00 98.38 333 ILE A O 1
ATOM 2673 N N . TYR A 1 334 ? -17.793 -18.263 8.641 1.00 97.75 334 TYR A N 1
ATOM 2674 C CA . TYR A 1 334 ? -17.635 -18.662 7.244 1.00 97.75 334 TYR A CA 1
ATOM 2675 C C . TYR A 1 334 ? -18.845 -19.470 6.779 1.00 97.75 334 TYR A C 1
ATOM 2677 O O . TYR A 1 334 ? -19.123 -20.554 7.291 1.00 97.75 334 TYR A O 1
ATOM 2685 N N . HIS A 1 335 ? -19.556 -18.956 5.779 1.00 96.81 335 HIS A N 1
ATOM 2686 C CA . HIS A 1 335 ? -20.659 -19.669 5.159 1.00 96.81 335 HIS A CA 1
ATOM 2687 C C . HIS A 1 335 ? -20.124 -20.592 4.059 1.00 96.81 335 HIS A C 1
ATOM 2689 O O . HIS A 1 335 ? -19.780 -20.151 2.962 1.00 96.81 335 HIS A O 1
ATOM 2695 N N . THR A 1 336 ? -20.131 -21.899 4.312 1.00 94.88 336 THR A N 1
ATOM 2696 C CA . THR A 1 336 ? -19.523 -22.919 3.439 1.00 94.88 336 THR A CA 1
ATOM 2697 C C . THR A 1 336 ? -20.229 -23.039 2.087 1.00 94.88 336 THR A C 1
ATOM 2699 O O . THR A 1 336 ? -19.571 -23.073 1.050 1.00 94.88 336 THR A O 1
ATOM 2702 N N . GLY A 1 337 ? -21.568 -23.019 2.076 1.00 91.56 337 GLY A N 1
ATOM 2703 C CA . GLY A 1 337 ? -22.361 -23.078 0.839 1.00 91.56 337 GLY A CA 1
ATOM 2704 C C . GLY A 1 337 ? -22.139 -21.886 -0.103 1.00 91.56 337 GLY A C 1
ATOM 2705 O O . GLY A 1 337 ? -21.993 -22.071 -1.308 1.00 91.56 337 GLY A O 1
ATOM 2706 N N . ARG A 1 338 ? -22.062 -20.667 0.447 1.00 90.94 338 ARG A N 1
ATOM 2707 C CA . ARG A 1 338 ? -21.825 -19.424 -0.308 1.00 90.94 338 ARG A CA 1
ATOM 2708 C C . ARG A 1 338 ? -20.344 -19.167 -0.589 1.00 90.94 338 ARG A C 1
ATOM 2710 O O . ARG A 1 338 ? -20.022 -18.406 -1.493 1.00 90.94 338 ARG A O 1
ATOM 2717 N N . LYS A 1 339 ? -19.446 -19.805 0.169 1.00 92.12 339 LYS A N 1
ATOM 2718 C CA . LYS A 1 339 ? -18.000 -19.532 0.199 1.00 92.12 339 LYS A CA 1
ATOM 2719 C C . LYS A 1 339 ? -17.678 -18.070 0.527 1.00 92.12 339 LYS A C 1
ATOM 2721 O O . LYS A 1 339 ? -16.765 -17.481 -0.048 1.00 92.12 339 LYS A O 1
ATOM 2726 N N . GLN A 1 340 ? -18.433 -17.500 1.460 1.00 95.38 340 GLN A N 1
ATOM 2727 C CA . GLN A 1 340 ? -18.351 -16.099 1.871 1.00 95.38 340 GLN A CA 1
ATOM 2728 C C . GLN A 1 340 ? -18.158 -15.999 3.385 1.00 95.38 340 GLN A C 1
ATOM 2730 O O . GLN A 1 340 ? -18.612 -16.867 4.132 1.00 95.38 340 GLN A O 1
ATOM 2735 N N . LEU A 1 341 ? -17.496 -14.938 3.837 1.00 97.31 341 LEU A N 1
ATOM 2736 C CA . LEU A 1 341 ? -17.469 -14.556 5.245 1.00 97.31 341 LEU A CA 1
ATOM 2737 C C . LEU A 1 341 ? -18.713 -13.720 5.556 1.00 97.31 341 LEU A C 1
ATOM 2739 O O . LEU A 1 341 ? -19.063 -12.822 4.789 1.00 97.31 341 LEU A O 1
ATOM 2743 N N . LEU A 1 342 ? -19.380 -14.036 6.663 1.00 97.12 342 LEU A N 1
ATOM 2744 C CA . LEU A 1 342 ? -20.537 -13.297 7.156 1.00 97.12 342 LEU A CA 1
ATOM 2745 C C . LEU A 1 342 ? -20.091 -12.308 8.236 1.00 97.12 342 LEU A C 1
ATOM 2747 O O . LEU A 1 342 ? -19.469 -12.689 9.229 1.00 97.12 342 LEU A O 1
ATOM 2751 N N . PHE A 1 343 ? -20.438 -11.049 8.015 1.00 97.12 343 PHE A N 1
ATOM 2752 C CA . PHE A 1 343 ? -20.256 -9.920 8.913 1.00 97.12 343 PHE A CA 1
ATOM 2753 C C . PHE A 1 343 ? -21.604 -9.269 9.204 1.00 97.12 343 PHE A C 1
ATOM 2755 O O . PHE A 1 343 ? -22.600 -9.534 8.528 1.00 97.12 343 PHE A O 1
ATOM 2762 N N . VAL A 1 344 ? -21.612 -8.369 10.175 1.00 94.00 344 VAL A N 1
ATOM 2763 C CA . VAL A 1 344 ? -22.766 -7.534 10.494 1.00 94.00 344 VAL A CA 1
ATOM 2764 C C . VAL A 1 344 ? -22.454 -6.078 10.167 1.00 94.00 344 VAL A C 1
ATOM 2766 O O . VAL A 1 344 ? -21.304 -5.646 10.245 1.00 94.00 344 VAL A O 1
ATOM 2769 N N . LYS A 1 345 ? -23.467 -5.313 9.774 1.00 91.62 345 LYS A N 1
ATOM 2770 C CA . LYS A 1 345 ? -23.388 -3.867 9.583 1.00 91.62 345 LYS A CA 1
ATOM 2771 C C . LYS A 1 345 ? -24.416 -3.195 10.471 1.00 91.62 345 LYS A C 1
ATOM 2773 O O . LYS A 1 345 ? -25.581 -3.578 10.448 1.00 91.62 345 LYS A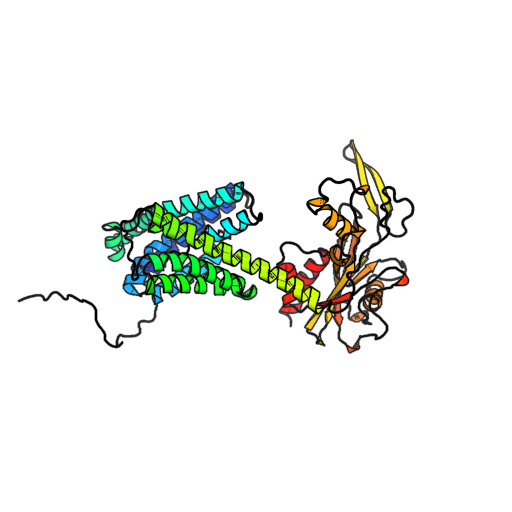 O 1
ATOM 2778 N N . GLN A 1 346 ? -23.980 -2.194 11.223 1.00 89.50 346 GLN A N 1
ATOM 2779 C CA . GLN A 1 346 ? -24.836 -1.468 12.156 1.00 89.50 346 GLN A CA 1
ATOM 2780 C C . GLN A 1 346 ? -24.338 -0.039 12.371 1.00 89.50 346 GLN A C 1
ATOM 2782 O O . GLN A 1 346 ? -23.186 0.286 12.075 1.00 89.50 346 GLN A O 1
ATOM 2787 N N . PHE A 1 347 ? -25.218 0.835 12.853 1.00 89.12 347 PHE A N 1
ATOM 2788 C CA . PHE A 1 347 ? -24.879 2.215 13.184 1.00 89.12 347 PHE A CA 1
ATOM 2789 C C . PHE A 1 347 ? -24.170 2.302 14.540 1.00 89.12 347 PHE A C 1
ATOM 2791 O O . PHE A 1 347 ? -24.688 1.846 15.557 1.00 89.12 347 PHE A O 1
ATOM 2798 N N . ARG A 1 348 ? -22.995 2.941 14.579 1.00 90.88 348 ARG A N 1
ATOM 2799 C CA . ARG A 1 348 ? -22.260 3.224 15.817 1.00 90.88 348 ARG A CA 1
ATOM 2800 C C . ARG A 1 348 ? -22.213 4.739 16.059 1.00 90.88 348 ARG A C 1
ATOM 2802 O O . ARG A 1 348 ? -21.404 5.431 15.433 1.00 90.88 348 ARG A O 1
ATOM 2809 N N . PRO A 1 349 ? -23.003 5.282 17.010 1.00 90.81 349 PRO A N 1
ATOM 2810 C CA . PRO A 1 349 ? -23.043 6.721 17.282 1.00 90.81 349 PRO A CA 1
ATOM 2811 C C . PRO A 1 349 ? -21.673 7.379 17.547 1.00 90.81 349 PRO A C 1
ATOM 2813 O O . PRO A 1 349 ? -21.446 8.482 17.047 1.00 90.81 349 PRO A O 1
ATOM 2816 N N . PRO A 1 350 ? -20.710 6.747 18.255 1.00 90.56 350 PRO A N 1
ATOM 2817 C CA . PRO A 1 350 ? -19.381 7.339 18.435 1.00 90.56 350 PRO A CA 1
ATOM 2818 C C . PRO A 1 350 ? -18.606 7.520 17.122 1.00 90.56 350 PRO A C 1
ATOM 2820 O O . PRO A 1 350 ? -17.887 8.509 16.970 1.00 90.56 350 PRO A O 1
ATOM 2823 N N . VAL A 1 351 ? -18.771 6.594 16.170 1.00 91.44 351 VAL A N 1
ATOM 2824 C CA . VAL A 1 351 ? -18.157 6.678 14.836 1.00 91.44 351 VAL A CA 1
ATOM 2825 C C . VAL A 1 351 ? -18.793 7.822 14.058 1.00 91.44 351 VAL A C 1
ATOM 2827 O O . VAL A 1 351 ? -18.070 8.692 13.584 1.00 91.44 351 VAL A O 1
ATOM 2830 N N . PHE A 1 352 ? -20.128 7.899 14.042 1.00 91.25 352 PHE A N 1
ATOM 2831 C CA . PHE A 1 352 ? -20.864 9.010 13.431 1.00 91.25 352 PHE A CA 1
ATOM 2832 C C . PHE A 1 352 ? -20.393 10.374 13.939 1.00 91.25 352 PHE A C 1
ATOM 2834 O O . PHE A 1 352 ? -20.055 11.258 13.153 1.00 91.25 352 PHE A O 1
ATOM 2841 N N . ILE A 1 353 ? -20.334 10.542 15.265 1.00 91.25 353 ILE A N 1
ATOM 2842 C CA . ILE A 1 353 ? -19.903 11.797 15.888 1.00 91.25 353 ILE A CA 1
ATOM 2843 C C . ILE A 1 353 ? -18.480 12.142 15.449 1.00 91.25 353 ILE A C 1
ATOM 2845 O O . ILE A 1 353 ? -18.203 13.298 15.129 1.00 91.25 353 ILE A O 1
ATOM 2849 N N . ASN A 1 354 ? -17.568 11.169 15.437 1.00 90.50 354 ASN A N 1
ATOM 2850 C CA . ASN A 1 354 ? -16.186 11.411 15.042 1.00 90.50 354 ASN A CA 1
ATOM 2851 C C . ASN A 1 354 ? -16.054 11.791 13.557 1.00 90.50 354 ASN A C 1
ATOM 2853 O O . ASN A 1 354 ? -15.372 12.769 13.244 1.00 90.50 354 ASN A O 1
ATOM 2857 N N . GLU A 1 355 ? -16.724 11.060 12.664 1.00 87.56 355 GLU A N 1
ATOM 2858 C CA . GLU A 1 355 ? -16.719 11.325 11.220 1.00 87.56 355 GLU A CA 1
ATOM 2859 C C . GLU A 1 355 ? -17.270 12.721 10.916 1.00 87.56 355 GLU A C 1
ATOM 2861 O O . GLU A 1 355 ? -16.590 13.539 10.296 1.00 87.56 355 GLU A O 1
ATOM 2866 N N . VAL A 1 356 ? -18.442 13.062 11.461 1.00 87.81 356 VAL A N 1
ATOM 2867 C CA . VAL A 1 356 ? -19.073 14.374 11.254 1.00 87.81 356 VAL A CA 1
ATOM 2868 C C . VAL A 1 356 ? -18.204 15.513 11.790 1.00 87.81 356 VAL A C 1
ATOM 2870 O O . VAL A 1 356 ? -18.055 16.544 11.131 1.00 87.81 356 VAL A O 1
ATOM 2873 N N . ARG A 1 357 ? -17.588 15.352 12.967 1.00 90.56 357 ARG A N 1
ATOM 2874 C CA . ARG A 1 357 ? -16.685 16.369 13.542 1.00 90.56 357 ARG A CA 1
ATOM 2875 C C . ARG A 1 357 ? -15.409 16.577 12.735 1.00 90.56 357 ARG A C 1
ATOM 2877 O O . ARG A 1 357 ? -14.832 17.660 12.806 1.00 90.56 357 ARG A O 1
ATOM 2884 N N . SER A 1 358 ? -14.962 15.555 12.013 1.00 86.12 358 SER A N 1
ATOM 2885 C CA . SER A 1 358 ? -13.734 15.608 11.219 1.00 86.12 358 SER A CA 1
ATOM 2886 C C . SER A 1 358 ? -13.931 16.313 9.873 1.00 86.12 358 SER A C 1
ATOM 2888 O O . SER A 1 358 ? -12.945 16.641 9.210 1.00 86.12 358 SER A O 1
ATOM 2890 N N . LEU A 1 359 ? -15.179 16.586 9.473 1.00 79.19 359 LEU A N 1
ATOM 2891 C CA . LEU A 1 359 ? -15.486 17.320 8.249 1.00 79.19 359 LEU A CA 1
ATOM 2892 C C . LEU A 1 359 ? -14.990 18.778 8.329 1.00 79.19 359 LEU A C 1
ATOM 2894 O O . LEU A 1 359 ? -15.137 19.417 9.379 1.00 79.19 359 LEU A O 1
ATOM 2898 N N . PRO A 1 360 ? -14.436 19.345 7.238 1.00 82.75 360 PRO A N 1
ATOM 2899 C CA . PRO A 1 360 ? -13.881 20.701 7.229 1.00 82.75 360 PRO A CA 1
ATOM 2900 C C . PRO A 1 360 ? -14.846 21.783 7.729 1.00 82.75 360 PRO A C 1
ATOM 2902 O O . PRO A 1 360 ? -14.431 22.712 8.416 1.00 82.75 360 PRO A O 1
ATOM 2905 N N . GLU A 1 361 ? -16.136 21.658 7.423 1.00 80.62 361 GLU A N 1
ATOM 2906 C CA . GLU A 1 361 ? -17.184 22.588 7.842 1.00 80.62 361 GLU A CA 1
ATOM 2907 C C . GLU A 1 361 ? -17.503 22.530 9.341 1.00 80.62 361 GLU A C 1
ATOM 2909 O O . GLU A 1 361 ? -18.121 23.462 9.861 1.00 80.62 361 GLU A O 1
ATOM 2914 N N . ASN A 1 362 ? -17.101 21.466 10.041 1.00 83.19 362 ASN A N 1
ATOM 2915 C CA . ASN A 1 362 ? -17.310 21.289 11.481 1.00 83.19 362 ASN A CA 1
ATOM 2916 C C . ASN A 1 362 ? -16.010 21.369 12.288 1.00 83.19 362 ASN A C 1
ATOM 2918 O O . ASN A 1 362 ? -16.054 21.397 13.520 1.00 83.19 362 ASN A O 1
ATOM 2922 N N . ALA A 1 363 ? -14.860 21.446 11.616 1.00 83.75 363 ALA A N 1
ATOM 2923 C CA . ALA A 1 363 ? -13.559 21.507 12.256 1.00 83.75 363 ALA A CA 1
ATOM 2924 C C . ALA A 1 363 ? -13.468 22.704 13.221 1.00 83.75 363 ALA A C 1
ATOM 2926 O O . ALA A 1 363 ? -13.637 23.860 12.836 1.00 83.75 363 ALA A O 1
ATOM 2927 N N . GLY A 1 364 ? -13.190 22.416 14.495 1.00 83.25 364 GLY A N 1
ATOM 2928 C CA . GLY A 1 364 ? -13.028 23.426 15.547 1.00 83.25 364 GLY A CA 1
ATOM 2929 C C . GLY A 1 364 ? -14.326 23.988 16.138 1.00 83.25 364 GLY A C 1
ATOM 2930 O O . GLY A 1 364 ? -14.242 24.787 17.067 1.00 83.25 364 GLY A O 1
ATOM 2931 N N . LYS A 1 365 ? -15.503 23.566 15.658 1.00 88.31 365 LYS A N 1
ATOM 2932 C CA . LYS A 1 365 ? -16.787 23.948 16.261 1.00 88.31 365 LYS A CA 1
ATOM 2933 C C . LYS A 1 365 ? -16.993 23.286 17.620 1.00 88.31 365 LYS A C 1
ATOM 2935 O O . LYS A 1 365 ? -16.558 22.150 17.844 1.00 88.31 365 LYS A O 1
ATOM 2940 N N . ALA A 1 366 ? -17.706 23.972 18.510 1.00 87.94 366 ALA A N 1
ATOM 2941 C CA . ALA A 1 366 ? -18.219 23.337 19.719 1.00 87.94 366 ALA A CA 1
ATOM 2942 C C . ALA A 1 366 ? -19.266 22.270 19.347 1.00 87.94 366 ALA A C 1
ATOM 2944 O O . ALA A 1 366 ? -19.959 22.394 18.337 1.00 87.94 366 ALA A O 1
ATOM 2945 N N . LEU A 1 367 ? -19.417 21.220 20.165 1.00 88.06 367 LEU A N 1
ATOM 2946 C CA . LEU A 1 367 ? -20.367 20.129 19.881 1.00 88.06 367 LEU A CA 1
ATOM 2947 C C . LEU A 1 367 ? -21.820 20.619 19.751 1.00 88.06 367 LEU A C 1
ATOM 2949 O O . LEU A 1 367 ? -22.600 20.039 19.001 1.00 88.06 367 LEU A O 1
ATOM 2953 N N . SER A 1 368 ? -22.168 21.703 20.446 1.00 87.31 368 SER A N 1
ATOM 2954 C CA . SER A 1 368 ? -23.478 22.357 20.385 1.00 87.31 368 SER A CA 1
ATOM 2955 C C . SER A 1 368 ? -23.743 23.119 19.080 1.00 87.31 368 SER A C 1
ATOM 2957 O O . SER A 1 368 ? -24.890 23.449 18.794 1.00 87.31 368 SER A O 1
ATOM 2959 N N . GLU A 1 369 ? -22.711 23.411 18.286 1.00 88.44 369 GLU A N 1
ATOM 2960 C CA . GLU A 1 369 ? -22.810 24.177 17.033 1.00 88.44 369 GLU A CA 1
ATOM 2961 C C . GLU A 1 369 ? -22.903 23.276 15.791 1.00 88.44 369 GLU A C 1
ATOM 2963 O O . GLU A 1 369 ? -23.159 23.751 14.679 1.00 88.44 369 GLU A O 1
ATOM 2968 N N . VAL A 1 370 ? -22.665 21.973 15.954 1.00 89.06 370 VAL A N 1
ATOM 2969 C CA . VAL A 1 370 ? -22.729 20.993 14.868 1.00 89.06 370 VAL A CA 1
ATOM 2970 C C . VAL A 1 370 ? -24.185 20.595 14.628 1.00 89.06 370 VAL A C 1
ATOM 2972 O O . VAL A 1 370 ? -24.905 20.212 15.545 1.00 89.06 370 VAL A O 1
ATOM 2975 N N . ARG A 1 371 ? -24.622 20.663 13.368 1.00 89.56 371 ARG A N 1
ATOM 2976 C CA . ARG A 1 371 ? -25.963 20.232 12.947 1.00 89.56 371 ARG A CA 1
ATOM 2977 C C . ARG A 1 371 ? -25.982 18.736 12.643 1.00 89.56 371 ARG A C 1
ATOM 2979 O O . ARG A 1 371 ? -25.890 18.354 11.480 1.00 89.56 371 ARG A O 1
ATOM 2986 N N . TRP A 1 372 ? -26.073 17.904 13.674 1.00 88.94 372 TRP A N 1
ATOM 2987 C CA . TRP A 1 372 ? -25.995 16.442 13.563 1.00 88.94 372 TRP A CA 1
ATOM 2988 C C . TRP A 1 372 ? -27.031 15.846 12.598 1.00 88.94 372 TRP A C 1
ATOM 2990 O O . TRP A 1 372 ? -26.694 14.991 11.788 1.00 88.94 372 TRP A O 1
ATOM 3000 N N . GLU A 1 373 ? -28.256 16.369 12.602 1.00 89.06 373 GLU A N 1
ATOM 3001 C CA . GLU A 1 373 ? -29.379 15.906 11.771 1.00 89.06 373 GLU A CA 1
ATOM 3002 C C . GLU A 1 373 ? -29.194 16.195 10.274 1.00 89.06 373 GLU A C 1
ATOM 3004 O O . GLU A 1 373 ? -29.983 15.751 9.443 1.00 89.06 373 GLU A O 1
ATOM 3009 N N . ALA A 1 374 ? -28.174 16.974 9.899 1.00 86.50 374 ALA A N 1
ATOM 3010 C CA . ALA A 1 374 ? -27.864 17.226 8.497 1.00 86.50 374 ALA A CA 1
ATOM 3011 C C . ALA A 1 374 ? -27.176 16.028 7.817 1.00 86.50 374 ALA A C 1
ATOM 3013 O O . ALA A 1 374 ? -27.145 15.977 6.585 1.00 86.50 374 ALA A O 1
ATOM 3014 N N . TYR A 1 375 ? -26.636 15.081 8.592 1.00 84.81 375 TYR A N 1
ATOM 3015 C CA . TYR A 1 375 ? -25.790 14.002 8.086 1.00 84.81 375 TYR A CA 1
ATOM 3016 C C . TYR A 1 375 ? -26.524 12.651 8.068 1.00 84.81 375 TYR A C 1
ATOM 3018 O O . TYR A 1 375 ? -27.316 12.369 8.968 1.00 84.81 375 TYR A O 1
ATOM 3026 N N . PRO A 1 376 ? -26.273 11.819 7.042 1.00 85.31 376 PRO A N 1
ATOM 3027 C CA . PRO A 1 376 ? -26.900 10.507 6.889 1.00 85.31 376 PRO A CA 1
ATOM 3028 C C . PRO A 1 376 ? -26.355 9.492 7.907 1.00 85.31 376 PRO A C 1
ATOM 3030 O O . PRO A 1 376 ? -25.162 9.552 8.240 1.00 85.31 376 PRO A O 1
ATOM 3033 N N . ILE A 1 377 ? -27.202 8.567 8.384 1.00 85.44 377 ILE A N 1
ATOM 3034 C CA . ILE A 1 377 ? -26.841 7.556 9.401 1.00 85.44 377 ILE A CA 1
ATOM 3035 C C . ILE A 1 377 ? -25.678 6.668 8.933 1.00 85.44 377 ILE A C 1
ATOM 3037 O O . ILE A 1 377 ? -24.821 6.274 9.724 1.00 85.44 377 ILE 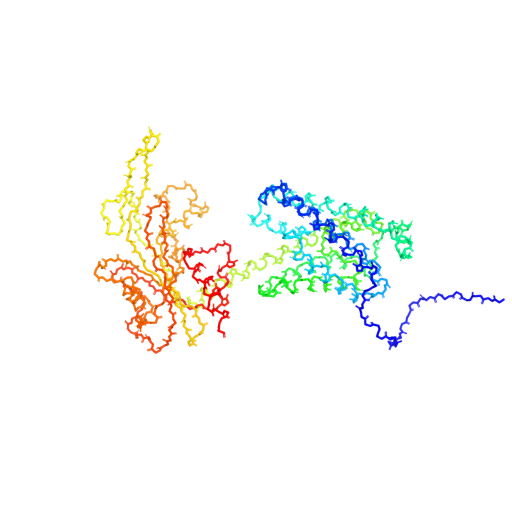A O 1
ATOM 3041 N N . GLU A 1 378 ? -25.563 6.467 7.621 1.00 84.44 378 GLU A N 1
ATOM 3042 C CA . GLU A 1 378 ? -24.507 5.709 6.955 1.00 84.44 378 GLU A CA 1
ATOM 3043 C C . GLU A 1 378 ? -23.105 6.238 7.269 1.00 84.44 378 GLU A C 1
ATOM 3045 O O . GLU A 1 378 ? -22.146 5.466 7.244 1.00 84.44 378 GLU A O 1
ATOM 3050 N N . SER A 1 379 ? -22.978 7.521 7.631 1.00 85.06 379 SER A N 1
ATOM 3051 C CA . SER A 1 379 ? -21.707 8.130 8.052 1.00 85.06 379 SER A CA 1
ATOM 3052 C C . SER A 1 379 ? -21.152 7.511 9.341 1.00 85.06 379 SER A C 1
ATOM 3054 O O . SER A 1 379 ? -19.978 7.678 9.648 1.00 85.06 379 SER A O 1
ATOM 3056 N N . GLY A 1 380 ? -21.995 6.825 10.119 1.00 87.94 380 GLY A N 1
ATOM 3057 C CA . GLY A 1 380 ? -21.616 6.108 11.334 1.00 87.94 380 GLY A CA 1
ATOM 3058 C C . GLY A 1 380 ? -21.743 4.596 11.241 1.00 87.94 380 GLY A C 1
ATOM 3059 O O . GLY A 1 380 ? -21.593 3.929 12.263 1.00 87.94 380 GLY A O 1
ATOM 3060 N N . CYS A 1 381 ? -22.068 4.044 10.071 1.00 90.06 381 CYS A N 1
ATOM 3061 C CA . CYS A 1 381 ? -22.198 2.602 9.925 1.00 90.06 381 CYS A CA 1
ATOM 3062 C C . CYS A 1 381 ? -20.827 1.931 9.845 1.00 90.06 381 CYS A C 1
ATOM 3064 O O . CYS A 1 381 ? -19.966 2.319 9.055 1.00 90.06 381 CYS A O 1
ATOM 3066 N N . THR A 1 382 ? -20.663 0.867 10.617 1.00 91.69 382 THR A N 1
ATOM 3067 C CA . THR A 1 382 ? -19.471 0.020 10.632 1.00 91.69 382 THR A CA 1
ATOM 3068 C C . THR A 1 382 ? -19.807 -1.353 10.071 1.00 91.69 382 THR A C 1
ATOM 3070 O O . THR A 1 382 ? -20.947 -1.808 10.154 1.00 91.69 382 THR A O 1
ATOM 3073 N N . VAL A 1 383 ? -18.808 -2.027 9.499 1.00 93.31 383 VAL A N 1
ATOM 3074 C CA . VAL A 1 383 ? -18.865 -3.478 9.259 1.00 93.31 383 VAL A CA 1
ATOM 3075 C C . VAL A 1 383 ? -18.075 -4.157 10.369 1.00 93.31 383 VAL A C 1
ATOM 3077 O O . VAL A 1 383 ? -16.936 -3.765 10.637 1.00 93.31 383 VAL A O 1
ATOM 3080 N N . GLU A 1 384 ? -18.669 -5.143 11.029 1.00 95.56 384 GLU A N 1
ATOM 3081 C CA . GLU A 1 384 ? -18.172 -5.744 12.266 1.00 95.56 384 GLU A CA 1
ATOM 3082 C C . GLU A 1 384 ? -18.341 -7.273 12.265 1.00 95.56 384 GLU A C 1
ATOM 3084 O O . GLU A 1 384 ? -18.998 -7.860 11.404 1.00 95.56 384 GLU A O 1
ATOM 3089 N N . LEU A 1 385 ? -17.689 -7.934 13.221 1.00 97.81 385 LEU A N 1
ATOM 3090 C CA . LEU A 1 385 ? -17.955 -9.341 13.526 1.00 97.81 385 LEU A CA 1
ATOM 3091 C C . LEU A 1 385 ? -19.277 -9.443 14.291 1.00 97.81 385 LEU A C 1
ATOM 3093 O O . LEU A 1 385 ? -19.601 -8.517 15.028 1.00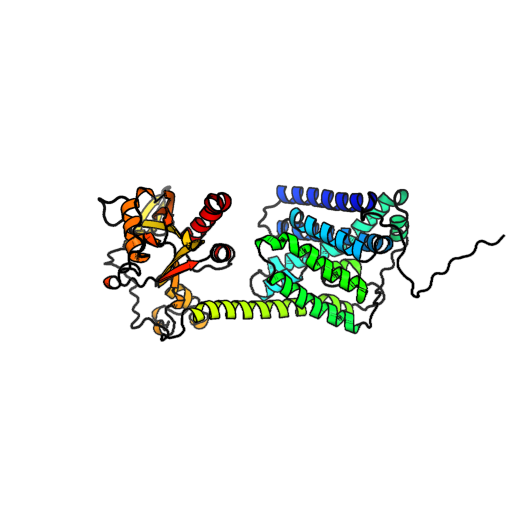 97.81 385 LEU A O 1
ATOM 3097 N N . CYS A 1 386 ? -19.971 -10.575 14.171 1.00 97.06 386 CYS A N 1
ATOM 3098 C CA . CYS A 1 386 ? -21.088 -10.885 15.064 1.00 97.06 386 CYS A CA 1
ATOM 3099 C C . CYS A 1 386 ? -20.573 -10.932 16.505 1.00 97.06 386 CYS A C 1
ATOM 3101 O O . CYS A 1 386 ? -19.578 -11.627 16.758 1.00 97.06 386 CYS A O 1
ATOM 3103 N N . ALA A 1 387 ? -21.163 -10.156 17.410 1.00 95.56 387 ALA A N 1
ATOM 3104 C CA . ALA A 1 387 ? -20.585 -9.898 18.722 1.00 95.56 387 ALA A CA 1
ATOM 3105 C C . ALA A 1 387 ? -21.626 -9.443 19.746 1.00 95.56 387 ALA A C 1
ATOM 3107 O O . ALA A 1 387 ? -22.551 -8.730 19.406 1.00 95.56 387 ALA A O 1
ATOM 3108 N N . GLY A 1 388 ? -21.389 -9.761 21.018 1.00 93.19 388 GLY A N 1
ATOM 3109 C CA . GLY A 1 388 ? -22.285 -9.375 22.110 1.00 93.19 388 GLY A CA 1
ATOM 3110 C C . GLY A 1 388 ? -21.592 -9.342 23.463 1.00 93.19 388 GLY A C 1
ATOM 3111 O O . GLY A 1 388 ? -20.430 -9.744 23.603 1.00 93.19 388 GLY A O 1
ATOM 3112 N N . LEU A 1 389 ? -22.285 -8.808 24.464 1.00 93.12 389 LEU A N 1
ATOM 3113 C CA . LEU A 1 389 ? -21.755 -8.650 25.816 1.00 93.12 389 LEU A CA 1
ATOM 3114 C C . LEU A 1 389 ? -21.826 -9.964 26.602 1.00 93.12 389 LEU A C 1
ATOM 3116 O O . LEU A 1 389 ? -22.681 -10.811 26.381 1.00 93.12 389 LEU A O 1
ATOM 3120 N N . ILE A 1 390 ? -20.918 -10.127 27.562 1.00 94.56 390 ILE A N 1
ATOM 3121 C CA . ILE A 1 390 ? -21.015 -11.158 28.596 1.00 94.56 390 ILE A CA 1
ATOM 3122 C C . ILE A 1 390 ? -21.715 -10.516 29.796 1.00 94.56 390 ILE A C 1
ATOM 3124 O O . ILE A 1 390 ? -21.087 -9.890 30.658 1.00 94.56 390 ILE A O 1
ATOM 3128 N N . ASP A 1 391 ? -23.034 -10.642 29.826 1.00 89.88 391 ASP A N 1
ATOM 3129 C CA . ASP A 1 391 ? -23.924 -10.002 30.799 1.00 89.88 391 ASP A CA 1
ATOM 3130 C C . ASP A 1 391 ? -24.656 -11.006 31.708 1.00 89.88 391 ASP A C 1
ATOM 3132 O O . ASP A 1 391 ? -24.988 -10.674 32.846 1.00 89.88 391 ASP A O 1
ATOM 3136 N N . GLU A 1 392 ? -24.821 -12.258 31.272 1.00 90.81 392 GLU A N 1
ATOM 3137 C CA . GLU A 1 392 ? -25.344 -13.346 32.106 1.00 90.81 392 GLU A CA 1
ATOM 3138 C C . GLU A 1 392 ? -24.192 -14.115 32.788 1.00 90.81 392 GLU A C 1
ATOM 3140 O O . GLU A 1 392 ? -23.474 -14.868 32.117 1.00 90.81 392 GLU A O 1
ATOM 3145 N N . PRO A 1 393 ? -23.997 -13.972 34.116 1.00 86.38 393 PRO A N 1
ATOM 3146 C CA . PRO A 1 393 ? -22.823 -14.502 34.818 1.00 86.38 393 PRO A CA 1
ATOM 3147 C C . PRO A 1 393 ? -22.775 -16.035 34.888 1.00 86.38 393 PRO A C 1
ATOM 3149 O O . PRO A 1 393 ? -21.695 -16.603 35.039 1.00 86.38 393 PRO A O 1
ATOM 3152 N N . ASP A 1 394 ? -23.924 -16.704 34.759 1.00 92.12 394 ASP A N 1
ATOM 3153 C CA . ASP A 1 394 ? -24.030 -18.167 34.814 1.00 92.12 394 ASP A CA 1
ATOM 3154 C C . ASP A 1 394 ? -23.787 -18.841 33.449 1.00 92.12 394 ASP A C 1
ATOM 3156 O O . ASP A 1 394 ? -23.760 -20.071 33.355 1.00 92.12 394 ASP A O 1
ATOM 3160 N N . LYS A 1 395 ? -23.599 -18.057 32.376 1.00 93.69 395 LYS A N 1
ATOM 3161 C CA . LYS A 1 395 ? -23.362 -18.561 31.018 1.00 93.69 395 LYS A CA 1
ATOM 3162 C C . LYS A 1 395 ? -21.894 -18.475 30.623 1.00 93.69 395 LYS A C 1
ATOM 3164 O O . LYS A 1 395 ? -21.144 -17.593 31.034 1.00 93.69 395 LYS A O 1
ATOM 3169 N N . THR A 1 396 ? -21.469 -19.416 29.783 1.00 95.56 396 THR A N 1
ATOM 3170 C CA . THR A 1 396 ? -20.111 -19.403 29.228 1.00 95.56 396 THR A CA 1
ATOM 3171 C C . THR A 1 396 ? -20.005 -18.391 28.079 1.00 95.56 396 THR A C 1
ATOM 3173 O O . THR A 1 396 ? -21.002 -18.131 27.404 1.00 95.56 396 THR A O 1
ATOM 3176 N N . PRO A 1 397 ? -18.798 -17.884 27.755 1.00 96.50 397 PRO A N 1
ATOM 3177 C CA . PRO A 1 397 ? -18.594 -17.062 26.557 1.00 96.50 397 PRO A CA 1
ATOM 3178 C C . PRO A 1 397 ? -19.039 -17.756 25.257 1.00 96.50 397 PRO A C 1
ATOM 3180 O O . PRO A 1 397 ? -19.391 -17.102 24.283 1.00 96.50 397 PRO A O 1
ATOM 3183 N N . LEU A 1 398 ? -19.022 -19.091 25.233 1.00 95.81 398 LEU A N 1
ATOM 3184 C CA . LEU A 1 398 ? -19.455 -19.869 24.078 1.00 95.81 398 LEU A CA 1
ATOM 3185 C C . LEU A 1 398 ? -20.989 -19.854 23.937 1.00 95.81 398 LEU A C 1
ATOM 3187 O O . LEU A 1 398 ? -21.495 -19.659 22.835 1.00 95.81 398 LEU A O 1
ATOM 3191 N N . ALA A 1 399 ? -21.717 -19.979 25.049 1.00 95.75 399 ALA A N 1
ATOM 3192 C CA . ALA A 1 399 ? -23.176 -19.861 25.065 1.00 95.75 399 ALA A CA 1
ATOM 3193 C C . ALA A 1 399 ? -23.639 -18.454 24.646 1.00 95.75 399 ALA A C 1
ATOM 3195 O O . ALA A 1 399 ? -24.611 -18.321 23.905 1.00 95.75 399 ALA A O 1
ATOM 3196 N N . HIS A 1 400 ? -22.906 -17.417 25.064 1.00 96.50 400 HIS A N 1
ATOM 3197 C CA . HIS A 1 400 ? -23.157 -16.040 24.636 1.00 96.50 400 HIS A CA 1
ATOM 3198 C C . HIS A 1 400 ? -22.997 -15.880 23.128 1.00 96.50 400 HIS A C 1
ATOM 3200 O O . HIS A 1 400 ? -23.958 -15.531 22.457 1.00 96.50 400 HIS A O 1
ATOM 3206 N N . ILE A 1 401 ? -21.851 -16.252 22.544 1.00 97.56 401 ILE A N 1
ATOM 3207 C CA . ILE A 1 401 ? -21.665 -16.064 21.094 1.00 97.56 401 ILE A CA 1
ATOM 3208 C C . ILE A 1 401 ? -22.630 -16.911 20.254 1.00 97.56 401 ILE A C 1
ATOM 3210 O O . ILE A 1 401 ? -23.007 -16.519 19.155 1.00 97.56 401 ILE A O 1
ATOM 3214 N N . GLN A 1 402 ? -23.055 -18.071 20.760 1.00 96.56 402 GLN A N 1
ATOM 3215 C CA . GLN A 1 402 ? -24.095 -18.870 20.118 1.00 96.56 402 GLN A CA 1
ATOM 3216 C C . GLN A 1 402 ? -25.432 -18.118 20.054 1.00 96.56 402 GLN A C 1
ATOM 3218 O O . GLN A 1 402 ? -26.096 -18.162 19.017 1.00 96.56 402 GLN A O 1
ATOM 3223 N N . LYS A 1 403 ? -25.817 -17.448 21.148 1.00 95.44 403 LYS A N 1
ATOM 3224 C CA . LYS A 1 403 ? -27.019 -16.610 21.214 1.00 95.44 403 LYS A CA 1
ATOM 3225 C C . LYS A 1 403 ? -26.917 -15.450 20.219 1.00 95.44 403 LYS A C 1
ATOM 3227 O O . LYS A 1 403 ? -27.814 -15.316 19.394 1.00 95.44 403 LYS A O 1
ATOM 3232 N N . GLU A 1 404 ? -25.796 -14.728 20.207 1.00 96.25 404 GLU A N 1
ATOM 3233 C CA . GLU A 1 404 ? -25.568 -13.598 19.288 1.00 96.25 404 GLU A CA 1
ATOM 3234 C C . GLU A 1 404 ? -25.662 -14.004 17.811 1.00 96.25 404 GLU A C 1
ATOM 3236 O O . GLU A 1 404 ? -26.284 -13.328 16.999 1.00 96.25 404 GLU A O 1
ATOM 3241 N N . MET A 1 405 ? -25.119 -15.165 17.432 1.00 96.88 405 MET A N 1
ATOM 3242 C CA . MET A 1 405 ? -25.229 -15.647 16.047 1.00 96.88 405 MET A CA 1
ATOM 3243 C C . MET A 1 405 ? -26.671 -15.953 15.628 1.00 96.88 405 MET A C 1
ATOM 3245 O O . MET A 1 405 ? -27.018 -15.821 14.450 1.00 96.88 405 MET A O 1
ATOM 3249 N N . LEU A 1 406 ? -27.521 -16.372 16.565 1.00 95.88 406 LEU A N 1
ATOM 3250 C CA . LEU A 1 406 ? -28.939 -16.551 16.287 1.00 95.88 406 LEU A CA 1
ATOM 3251 C C . LEU A 1 406 ? -29.640 -15.194 16.167 1.00 95.88 406 LEU A C 1
ATOM 3253 O O . LEU A 1 406 ? -30.412 -14.996 15.234 1.00 95.88 406 LEU A O 1
ATOM 3257 N N . GLU A 1 407 ? -29.349 -14.281 17.083 1.00 93.00 407 GLU A N 1
ATOM 3258 C CA . GLU A 1 407 ? -29.998 -12.978 17.222 1.00 93.00 407 GLU A CA 1
ATOM 3259 C C . GLU A 1 407 ? -29.619 -11.993 16.109 1.00 93.00 407 GLU A C 1
ATOM 3261 O O . GLU A 1 407 ? -30.489 -11.489 15.400 1.00 93.00 407 GLU A O 1
ATOM 3266 N N . GLU A 1 408 ? -28.324 -11.785 15.880 1.00 94.19 408 GLU A N 1
ATOM 3267 C CA . GLU A 1 408 ? -27.820 -10.849 14.878 1.00 94.19 408 GLU A CA 1
ATOM 3268 C C . GLU A 1 408 ? -27.829 -11.475 13.479 1.00 94.19 408 GLU A C 1
ATOM 3270 O O . GLU A 1 408 ? -28.293 -10.875 12.509 1.00 94.19 408 GLU A O 1
ATOM 3275 N N . CYS A 1 409 ? -27.337 -12.714 13.358 1.00 94.75 409 CYS A N 1
ATOM 3276 C CA . CYS A 1 409 ? -27.084 -13.330 12.054 1.00 94.75 409 CYS A CA 1
ATOM 3277 C C . CYS A 1 409 ? -28.217 -14.246 11.565 1.00 94.75 409 CYS A C 1
ATOM 3279 O O . CYS A 1 409 ? -28.323 -14.481 10.354 1.00 94.75 409 CYS A O 1
ATOM 3281 N N . GLY A 1 410 ? -29.075 -14.750 12.456 1.00 95.94 410 GLY A N 1
ATOM 3282 C CA . GLY A 1 410 ? -30.170 -15.665 12.118 1.00 95.94 410 GLY A CA 1
ATOM 3283 C C . GLY A 1 410 ? -29.738 -17.121 11.932 1.00 95.94 410 GLY A C 1
ATOM 3284 O O . GLY A 1 410 ? -30.362 -17.840 11.150 1.00 95.94 410 GLY A O 1
ATOM 3285 N N . TYR A 1 411 ? -28.659 -17.560 12.590 1.00 96.44 411 TYR A N 1
ATOM 3286 C CA . TYR A 1 411 ? -28.147 -18.930 12.470 1.00 96.44 411 TYR A CA 1
ATOM 3287 C C . TYR A 1 411 ? -28.004 -19.631 13.821 1.00 96.44 411 TYR A C 1
ATOM 3289 O O . TYR A 1 411 ? -27.297 -19.172 14.716 1.00 96.44 411 TYR A O 1
ATOM 3297 N N . ARG A 1 412 ? -28.613 -20.814 13.938 1.00 95.31 412 ARG A N 1
ATOM 3298 C CA . ARG A 1 412 ? -28.521 -21.668 15.124 1.00 95.31 412 ARG A CA 1
ATOM 3299 C C . ARG A 1 412 ? -27.377 -22.669 14.973 1.00 95.31 412 ARG A C 1
ATOM 3301 O O . ARG A 1 412 ? -27.541 -23.749 14.410 1.00 95.31 412 ARG A O 1
ATOM 3308 N N . VAL A 1 413 ? -26.214 -22.325 15.513 1.00 95.00 413 VAL A N 1
ATOM 3309 C CA . VAL A 1 413 ? -25.016 -23.179 15.472 1.00 95.00 413 VAL A CA 1
ATOM 3310 C C . VAL A 1 413 ? -24.929 -24.035 16.737 1.00 95.00 413 VAL A C 1
ATOM 3312 O O . VAL A 1 413 ? -25.113 -23.529 17.836 1.00 95.00 413 VAL A O 1
ATOM 3315 N N . ASN A 1 414 ? -24.589 -25.322 16.623 1.00 94.56 414 ASN A N 1
ATOM 3316 C CA . ASN A 1 414 ? -24.251 -26.146 17.789 1.00 94.56 414 ASN A CA 1
ATOM 3317 C C . ASN A 1 414 ? -22.919 -25.722 18.426 1.00 94.56 414 ASN A C 1
ATOM 3319 O O . ASN A 1 414 ? -21.929 -25.529 17.721 1.00 94.56 414 ASN A O 1
ATOM 3323 N N . GLU A 1 415 ? -22.863 -25.691 19.759 1.00 92.75 415 GLU A N 1
ATOM 3324 C CA . GLU A 1 415 ? -21.666 -25.298 20.517 1.00 92.75 415 GLU A CA 1
ATOM 3325 C C . GLU A 1 415 ? -20.395 -26.066 20.110 1.00 92.75 415 GLU A C 1
ATOM 3327 O O . GLU A 1 415 ? -19.315 -25.488 20.013 1.00 92.75 415 GLU A O 1
ATOM 3332 N N . SER A 1 416 ? -20.526 -27.358 19.785 1.00 93.88 416 SER A N 1
ATOM 3333 C CA . SER A 1 416 ? -19.419 -28.223 19.349 1.00 93.88 416 SER A CA 1
ATOM 3334 C C . SER A 1 416 ? -18.719 -27.759 18.067 1.00 93.88 416 SER A C 1
ATOM 3336 O O . SER A 1 416 ? -17.596 -28.184 17.792 1.00 93.88 416 SER A O 1
ATOM 3338 N N . ASN A 1 417 ? -19.379 -26.920 17.266 1.00 95.06 417 ASN A N 1
ATOM 3339 C CA . ASN A 1 417 ? -18.854 -26.415 15.998 1.00 95.06 417 ASN A CA 1
ATOM 3340 C C . ASN A 1 417 ? -18.138 -25.064 16.157 1.00 95.06 417 ASN A C 1
ATOM 3342 O O . ASN A 1 417 ? -17.469 -24.618 15.224 1.00 95.06 417 ASN A O 1
ATOM 3346 N N . ILE A 1 418 ? -18.250 -24.427 17.325 1.00 97.31 418 ILE A N 1
ATOM 3347 C CA . ILE A 1 418 ? -17.672 -23.115 17.612 1.00 97.31 418 ILE A CA 1
ATOM 3348 C C . ILE A 1 418 ? -16.255 -23.308 18.158 1.00 97.31 418 ILE A C 1
ATOM 3350 O O . ILE A 1 418 ? -16.036 -23.944 19.188 1.00 97.31 418 ILE A O 1
ATOM 3354 N N . ARG A 1 419 ? -15.260 -22.756 17.462 1.00 96.50 419 ARG A N 1
ATOM 3355 C CA . ARG A 1 419 ? -13.839 -22.931 17.786 1.00 96.50 419 ARG A CA 1
ATOM 3356 C C . ARG A 1 419 ? -13.266 -21.650 18.390 1.00 96.50 419 ARG A C 1
ATOM 3358 O O . ARG A 1 419 ? -13.351 -20.607 17.748 1.00 96.50 419 ARG A O 1
ATOM 3365 N N . PRO A 1 420 ? -12.626 -21.680 19.570 1.00 97.31 420 PRO A N 1
ATOM 3366 C CA . PRO A 1 420 ? -11.956 -20.496 20.097 1.00 97.31 420 PRO A CA 1
ATOM 3367 C C . PRO A 1 420 ? -10.730 -20.140 19.243 1.00 97.31 420 PRO A C 1
ATOM 3369 O O . PRO A 1 420 ? -9.909 -21.003 18.933 1.00 97.31 420 PRO A O 1
ATOM 3372 N N . ILE A 1 421 ? -10.581 -18.860 18.893 1.00 97.44 421 ILE A N 1
ATOM 3373 C CA . ILE A 1 421 ? -9.385 -18.323 18.230 1.00 97.44 421 ILE A CA 1
ATOM 3374 C C . ILE A 1 421 ? -8.424 -17.750 19.273 1.00 97.44 421 ILE A C 1
ATOM 3376 O O . ILE A 1 421 ? -7.261 -18.153 19.358 1.00 97.44 421 ILE A O 1
ATOM 3380 N N . LYS A 1 422 ? -8.876 -16.735 20.021 1.00 96.44 422 LYS A N 1
ATOM 3381 C CA . LYS A 1 422 ? -8.020 -15.954 20.923 1.00 96.44 422 LYS A CA 1
ATOM 3382 C C . LYS A 1 422 ? -8.850 -15.152 21.924 1.00 96.44 422 LYS A C 1
ATOM 3384 O O . LYS A 1 422 ? -10.001 -14.827 21.672 1.00 96.44 422 LYS A O 1
ATOM 3389 N N . ARG A 1 423 ? -8.218 -14.796 23.040 1.00 96.31 423 ARG A N 1
ATOM 3390 C CA . ARG A 1 423 ? -8.725 -13.862 24.048 1.00 96.31 423 ARG A CA 1
ATOM 3391 C C . ARG A 1 423 ? -7.768 -12.679 24.149 1.00 96.31 423 ARG A C 1
ATOM 3393 O O . ARG A 1 423 ? -6.558 -12.902 24.241 1.00 96.31 423 ARG A O 1
ATOM 3400 N N . TYR A 1 424 ? -8.277 -11.452 24.111 1.00 95.75 424 TYR A N 1
ATOM 3401 C CA . TYR A 1 424 ? -7.452 -10.241 24.167 1.00 95.75 424 TYR A CA 1
ATOM 3402 C C . TYR A 1 424 ? -8.182 -9.069 24.818 1.00 95.75 424 TYR A C 1
ATOM 3404 O O . TYR A 1 424 ? -9.403 -9.042 24.884 1.00 95.75 424 TYR A O 1
ATOM 3412 N N . VAL A 1 425 ? -7.402 -8.103 25.300 1.00 94.50 425 VAL A N 1
ATOM 3413 C CA . VAL A 1 425 ? -7.917 -6.881 25.922 1.00 94.50 425 VAL A CA 1
ATOM 3414 C C . VAL A 1 425 ? -8.345 -5.891 24.838 1.00 94.50 425 VAL A C 1
ATOM 3416 O O . VAL A 1 425 ? -7.570 -5.604 23.921 1.00 94.50 425 VAL A O 1
ATOM 3419 N N . THR A 1 426 ? -9.553 -5.356 24.960 1.00 89.62 426 THR A N 1
ATOM 3420 C CA . THR A 1 426 ? -10.101 -4.249 24.174 1.00 89.62 426 THR A CA 1
ATOM 3421 C C . THR A 1 426 ? -10.059 -2.955 24.983 1.00 89.62 426 THR A C 1
ATOM 3423 O O . THR A 1 426 ? -9.907 -2.966 26.203 1.00 89.62 426 THR A O 1
ATOM 3426 N N . GLY A 1 427 ? -10.092 -1.810 24.293 1.00 85.94 427 GLY A N 1
ATOM 3427 C CA . GLY A 1 427 ? -10.112 -0.505 24.959 1.00 85.94 427 GLY A CA 1
ATOM 3428 C C . GLY A 1 427 ? -8.945 -0.282 25.931 1.00 85.94 427 GLY A C 1
ATOM 3429 O O . GLY A 1 427 ? -9.174 0.199 27.031 1.00 85.94 427 GLY A O 1
ATOM 3430 N N . ILE A 1 428 ? -7.703 -0.628 25.551 1.00 87.38 428 ILE A N 1
ATOM 3431 C CA . ILE A 1 428 ? -6.505 -0.672 26.431 1.00 87.38 428 ILE A CA 1
ATOM 3432 C C . ILE A 1 428 ? -6.353 0.549 27.356 1.00 87.38 428 ILE A C 1
ATOM 3434 O O . ILE A 1 428 ? -5.931 0.407 28.500 1.00 87.38 428 ILE A O 1
ATOM 3438 N N . SER A 1 429 ? -6.643 1.751 26.857 1.00 82.25 429 SER A N 1
ATOM 3439 C CA . SER A 1 429 ? -6.516 3.006 27.608 1.00 82.25 429 SER A CA 1
ATOM 3440 C C . SER A 1 429 ? -7.827 3.511 28.214 1.00 82.25 429 SER A C 1
ATOM 3442 O O . SER A 1 429 ? -7.791 4.511 28.927 1.00 82.25 429 SER A O 1
ATOM 3444 N N . LEU A 1 430 ? -8.955 2.869 27.898 1.00 88.88 430 LEU A N 1
ATOM 3445 C CA . LEU A 1 430 ? -10.301 3.329 28.232 1.00 88.88 430 LEU A CA 1
ATOM 3446 C C . LEU A 1 430 ? -11.047 2.350 29.142 1.00 88.88 430 LEU A C 1
ATOM 3448 O O . LEU A 1 430 ? -11.434 2.760 30.224 1.00 88.88 430 LEU A O 1
ATOM 3452 N N . SER A 1 431 ? -11.242 1.093 28.746 1.00 92.06 431 SER A N 1
ATOM 3453 C CA . SER A 1 431 ? -12.027 0.115 29.513 1.00 92.06 431 SER A CA 1
ATOM 3454 C C . SER A 1 431 ? -11.173 -1.000 30.109 1.00 92.06 431 SER A C 1
ATOM 3456 O O . SER A 1 431 ? -11.316 -1.333 31.283 1.00 92.06 431 SER A O 1
ATOM 3458 N N . GLY A 1 432 ? -10.256 -1.562 29.316 1.00 91.81 432 GLY A N 1
ATOM 3459 C CA . GLY A 1 432 ? -9.516 -2.768 29.683 1.00 91.81 432 GLY A CA 1
ATOM 3460 C C . GLY A 1 432 ? -10.366 -4.046 29.672 1.00 91.81 432 GLY A C 1
ATOM 3461 O O . GLY A 1 432 ? -9.923 -5.048 30.237 1.00 91.81 432 GLY A O 1
ATOM 3462 N N . ALA A 1 433 ? -11.549 -4.015 29.047 1.00 94.38 433 ALA A N 1
ATOM 3463 C CA . ALA A 1 433 ? -12.425 -5.175 28.885 1.00 94.38 433 ALA A CA 1
ATOM 3464 C C . ALA A 1 433 ? -11.776 -6.262 28.024 1.00 94.38 433 ALA A C 1
ATOM 3466 O O . ALA A 1 433 ? -10.768 -6.038 27.348 1.00 94.38 433 ALA A O 1
ATOM 3467 N N . ILE A 1 434 ? -12.333 -7.466 28.059 1.00 95.69 434 ILE A N 1
ATOM 3468 C CA . ILE A 1 434 ? -11.766 -8.628 27.388 1.00 95.69 434 ILE A CA 1
ATOM 3469 C C . ILE A 1 434 ? -12.734 -9.161 26.338 1.00 95.69 434 ILE A C 1
ATOM 3471 O O . ILE A 1 434 ? -13.880 -9.477 26.633 1.00 95.69 434 ILE A O 1
ATOM 3475 N N . GLN A 1 435 ? -12.233 -9.318 25.112 1.00 97.00 435 GLN A N 1
ATOM 3476 C CA . GLN A 1 435 ? -12.961 -9.918 24.001 1.00 97.00 435 GLN A CA 1
ATOM 3477 C C . GLN A 1 435 ? -12.518 -11.370 23.786 1.00 97.00 435 GLN A C 1
ATOM 3479 O O . GLN A 1 435 ? -11.322 -11.675 23.662 1.00 97.00 435 GLN A O 1
ATOM 3484 N N . HIS A 1 436 ? -13.496 -12.271 23.731 1.00 98.12 436 HIS A N 1
ATOM 3485 C CA . HIS A 1 436 ? -13.339 -13.680 23.380 1.00 98.12 436 HIS A CA 1
ATOM 3486 C C . HIS A 1 436 ? -13.708 -13.885 21.907 1.00 98.12 436 HIS A C 1
ATOM 3488 O O . HIS A 1 436 ? -14.869 -13.762 21.533 1.00 98.12 436 HIS A O 1
ATOM 3494 N N . LEU A 1 437 ? -12.721 -14.199 21.067 1.00 98.44 437 LEU A N 1
ATOM 3495 C CA . LEU A 1 437 ? -12.909 -14.365 19.627 1.00 98.44 437 LEU A CA 1
ATOM 3496 C C . LEU A 1 437 ? -13.024 -15.845 19.245 1.00 98.44 437 LEU A C 1
ATOM 3498 O O . LEU A 1 437 ? -12.152 -16.651 19.591 1.00 98.44 437 LEU A O 1
ATOM 3502 N N . PHE A 1 438 ? -14.050 -16.171 18.465 1.00 98.50 438 PHE A N 1
ATOM 3503 C CA . PHE A 1 438 ? -14.389 -17.509 17.989 1.00 98.50 438 PHE A CA 1
ATOM 3504 C C . PHE A 1 438 ? -14.426 -17.590 16.458 1.00 98.50 438 PHE A C 1
ATOM 3506 O O . PHE A 1 438 ? -14.506 -16.581 15.762 1.00 98.50 438 PHE A O 1
ATOM 3513 N N . TYR A 1 439 ? -14.370 -18.811 15.936 1.00 98.19 439 TYR A N 1
ATOM 3514 C CA . TYR A 1 439 ? -14.545 -19.153 14.532 1.00 98.19 439 TYR A CA 1
ATOM 3515 C C . TYR A 1 439 ? -15.616 -20.225 14.385 1.00 98.19 439 TYR A C 1
ATOM 3517 O O . TYR A 1 439 ? -15.632 -21.192 15.149 1.00 98.19 439 TYR A O 1
ATOM 3525 N N . VAL A 1 440 ? -16.451 -20.095 13.363 1.00 97.94 440 VAL A N 1
ATOM 3526 C CA . VAL A 1 440 ? -17.466 -21.086 13.024 1.00 97.94 440 VAL A CA 1
ATOM 3527 C C . VAL A 1 440 ? -17.616 -21.214 11.512 1.00 97.94 440 VAL A C 1
ATOM 3529 O O . VAL A 1 440 ? -17.493 -20.244 10.763 1.00 97.94 440 VAL A O 1
ATOM 3532 N N . GLU A 1 441 ? -17.914 -22.432 11.076 1.00 97.12 441 GLU A N 1
ATOM 3533 C CA . GLU A 1 441 ? -18.383 -22.719 9.726 1.00 97.12 441 GLU A CA 1
ATOM 3534 C C . GLU A 1 441 ? -19.867 -23.065 9.791 1.00 97.12 441 GLU A C 1
ATOM 3536 O O . GLU A 1 441 ? -20.270 -23.896 10.607 1.00 97.12 441 GLU A O 1
ATOM 3541 N N . LEU A 1 442 ? -20.671 -22.425 8.945 1.00 96.38 442 LEU A N 1
ATOM 3542 C CA . LEU A 1 442 ? -22.108 -22.663 8.870 1.00 96.38 442 LEU A CA 1
ATOM 3543 C C . LEU A 1 442 ? -22.588 -22.795 7.428 1.00 96.38 442 LEU A C 1
ATOM 3545 O O . LEU A 1 442 ? -21.857 -22.520 6.471 1.00 96.38 442 LEU A O 1
ATOM 3549 N N . ASP A 1 443 ? -23.831 -23.226 7.277 1.00 95.44 443 ASP A N 1
ATOM 3550 C CA . ASP A 1 443 ? -24.538 -23.272 6.007 1.00 95.44 443 ASP A CA 1
ATOM 3551 C C . ASP A 1 443 ? -26.023 -22.934 6.198 1.00 95.44 443 ASP A C 1
ATOM 3553 O O . ASP A 1 443 ? -26.497 -22.697 7.311 1.00 95.44 443 ASP A O 1
ATOM 3557 N N . GLU A 1 444 ? -26.759 -22.914 5.090 1.00 94.69 444 GLU A N 1
ATOM 3558 C CA . GLU A 1 444 ? -28.165 -22.516 5.063 1.00 94.69 444 GLU A CA 1
ATOM 3559 C C . GLU A 1 444 ? -29.082 -23.494 5.828 1.00 94.69 444 GLU A C 1
ATOM 3561 O O . GLU A 1 444 ? -30.188 -23.123 6.199 1.00 94.69 444 GLU A O 1
ATOM 3566 N N . SER A 1 445 ? -28.640 -24.724 6.131 1.00 95.00 445 SER A N 1
ATOM 3567 C CA . SER A 1 445 ? -29.430 -25.659 6.953 1.00 95.00 445 SER A CA 1
ATOM 3568 C C . SER A 1 445 ? -29.533 -25.223 8.418 1.00 95.00 445 SER A C 1
ATOM 3570 O O . SER A 1 445 ? -30.434 -25.664 9.127 1.00 95.00 445 SER A O 1
ATOM 3572 N N . MET A 1 446 ? -28.633 -24.339 8.863 1.00 95.81 446 MET A N 1
ATOM 3573 C CA . MET A 1 446 ? -28.622 -23.769 10.214 1.00 95.81 446 MET A CA 1
ATOM 3574 C C . MET A 1 446 ? -29.421 -22.460 10.314 1.00 95.81 446 MET A C 1
ATOM 3576 O O . MET A 1 446 ? -29.452 -21.852 11.386 1.00 95.81 446 MET A O 1
ATOM 3580 N N . ARG A 1 447 ? -30.022 -21.988 9.212 1.00 94.75 447 ARG A N 1
ATOM 3581 C CA . ARG A 1 447 ? -30.786 -20.735 9.156 1.00 94.75 447 ARG A CA 1
ATOM 3582 C C . ARG A 1 447 ? -32.099 -20.867 9.926 1.00 94.75 447 ARG A C 1
ATOM 3584 O O . ARG A 1 447 ? -32.870 -21.790 9.686 1.00 94.75 447 ARG A O 1
ATOM 3591 N N . GLU A 1 448 ? -32.388 -19.894 10.783 1.00 92.38 448 GLU A N 1
ATOM 3592 C CA . GLU A 1 448 ? -33.682 -19.752 11.453 1.00 92.38 448 GLU A CA 1
ATOM 3593 C C . GLU A 1 448 ? -34.468 -18.606 10.778 1.00 92.38 448 GLU A C 1
ATOM 3595 O O . GLU A 1 448 ? -34.053 -17.449 10.876 1.00 92.38 448 GLU A O 1
ATOM 3600 N N . PRO A 1 449 ? -35.574 -18.876 10.054 1.00 81.12 449 PRO A N 1
ATOM 3601 C CA . PRO A 1 449 ? -36.236 -17.881 9.200 1.00 81.12 449 PRO A CA 1
ATOM 3602 C C . PRO A 1 449 ? -36.760 -16.629 9.915 1.00 81.12 449 PRO A C 1
ATOM 3604 O O . PRO A 1 449 ? -36.875 -15.580 9.288 1.00 81.12 449 PRO A O 1
ATOM 3607 N N . SER A 1 450 ? -37.093 -16.741 11.202 1.00 81.62 450 SER A N 1
ATOM 3608 C CA . SER A 1 450 ? -37.645 -15.651 12.020 1.00 81.62 450 SER A CA 1
ATOM 3609 C C . SER A 1 450 ? -36.607 -14.987 12.930 1.00 81.62 450 SER A C 1
ATOM 3611 O O . SER A 1 450 ? -36.992 -14.272 13.849 1.00 81.62 450 SER A O 1
ATOM 3613 N N . ALA A 1 451 ? -35.318 -15.250 12.708 1.00 85.81 451 ALA A N 1
ATOM 3614 C CA . ALA A 1 451 ? -34.221 -14.691 13.492 1.00 85.81 451 ALA A CA 1
ATOM 3615 C C . ALA A 1 451 ? -33.212 -13.936 12.608 1.00 85.81 451 ALA A C 1
ATOM 3617 O O . ALA A 1 451 ? -33.208 -14.066 11.376 1.00 85.81 451 ALA A O 1
ATOM 3618 N N . GLY A 1 452 ? -32.315 -13.189 13.251 1.00 87.69 452 GLY A N 1
ATOM 3619 C CA . GLY A 1 452 ? -31.392 -12.266 12.599 1.00 87.69 452 GLY A CA 1
ATOM 3620 C C . GLY A 1 452 ? -31.914 -10.830 12.613 1.00 87.69 452 GLY A C 1
ATOM 3621 O O . GLY A 1 452 ? -33.122 -10.605 12.621 1.00 87.69 452 GLY A O 1
ATOM 3622 N N . GLY A 1 453 ? -30.995 -9.870 12.553 1.00 80.56 453 GLY A N 1
ATOM 3623 C CA . GLY A 1 453 ? -31.313 -8.443 12.534 1.00 80.56 453 GLY A CA 1
ATOM 3624 C C . GLY A 1 453 ? -31.096 -7.702 13.854 1.00 80.56 453 GLY A C 1
ATOM 3625 O O . GLY A 1 453 ? -31.170 -6.476 13.845 1.00 80.56 453 GLY A O 1
ATOM 3626 N N . GLY A 1 454 ? -30.762 -8.410 14.940 1.00 83.44 454 GLY A N 1
ATOM 3627 C CA . GLY A 1 454 ? -30.657 -7.829 16.284 1.00 83.44 454 GLY A CA 1
ATOM 3628 C C . GLY A 1 454 ? -32.024 -7.628 16.943 1.00 83.44 454 GLY A C 1
ATOM 3629 O O . GLY A 1 454 ? -33.062 -8.009 16.387 1.00 83.44 454 GLY A O 1
ATOM 3630 N N . ILE A 1 455 ? -32.039 -7.038 18.139 1.00 77.25 455 ILE A N 1
ATOM 3631 C CA . ILE A 1 455 ? -33.280 -6.706 18.852 1.00 77.25 455 ILE A CA 1
ATOM 3632 C C . ILE A 1 455 ? -33.666 -5.239 18.606 1.00 77.25 455 ILE A C 1
ATOM 3634 O O . ILE A 1 455 ? -33.180 -4.316 19.260 1.00 77.25 455 ILE A O 1
ATOM 3638 N N . GLU A 1 456 ? -34.650 -5.013 17.732 1.00 76.44 456 GLU A N 1
ATOM 3639 C CA . GLU A 1 456 ? -35.166 -3.666 17.420 1.00 76.44 456 GLU A CA 1
ATOM 3640 C C . GLU A 1 456 ? -35.663 -2.911 18.671 1.00 76.44 456 GLU A C 1
ATOM 3642 O O . GLU A 1 456 ? -35.459 -1.705 18.804 1.00 76.44 456 GLU A O 1
ATOM 3647 N N . ALA A 1 457 ? -36.262 -3.622 19.634 1.00 68.62 457 ALA A N 1
ATOM 3648 C CA . ALA A 1 457 ? -36.712 -3.039 20.902 1.00 68.62 457 ALA A CA 1
ATOM 3649 C C . ALA A 1 457 ? -35.559 -2.500 21.775 1.00 68.62 457 ALA A C 1
ATOM 3651 O O . ALA A 1 457 ? -35.791 -1.639 22.625 1.00 68.62 457 ALA A O 1
ATOM 3652 N N . GLU A 1 458 ? -34.335 -2.984 21.557 1.00 75.12 458 GLU A N 1
ATOM 3653 C CA . GLU A 1 458 ? -33.103 -2.517 22.203 1.00 75.12 458 GLU A CA 1
ATOM 3654 C C . GLU A 1 458 ? -32.354 -1.488 21.334 1.00 75.12 458 GLU A C 1
ATOM 3656 O O . GLU A 1 458 ? -31.323 -0.952 21.738 1.00 75.12 458 GLU A O 1
ATOM 3661 N N . GLY A 1 459 ? -32.920 -1.129 20.175 1.00 72.38 459 GLY A N 1
ATOM 3662 C CA . GLY A 1 459 ? -32.340 -0.182 19.225 1.00 72.38 459 GLY A CA 1
ATOM 3663 C C . GLY A 1 459 ? -31.286 -0.800 18.309 1.00 72.38 459 GLY A C 1
ATOM 3664 O O . GLY A 1 459 ? -30.502 -0.066 17.704 1.00 72.38 459 GLY A O 1
ATOM 3665 N N . GLU A 1 460 ? -31.247 -2.126 18.203 1.00 75.12 460 GLU A N 1
ATOM 3666 C CA . GLU A 1 460 ? -30.316 -2.837 17.337 1.00 75.12 460 GLU A CA 1
ATOM 3667 C C . GLU A 1 460 ? -30.934 -3.077 15.962 1.00 75.12 460 GLU A C 1
ATOM 3669 O O . GLU A 1 460 ? -31.838 -3.891 15.789 1.00 75.12 460 GLU A O 1
ATOM 3674 N N . PHE A 1 461 ? -30.418 -2.353 14.972 1.00 81.69 461 PHE A N 1
ATOM 3675 C CA . PHE A 1 461 ? -30.795 -2.487 13.569 1.00 81.69 461 PHE A CA 1
ATOM 3676 C C . PHE A 1 461 ? -29.599 -3.040 12.802 1.00 81.69 461 PHE A C 1
ATOM 3678 O O . PHE A 1 461 ? -28.725 -2.293 12.348 1.00 81.69 461 PHE A O 1
ATOM 3685 N N . ILE A 1 462 ? -29.521 -4.366 12.722 1.00 85.88 462 ILE A N 1
ATOM 3686 C CA . ILE A 1 462 ? -28.347 -5.065 12.210 1.00 85.88 462 ILE A CA 1
ATOM 3687 C C . ILE A 1 462 ? -28.632 -5.644 10.828 1.00 85.88 462 ILE A C 1
ATOM 3689 O O . ILE A 1 462 ? -29.635 -6.307 10.583 1.00 85.88 462 ILE A O 1
ATOM 3693 N N . GLN A 1 463 ? -27.704 -5.429 9.901 1.00 87.50 463 GLN A N 1
ATOM 3694 C CA . GLN A 1 463 ? -27.763 -5.991 8.559 1.00 87.50 463 GLN A CA 1
ATOM 3695 C C . GLN A 1 463 ? -26.668 -7.040 8.361 1.00 87.50 463 GLN A C 1
ATOM 3697 O O . GLN A 1 463 ? -25.488 -6.774 8.577 1.00 87.50 463 GLN A O 1
ATOM 3702 N N . ASN A 1 464 ? -27.040 -8.212 7.848 1.00 91.25 464 ASN A N 1
ATOM 3703 C CA . ASN A 1 464 ? -26.074 -9.224 7.428 1.00 91.25 464 ASN A CA 1
ATOM 3704 C C . ASN A 1 464 ? -25.339 -8.794 6.155 1.00 91.25 464 ASN A C 1
ATOM 3706 O O . ASN A 1 464 ? -25.960 -8.504 5.131 1.00 91.25 464 ASN A O 1
ATOM 3710 N N . VAL A 1 465 ? -24.009 -8.832 6.196 1.00 91.94 465 VAL A N 1
ATOM 3711 C CA . VAL A 1 465 ? -23.128 -8.530 5.067 1.00 91.94 465 VAL A CA 1
ATOM 3712 C C . VAL A 1 465 ? -22.306 -9.766 4.735 1.00 91.94 465 VAL A C 1
ATOM 3714 O O . VAL A 1 465 ? -21.448 -10.190 5.505 1.00 91.94 465 VAL A O 1
ATOM 3717 N N . PHE A 1 466 ? -22.554 -10.339 3.562 1.00 92.06 466 PHE A N 1
ATOM 3718 C CA . PHE A 1 466 ? -21.757 -11.441 3.039 1.00 92.06 466 PHE A CA 1
ATOM 3719 C C . PHE A 1 466 ? -20.677 -10.891 2.119 1.00 92.06 466 PHE A C 1
ATOM 3721 O O . PHE A 1 466 ? -20.998 -10.256 1.118 1.00 92.06 466 PHE A O 1
ATOM 3728 N N . LEU A 1 467 ? -19.418 -11.163 2.447 1.00 90.94 467 LEU A N 1
ATOM 3729 C CA . LEU A 1 467 ? -18.276 -10.795 1.620 1.00 90.94 467 LEU A CA 1
ATOM 3730 C C . LEU A 1 467 ? -17.618 -12.047 1.063 1.00 90.94 467 LEU A C 1
ATOM 3732 O O . LEU A 1 467 ? -17.332 -12.996 1.801 1.00 90.94 467 LEU A O 1
ATOM 3736 N N . ASP A 1 468 ? -17.333 -12.052 -0.233 1.00 91.50 468 ASP A N 1
ATOM 3737 C CA . ASP A 1 468 ? -16.439 -13.062 -0.780 1.00 91.50 468 ASP A CA 1
ATOM 3738 C C . ASP A 1 468 ? -15.009 -12.903 -0.231 1.00 91.50 468 ASP A C 1
ATOM 3740 O O . ASP A 1 468 ? -14.631 -11.899 0.382 1.00 91.50 468 ASP A O 1
ATOM 3744 N N . ILE A 1 469 ? -14.188 -13.939 -0.408 1.00 88.00 469 ILE A N 1
ATOM 3745 C CA . ILE A 1 469 ? -12.825 -13.950 0.139 1.00 88.00 469 ILE A CA 1
ATOM 3746 C C . ILE A 1 469 ? -11.955 -12.837 -0.467 1.00 88.00 469 ILE A C 1
ATOM 3748 O O . ILE A 1 469 ? -11.067 -12.308 0.205 1.00 88.00 469 ILE A O 1
ATOM 3752 N N . GLY A 1 470 ? -12.196 -12.462 -1.724 1.00 85.62 470 GLY A N 1
ATOM 3753 C CA . GLY A 1 470 ? -11.519 -11.350 -2.384 1.00 85.62 470 GLY A CA 1
ATOM 3754 C C . GLY A 1 470 ? -11.905 -10.001 -1.780 1.00 85.62 470 GLY A C 1
ATOM 3755 O O . GLY A 1 470 ? -11.021 -9.192 -1.503 1.00 85.62 470 GLY A O 1
ATOM 3756 N N . GLU A 1 471 ? -13.191 -9.782 -1.515 1.00 87.12 471 GLU A N 1
ATOM 3757 C CA . GLU A 1 471 ? -13.727 -8.586 -0.858 1.00 87.12 471 GLU A CA 1
ATOM 3758 C C . GLU A 1 471 ? -13.210 -8.453 0.579 1.00 87.12 471 GLU A C 1
ATOM 3760 O O . GLU A 1 471 ? -12.695 -7.400 0.963 1.00 87.12 471 GLU A O 1
ATOM 3765 N N . ALA A 1 472 ? -13.237 -9.540 1.356 1.00 88.19 472 ALA A N 1
ATOM 3766 C CA . ALA A 1 472 ? -12.689 -9.557 2.710 1.00 88.19 472 ALA A CA 1
ATOM 3767 C C . ALA A 1 472 ? -11.176 -9.262 2.723 1.00 88.19 472 ALA A C 1
ATOM 3769 O O . ALA A 1 472 ? -10.684 -8.509 3.564 1.00 88.19 472 ALA A O 1
ATOM 3770 N N . LYS A 1 473 ? -10.416 -9.791 1.754 1.00 87.94 473 LYS A N 1
ATOM 3771 C CA . LYS A 1 473 ? -8.994 -9.449 1.569 1.00 87.94 473 LYS A CA 1
ATOM 3772 C C . LYS A 1 473 ? -8.789 -7.998 1.157 1.00 87.94 473 LYS A C 1
ATOM 3774 O O . LYS A 1 473 ? -7.810 -7.384 1.580 1.00 87.94 473 LYS A O 1
ATOM 3779 N N . ALA A 1 474 ? -9.683 -7.451 0.338 1.00 85.75 474 ALA A N 1
ATOM 3780 C CA . ALA A 1 474 ? -9.610 -6.062 -0.083 1.00 85.75 474 ALA A CA 1
ATOM 3781 C C . ALA A 1 474 ? -9.740 -5.112 1.115 1.00 85.75 474 ALA A C 1
ATOM 3783 O O . ALA A 1 474 ? -9.009 -4.123 1.146 1.00 85.75 474 ALA A O 1
ATOM 3784 N N . LEU A 1 475 ? -10.559 -5.443 2.127 1.00 86.06 475 LEU A N 1
ATOM 3785 C CA . LEU A 1 475 ? -10.640 -4.675 3.380 1.00 86.06 475 LEU A CA 1
ATOM 3786 C C . LEU A 1 475 ? -9.275 -4.544 4.071 1.00 86.06 475 LEU A C 1
ATOM 3788 O O . LEU A 1 475 ? -8.907 -3.451 4.485 1.00 86.06 475 LEU A O 1
ATOM 3792 N N . LEU A 1 476 ? -8.472 -5.613 4.124 1.00 87.12 476 LEU A N 1
ATOM 3793 C CA . LEU A 1 476 ? -7.124 -5.564 4.715 1.00 87.12 476 LEU A CA 1
ATOM 3794 C C . LEU A 1 476 ? -6.148 -4.657 3.946 1.00 87.12 476 LEU A C 1
ATOM 3796 O O . LEU A 1 476 ? -5.136 -4.228 4.497 1.00 87.12 476 LEU A O 1
ATOM 3800 N N . GLY A 1 477 ? -6.408 -4.419 2.658 1.00 82.44 477 GLY A N 1
ATOM 3801 C CA . GLY A 1 477 ? -5.574 -3.588 1.791 1.00 82.44 477 GLY A CA 1
ATOM 3802 C C . GLY A 1 477 ? -5.974 -2.113 1.753 1.00 82.44 477 GLY A C 1
ATOM 3803 O O . GLY A 1 477 ? -5.269 -1.323 1.118 1.00 82.44 477 GLY A O 1
ATOM 3804 N N . GLN A 1 478 ? -7.096 -1.741 2.373 1.00 80.81 478 GLN A N 1
ATOM 3805 C CA . GLN A 1 478 ? -7.560 -0.358 2.427 1.00 80.81 478 GLN A CA 1
ATOM 3806 C C . GLN A 1 478 ? -6.715 0.467 3.405 1.00 80.81 478 GLN A C 1
ATOM 3808 O O . GLN A 1 478 ? -6.235 -0.025 4.421 1.00 80.81 478 GLN A O 1
ATOM 3813 N N . GLU A 1 479 ? -6.522 1.744 3.077 1.00 79.31 479 GLU A N 1
ATOM 3814 C CA . GLU A 1 479 ? -5.760 2.679 3.916 1.00 79.31 479 GLU A CA 1
ATOM 3815 C C . GLU A 1 479 ? -6.548 3.088 5.166 1.00 79.31 479 GLU A C 1
ATOM 3817 O O . GLU A 1 479 ? -5.979 3.170 6.250 1.00 79.31 479 GLU A O 1
ATOM 3822 N N . ASN A 1 480 ? -7.860 3.275 5.006 1.00 77.50 480 ASN A N 1
ATOM 3823 C CA . ASN A 1 480 ? -8.798 3.576 6.077 1.00 77.50 480 ASN A CA 1
ATOM 3824 C C . ASN A 1 480 ? -9.923 2.546 6.031 1.00 77.50 480 ASN A C 1
ATOM 3826 O O . ASN A 1 480 ? -10.515 2.340 4.972 1.00 77.50 480 ASN A O 1
ATOM 3830 N N . VAL A 1 481 ? -10.221 1.933 7.173 1.00 84.06 481 VAL A N 1
ATOM 3831 C CA . VAL A 1 481 ? -11.333 0.993 7.325 1.00 84.06 481 VAL A CA 1
ATOM 3832 C C . VAL A 1 481 ? -12.162 1.435 8.520 1.00 84.06 481 VAL A C 1
ATOM 3834 O O . VAL A 1 481 ? -11.630 1.592 9.618 1.00 84.06 481 VAL A O 1
ATOM 3837 N N . VAL A 1 482 ? -13.465 1.607 8.308 1.00 86.06 482 VAL A N 1
ATOM 3838 C CA . VAL A 1 482 ? -14.440 1.947 9.354 1.00 86.06 482 VAL A CA 1
ATOM 3839 C C . VAL A 1 482 ? -14.942 0.648 10.002 1.00 86.06 482 VAL A C 1
ATOM 3841 O O . VAL A 1 482 ? -16.112 0.281 9.919 1.00 86.06 482 VAL A O 1
ATOM 3844 N N . SER A 1 483 ? -14.002 -0.098 10.588 1.00 90.75 483 SER A N 1
ATOM 3845 C CA . SER A 1 483 ? -14.248 -1.387 11.243 1.00 90.75 483 SER A CA 1
ATOM 3846 C C . SER A 1 483 ? -13.317 -1.587 12.439 1.00 90.75 483 SER A C 1
ATOM 3848 O O . SER A 1 483 ? -12.182 -1.097 12.434 1.00 90.75 483 SER A O 1
ATOM 3850 N N . PRO A 1 484 ? -13.737 -2.365 13.450 1.00 90.81 484 PRO A N 1
ATOM 3851 C CA . PRO A 1 484 ? -12.886 -2.714 14.576 1.00 90.81 484 PRO A CA 1
ATOM 3852 C C . PRO A 1 484 ? -11.615 -3.475 14.147 1.00 90.81 484 PRO A C 1
ATOM 3854 O O . PRO A 1 484 ? -11.674 -4.337 13.264 1.00 90.81 484 PRO A O 1
ATOM 3857 N N . PRO A 1 485 ? -10.466 -3.271 14.822 1.00 92.44 485 PRO A N 1
ATOM 3858 C CA . PRO A 1 485 ? -9.248 -4.044 14.560 1.00 92.44 485 PRO A CA 1
ATOM 3859 C C . PRO A 1 485 ? -9.422 -5.564 14.711 1.00 92.44 485 PRO A C 1
ATOM 3861 O O . PRO A 1 485 ? -8.691 -6.331 14.083 1.00 92.44 485 PRO A O 1
ATOM 3864 N N . SER A 1 486 ? -10.386 -6.007 15.526 1.00 94.50 486 SER A N 1
ATOM 3865 C CA . SER A 1 486 ? -10.738 -7.420 15.698 1.00 94.50 486 SER A CA 1
ATOM 3866 C C . SER A 1 486 ? -11.200 -8.069 14.395 1.00 94.50 486 SER A C 1
ATOM 3868 O O . SER A 1 486 ? -10.793 -9.194 14.110 1.00 94.50 486 SER A O 1
ATOM 3870 N N . LEU A 1 487 ? -11.956 -7.347 13.561 1.00 95.75 487 LEU A N 1
ATOM 3871 C CA . LEU A 1 487 ? -12.369 -7.807 12.236 1.00 95.75 487 LEU A CA 1
ATOM 3872 C C . LEU A 1 487 ? -11.151 -8.027 11.331 1.00 95.75 487 LEU A C 1
ATOM 3874 O O . LEU A 1 487 ? -10.998 -9.099 10.747 1.00 95.75 487 LEU A O 1
ATOM 3878 N N . LEU A 1 488 ? -10.235 -7.054 11.268 1.00 95.56 488 LEU A N 1
ATOM 3879 C CA . LEU A 1 488 ? -9.016 -7.157 10.452 1.00 95.56 488 LEU A CA 1
ATOM 3880 C C . LEU A 1 488 ? -8.127 -8.322 10.914 1.00 95.56 488 LEU A C 1
ATOM 3882 O O . LEU A 1 488 ? -7.577 -9.071 10.098 1.00 95.56 488 LEU A O 1
ATOM 3886 N N . PHE A 1 489 ? -8.007 -8.505 12.232 1.00 96.25 489 PHE A N 1
ATOM 3887 C CA . PHE A 1 489 ? -7.297 -9.639 12.815 1.00 96.25 489 PHE A CA 1
ATOM 3888 C C . PHE A 1 489 ? -7.959 -10.971 12.447 1.00 96.25 489 PHE A C 1
ATOM 3890 O O . PHE A 1 489 ? -7.259 -11.896 12.038 1.00 96.25 489 PHE A O 1
ATOM 3897 N N . ALA A 1 490 ? -9.285 -11.070 12.556 1.00 97.38 490 ALA A N 1
ATOM 3898 C CA . ALA A 1 490 ? -10.028 -12.288 12.264 1.00 97.38 490 ALA A CA 1
ATOM 3899 C C . ALA A 1 490 ? -9.903 -12.702 10.789 1.00 97.38 490 ALA A C 1
ATOM 3901 O O . ALA A 1 490 ? -9.579 -13.856 10.510 1.00 97.38 490 ALA A O 1
ATOM 3902 N N . ILE A 1 491 ? -10.049 -11.759 9.848 1.00 96.19 491 ILE A N 1
ATOM 3903 C CA . ILE A 1 491 ? -9.843 -12.021 8.413 1.00 96.19 491 ILE A CA 1
ATOM 3904 C C . ILE A 1 491 ? -8.411 -12.505 8.163 1.00 96.19 491 ILE A C 1
ATOM 3906 O O . ILE A 1 491 ? -8.200 -13.522 7.502 1.00 96.19 491 ILE A O 1
ATOM 3910 N N . SER A 1 492 ? -7.417 -11.814 8.730 1.00 95.44 492 SER A N 1
ATOM 3911 C CA . SER A 1 492 ? -6.012 -12.215 8.598 1.00 95.44 492 SER A CA 1
ATOM 3912 C C . SER A 1 492 ? -5.785 -13.627 9.144 1.00 95.44 492 SER A C 1
ATOM 3914 O O . SER A 1 492 ? -5.155 -14.456 8.490 1.00 95.44 492 SER A O 1
ATOM 3916 N N . TRP A 1 493 ? -6.330 -13.932 10.325 1.00 96.12 493 TRP A N 1
ATOM 3917 C CA . TRP A 1 493 ? -6.245 -15.257 10.931 1.00 96.12 493 TRP A CA 1
ATOM 3918 C C . TRP A 1 493 ? -6.857 -16.332 10.027 1.00 96.12 493 TRP A C 1
ATOM 3920 O O . TRP A 1 493 ? -6.230 -17.375 9.839 1.00 96.12 493 TRP A O 1
ATOM 3930 N N . TRP A 1 494 ? -8.019 -16.073 9.426 1.00 95.50 494 TRP A N 1
ATOM 3931 C CA . TRP A 1 494 ? -8.690 -17.012 8.526 1.00 95.50 494 TRP A CA 1
ATOM 3932 C C . TRP A 1 494 ? -7.865 -17.316 7.278 1.00 95.50 494 TRP A C 1
ATOM 3934 O O . TRP A 1 494 ? -7.675 -18.481 6.937 1.00 95.50 494 TRP A O 1
ATOM 3944 N N . ILE A 1 495 ? -7.284 -16.288 6.657 1.00 93.12 495 ILE A N 1
ATOM 3945 C CA . ILE A 1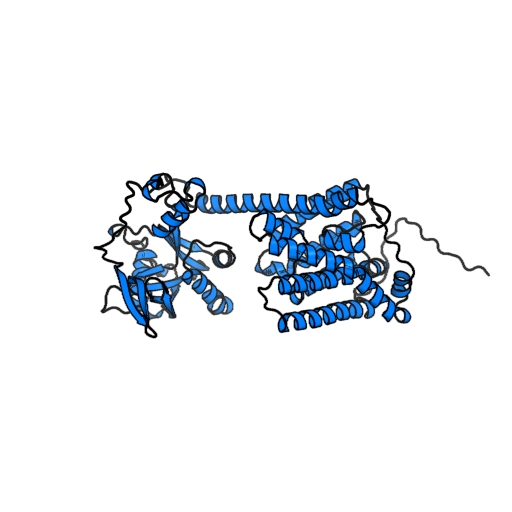 495 ? -6.393 -16.439 5.496 1.00 93.12 495 ILE A CA 1
ATOM 3946 C C . ILE A 1 495 ? -5.208 -17.354 5.837 1.00 93.12 495 ILE A C 1
ATOM 3948 O O . ILE A 1 495 ? -4.884 -18.274 5.089 1.00 93.12 495 ILE A O 1
ATOM 3952 N N . PHE A 1 496 ? -4.567 -17.140 6.989 1.00 91.81 496 PHE A N 1
ATOM 3953 C CA . PHE A 1 496 ? -3.390 -17.924 7.374 1.00 91.81 496 PHE A CA 1
ATOM 3954 C C . PHE A 1 496 ? -3.712 -19.343 7.861 1.00 91.81 496 PHE A C 1
ATOM 3956 O O . PHE A 1 496 ? -2.866 -20.227 7.729 1.00 91.81 496 PHE A O 1
ATOM 3963 N N . ASN A 1 497 ? -4.885 -19.571 8.460 1.00 90.88 497 ASN A N 1
ATOM 3964 C CA . ASN A 1 497 ? -5.177 -20.824 9.169 1.00 90.88 497 ASN A CA 1
ATOM 3965 C C . ASN A 1 497 ? -6.226 -21.706 8.489 1.00 90.88 497 ASN A C 1
ATOM 3967 O O . ASN A 1 497 ? -6.215 -22.915 8.724 1.00 90.88 497 ASN A O 1
ATOM 3971 N N . VAL A 1 498 ? -7.111 -21.129 7.678 1.00 88.00 498 VAL A N 1
ATOM 3972 C CA . VAL A 1 498 ? -8.233 -21.835 7.046 1.00 88.00 498 VAL A CA 1
ATOM 3973 C C . VAL A 1 498 ? -8.062 -21.889 5.535 1.00 88.00 498 VAL A C 1
ATOM 3975 O O . VAL A 1 498 ? -8.065 -22.984 4.984 1.00 88.00 498 VAL A O 1
ATOM 3978 N N . GLU A 1 499 ? -7.841 -20.750 4.871 1.00 80.38 499 GLU A N 1
ATOM 3979 C CA . GLU A 1 499 ? -7.784 -20.699 3.402 1.00 80.38 499 GLU A CA 1
ATOM 3980 C C . GLU A 1 499 ? -6.705 -21.619 2.825 1.00 80.38 499 GLU A C 1
ATOM 3982 O O . GLU A 1 499 ? -6.967 -22.369 1.898 1.00 80.38 499 GLU A O 1
ATOM 3987 N N . GLY A 1 500 ? -5.501 -21.623 3.407 1.00 62.47 500 GLY A N 1
ATOM 3988 C CA . GLY A 1 500 ? -4.405 -22.483 2.947 1.00 62.47 500 GLY A CA 1
ATOM 3989 C C . GLY A 1 500 ? -4.599 -23.985 3.206 1.00 62.47 500 GLY A C 1
ATOM 3990 O O . GLY A 1 500 ? -3.710 -24.766 2.871 1.00 62.47 500 GLY A O 1
ATOM 3991 N N . ARG A 1 501 ? -5.701 -24.389 3.853 1.00 57.22 501 ARG A N 1
ATOM 3992 C CA . ARG A 1 501 ? -6.058 -25.792 4.129 1.00 57.22 501 ARG A CA 1
ATOM 3993 C C . ARG A 1 501 ? -7.258 -26.284 3.313 1.00 57.22 501 ARG A C 1
ATOM 3995 O O . ARG A 1 501 ? -7.502 -27.490 3.328 1.00 57.22 501 ARG A O 1
ATOM 4002 N N . GLN A 1 502 ? -8.002 -25.377 2.678 1.00 50.19 502 GLN A N 1
ATOM 4003 C CA . GLN A 1 502 ? -9.076 -25.678 1.726 1.00 50.19 502 GLN A CA 1
ATOM 4004 C C . GLN A 1 502 ? -8.497 -25.772 0.314 1.00 50.19 502 GLN A C 1
ATOM 4006 O O . GLN A 1 502 ? -9.033 -26.586 -0.471 1.00 50.19 502 GLN A O 1
#

Radius of gyration: 30.82 Å; chains: 1; bounding box: 81×52×100 Å

InterPro domains:
  IPR000086 NUDIX hydrolase domain [PS51462] (324-489)
  IPR015797 NUDIX hydrolase-like domain superfamily [SSF55811] (295-497)
  IPR023271 Aquaporin-like [G3DSA:1.20.1080.10] (46-272)
  IPR023271 Aquaporin-like [SSF81338] (58-262)
  IPR051883 Aquaporin-11/12 water channel [PTHR21191] (29-279)

Sequence (502 aa):
MGQKICHASVYGGIFHGEKRLCLLPPRNVAYYLFVFFFAEVTRKLVDLSLKKSSIAYIFLIELIATAQMCTCVYENAIIIKHYGSSGFFFVVTALQFAGTFFNRGAFVSPLAPIEQFLHGKMHTEKFLTILLAQTLGGYSAFRLANSLWYYSLSYSTDHHQFYNNLPCAFTYKVPFYYALLFELFGSFLLRLIVHRLPQSSRHLLLSPTVAAFLSFALANIGVPGLNPVVTSSRLQGCPGLDLQWFMITYWCCPVIGWLLAAKKTMAQNAELCNKNQSANAEGDEVERISNVKLEEQVTNSNFIKPMRIHFRRRGRDLFWDLALEHDNVAALIYHTGRKQLLFVKQFRPPVFINEVRSLPENAGKALSEVRWEAYPIESGCTVELCAGLIDEPDKTPLAHIQKEMLEECGYRVNESNIRPIKRYVTGISLSGAIQHLFYVELDESMREPSAGGGIEAEGEFIQNVFLDIGEAKALLGQENVVSPPSLLFAISWWIFNVEGRQ

pLDDT: mean 86.31, std 16.47, range [21.95, 98.5]